Protein AF-A0AAV5RGG0-F1 (afdb_monomer_lite)

Radius of gyration: 24.34 Å; chains: 1; bounding box: 75×56×66 Å

Sequence (469 aa):
MIAGLQSLALDRQLLIPVDLDGATVGVSAEVLANLDSAEITARFQTSAPHITRSAKNSEPSVEHGTSSSTKATKYIIVFDGPVRTSESSLSNGLVLRRVMKAVIEANAPFIVAPGLAAAQIAYMYSEGFITHAAGSDDVFLFGDVPLVVNLFGNSRPDLKPQLLQRRTLFASLNINETMFLEAAIGAGCAAHDQFIPLKESNVTTLEAAVISGQYSGDGSFFKAASRLAPNLQLELIKTLTFIIRQPILLKDGNVVLGNRYNQKVPQDIVEVVGRQLPAELYWYINKGLLGPEYPHAAIYDVFSDYFSSKKATKSLETETLDRLMVVEEALQSIRQQTYSLLCQNLHRYFQNKPVRNDSIGGADFTRFTPRIPELSSSEASDPQLIVKYAVEFVKNMTKLADLDKTNDHDVPELFARRSIPEGSLNDLVVDKVQLAFRELAEVVICYLMSKEVIPRTVDTHAIVLALPW

pLDDT: mean 79.11, std 16.61, range [29.59, 97.88]

Foldseek 3Di:
DQFQPVVVCVVVVQWAFDDQFQFEEEEELVVCLPPALVRLLVVQLVQDPPPPPDDDDDDDDDDPDPDPPRRDYAYEYEYAFLQFQDCDPCVALLSVLRSVLSCLNSVHHYFYWNHGSLQQRQVCVVVPVGQAYEDDPCVLLRHQHWYWDCPPCPPHVPDHIITHTPVSVCVVLVHDSQLQNQLSQCSQDRRHGNPDPPVDDDGTSSSVLQVLLVVLVNSGSLSSVCVVPVVCNVVSVLSSLLSQFPWYQDPVLDTGTHHPPVDDDDPCSCVRRFDDFPSLVSVCVGLVLADNQLVSQLGPLERENPVFAPVNCPPPDPVLLVVQLVLQVLLLQLVLQLSLLLQPLGPVSSNPRWHQYRGRNHHTRDHDDDDQDADDLVLLQDLLSLQVSLLVVLVVVSVCVVVVVPPPDCVVVVVVVDDDDDDDSVVVSVSVVLSSSLNSSSSVSSSCVSVVSRDPPHDSSSNSNSRDD

Secondary structure (DSSP, 8-state):
--TTHHHHHHHTT--EE---TT-EEEEEGGGGTTS-HHHHHHHHHTTS----------PPP--------PPPPEEEEEE--S--SS--GGGSHHHHHHHHHHHHHTT--EEE-SS-HHHHHHHHHHTTS-SEEES-GGGGGT--PPEEESTT-SS-TTSPPEEE-HHHHHHHHT--HHHHHHHHHHH-BTTB-------SSSS-HHHHHHHHHHHTSSS-HHHHHHHH-TTHHHHHHHHHHHHHT-EEE-TTS-EEE--TT-PPPPGGGHHHH-PPPPHHHHHHHHTTSS-SHHHHHHHHSEE--TTTBTTTTTTS-HHHHHHHHHHHHHHHHHHHHHHHHHHHTS-HHHHH---EE-BTTPPP-----PPPPPPPTTGGG-HHHHHHHHHHHHHHHTTTHHHHSS-SSHHHHHHHTT----SSHHHHHHHHHHHHHHHHHHHHHHHHHHTTSS-TTS-HHHHHHHS--

Organism: Starmerella bacillaris (NCBI:txid1247836)

InterPro domains:
  IPR006086 XPG-I domain [PF00867] (109-189)
  IPR022040 Post-transcriptional regulator MKT1, N-terminal [PF12247] (266-356)
  IPR029060 PIN-like domain superfamily [SSF88723] (74-189)

Structure (mmCIF, N/CA/C/O backbone):
data_AF-A0AAV5RGG0-F1
#
_entry.id   AF-A0AAV5RGG0-F1
#
loop_
_atom_site.group_PDB
_atom_site.id
_atom_site.type_symbol
_atom_site.label_atom_id
_atom_site.label_alt_id
_atom_site.label_comp_id
_atom_site.label_asym_id
_atom_site.label_entity_id
_atom_site.label_seq_id
_atom_site.pdbx_PDB_ins_code
_atom_site.Cartn_x
_atom_site.Cartn_y
_atom_site.Cartn_z
_atom_site.occupancy
_atom_site.B_iso_or_equiv
_atom_site.auth_seq_id
_atom_site.auth_comp_id
_atom_site.auth_asym_id
_atom_site.auth_atom_id
_atom_site.pdbx_PDB_model_num
ATOM 1 N N . MET A 1 1 ? 7.769 3.741 -6.911 1.00 76.44 1 MET A N 1
ATOM 2 C CA . MET A 1 1 ? 8.087 3.973 -8.332 1.00 76.44 1 MET A CA 1
ATOM 3 C C . MET A 1 1 ? 9.513 3.546 -8.606 1.00 76.44 1 MET A C 1
ATOM 5 O O . MET A 1 1 ? 10.382 3.799 -7.774 1.00 76.44 1 MET A O 1
ATOM 9 N N . ILE A 1 2 ? 9.742 2.939 -9.766 1.00 75.75 2 ILE A N 1
ATOM 10 C CA . ILE A 1 2 ? 11.060 2.605 -10.298 1.00 75.75 2 ILE A CA 1
ATOM 11 C C . ILE A 1 2 ? 11.723 3.904 -10.748 1.00 75.75 2 ILE A C 1
ATOM 13 O O . ILE A 1 2 ? 11.258 4.573 -11.676 1.00 75.75 2 ILE A O 1
ATOM 17 N N . ALA A 1 3 ? 12.824 4.279 -10.102 1.00 77.25 3 ALA A N 1
ATOM 18 C CA . ALA A 1 3 ? 13.473 5.547 -10.401 1.00 77.25 3 ALA A CA 1
ATOM 19 C C . ALA A 1 3 ? 13.877 5.628 -11.887 1.00 77.25 3 ALA A C 1
ATOM 21 O O . ALA A 1 3 ? 14.551 4.741 -12.422 1.00 77.25 3 ALA A O 1
ATOM 22 N N . GLY A 1 4 ? 13.491 6.723 -12.550 1.00 80.12 4 GLY A N 1
ATOM 23 C CA . GLY A 1 4 ? 13.902 7.056 -13.918 1.00 80.12 4 GLY A CA 1
ATOM 24 C C . GLY A 1 4 ? 13.116 6.381 -15.050 1.00 80.12 4 GLY A C 1
ATOM 25 O O . GLY A 1 4 ? 13.310 6.760 -16.204 1.00 80.12 4 GLY A O 1
ATOM 26 N N . LEU A 1 5 ? 12.204 5.443 -14.771 1.00 87.25 5 LEU A N 1
ATOM 27 C CA . LEU A 1 5 ? 11.487 4.701 -15.820 1.00 87.25 5 LEU A CA 1
ATOM 28 C C . LEU A 1 5 ? 10.532 5.587 -16.632 1.00 87.25 5 LEU A C 1
ATOM 30 O O . LEU A 1 5 ? 10.509 5.492 -17.859 1.00 87.25 5 LEU A O 1
ATOM 34 N N . GLN A 1 6 ? 9.779 6.482 -15.988 1.00 86.19 6 GLN A N 1
ATOM 35 C CA . GLN A 1 6 ? 8.890 7.405 -16.709 1.00 86.19 6 GLN A CA 1
ATOM 36 C C . GLN A 1 6 ? 9.658 8.365 -17.632 1.00 86.19 6 GLN A C 1
ATOM 38 O O . GLN A 1 6 ? 9.232 8.577 -18.767 1.00 86.19 6 GLN A O 1
ATOM 43 N N . SER A 1 7 ? 10.803 8.900 -17.181 1.00 87.06 7 SER A N 1
ATOM 44 C CA . SER A 1 7 ? 11.681 9.728 -18.028 1.00 87.06 7 SER A CA 1
ATOM 45 C C . SER A 1 7 ? 12.152 8.928 -19.236 1.00 87.06 7 SER A C 1
ATOM 47 O O . SER A 1 7 ? 11.973 9.363 -20.365 1.00 87.06 7 SER A O 1
ATOM 49 N N . LEU A 1 8 ? 12.627 7.700 -19.010 1.00 89.75 8 LEU A N 1
ATOM 50 C CA . LEU A 1 8 ? 13.099 6.818 -20.073 1.00 89.75 8 LEU A CA 1
ATOM 51 C C . LEU A 1 8 ? 12.005 6.536 -21.114 1.00 89.75 8 LEU A C 1
ATOM 53 O O . LEU A 1 8 ? 12.271 6.521 -22.316 1.00 89.75 8 LEU A O 1
ATOM 57 N N . ALA A 1 9 ? 10.772 6.303 -20.659 1.00 90.94 9 ALA A N 1
ATOM 58 C CA . ALA A 1 9 ? 9.637 6.052 -21.537 1.00 90.94 9 ALA A CA 1
ATOM 59 C C . ALA A 1 9 ? 9.292 7.270 -22.406 1.00 90.94 9 ALA A C 1
ATOM 61 O O . ALA A 1 9 ? 8.952 7.097 -23.578 1.00 90.94 9 ALA A O 1
ATOM 62 N N . LEU A 1 10 ? 9.401 8.481 -21.853 1.00 89.69 10 LEU A N 1
ATOM 63 C CA . LEU A 1 10 ? 9.222 9.729 -22.594 1.00 89.69 10 LEU A CA 1
ATOM 64 C C . LEU A 1 10 ? 10.359 9.951 -23.597 1.00 89.69 10 LEU A C 1
ATOM 66 O O . LEU A 1 10 ? 10.088 10.164 -24.778 1.00 89.69 10 LEU A O 1
ATOM 70 N N . ASP A 1 11 ? 11.609 9.829 -23.148 1.00 90.19 11 ASP A N 1
ATOM 71 C CA . ASP A 1 11 ? 12.811 10.072 -23.953 1.00 90.19 11 ASP A CA 1
ATOM 72 C C . ASP A 1 11 ? 12.877 9.141 -25.172 1.00 90.19 11 ASP A C 1
ATOM 74 O O . ASP A 1 11 ? 13.271 9.545 -26.266 1.00 90.19 11 ASP A O 1
ATOM 78 N N . ARG A 1 12 ? 12.426 7.893 -25.006 1.00 93.44 12 ARG A N 1
ATOM 79 C CA . ARG A 1 12 ? 12.395 6.876 -26.066 1.00 93.44 12 ARG A CA 1
ATOM 80 C C . ARG A 1 12 ? 11.055 6.770 -26.798 1.00 93.44 12 ARG A C 1
ATOM 82 O O . ARG A 1 12 ? 10.891 5.858 -27.604 1.00 93.44 12 ARG A O 1
ATOM 89 N N . GLN A 1 13 ? 10.108 7.673 -26.529 1.00 94.12 13 GLN A N 1
ATOM 90 C CA . GLN A 1 13 ? 8.784 7.711 -27.168 1.00 94.12 13 GLN A CA 1
ATOM 91 C C . GLN A 1 13 ? 8.024 6.372 -27.085 1.00 94.12 13 GLN A C 1
ATOM 93 O O . GLN A 1 13 ? 7.382 5.935 -28.037 1.00 94.12 13 GLN A O 1
ATOM 98 N N . LEU A 1 14 ? 8.094 5.700 -25.932 1.00 95.06 14 LEU A N 1
ATOM 99 C CA . LEU A 1 14 ? 7.480 4.380 -25.722 1.00 95.06 14 LEU A CA 1
ATOM 100 C C . LEU A 1 14 ? 5.990 4.456 -25.350 1.00 95.06 14 LEU A C 1
ATOM 102 O O . LEU A 1 14 ? 5.338 3.419 -25.222 1.00 95.06 14 LEU A O 1
ATOM 106 N N . LEU A 1 15 ? 5.471 5.666 -25.128 1.00 94.56 15 LEU A N 1
ATOM 107 C CA . LEU A 1 15 ? 4.097 5.920 -24.710 1.00 94.56 15 LEU A CA 1
ATOM 108 C C . LEU A 1 15 ? 3.159 5.975 -25.917 1.00 94.56 15 LEU A C 1
ATOM 110 O O . LEU A 1 15 ? 3.342 6.781 -26.828 1.00 94.56 15 LEU A O 1
ATOM 114 N N . ILE A 1 16 ? 2.117 5.149 -25.892 1.00 95.06 16 ILE A N 1
ATOM 115 C CA . ILE A 1 16 ? 1.142 5.032 -26.981 1.00 95.06 16 ILE A CA 1
ATOM 116 C C . ILE A 1 16 ? -0.185 5.639 -26.514 1.00 95.06 16 ILE A C 1
ATOM 118 O O . ILE A 1 16 ? -0.652 5.261 -25.447 1.00 95.06 16 ILE A O 1
ATOM 122 N N . PRO A 1 17 ? -0.834 6.554 -27.254 1.00 93.81 17 PRO A N 1
ATOM 123 C CA . PRO A 1 17 ? -2.170 7.027 -26.891 1.00 93.81 17 PRO A CA 1
ATOM 124 C C . PRO A 1 17 ? -3.148 5.859 -26.712 1.00 93.81 17 PRO A C 1
ATOM 126 O O . PRO A 1 17 ? -3.142 4.930 -27.521 1.00 93.81 17 PRO A O 1
ATOM 129 N N . VAL A 1 18 ? -3.987 5.905 -25.676 1.00 95.00 18 VAL A N 1
ATOM 130 C CA . VAL A 1 18 ? -4.955 4.837 -25.398 1.00 95.00 18 VAL A CA 1
ATOM 131 C C . VAL A 1 18 ? -6.351 5.396 -25.176 1.00 95.00 18 VAL A C 1
ATOM 133 O O . VAL A 1 18 ? -6.533 6.409 -24.502 1.00 95.00 18 VAL A O 1
ATOM 136 N N . ASP A 1 19 ? -7.328 4.716 -25.766 1.00 93.31 19 ASP A N 1
ATOM 137 C CA . ASP A 1 19 ? -8.742 4.899 -25.475 1.00 93.31 19 ASP A CA 1
ATOM 138 C C . ASP A 1 19 ? -9.161 3.862 -24.426 1.00 93.31 19 ASP A C 1
ATOM 140 O O . ASP A 1 19 ? -8.881 2.670 -24.570 1.00 93.31 19 ASP A O 1
ATOM 144 N N . LEU A 1 20 ? -9.774 4.333 -23.343 1.00 93.62 20 LEU A N 1
ATOM 145 C CA . LEU A 1 20 ? -10.173 3.511 -22.202 1.00 93.62 20 LEU A CA 1
ATOM 146 C C . LEU A 1 20 ? -11.669 3.184 -22.217 1.00 93.62 20 LEU A C 1
ATOM 148 O O . LEU A 1 20 ? -12.180 2.644 -21.230 1.00 93.62 20 LEU A O 1
ATOM 152 N N . ASP A 1 21 ? -12.379 3.484 -23.304 1.00 93.25 21 ASP A N 1
ATOM 153 C CA . ASP A 1 21 ? -13.789 3.143 -23.457 1.00 93.25 21 ASP A CA 1
ATOM 154 C C . ASP A 1 21 ? -14.025 1.636 -23.249 1.00 93.25 21 ASP A C 1
ATOM 156 O O . ASP A 1 21 ? -13.481 0.759 -23.923 1.00 93.25 21 ASP A O 1
ATOM 160 N N . GLY A 1 22 ? -14.849 1.320 -22.249 1.00 92.94 22 GLY A N 1
ATOM 161 C CA . GLY A 1 22 ? -15.169 -0.038 -21.815 1.00 92.94 22 GLY A CA 1
ATOM 162 C C . GLY A 1 22 ? -14.056 -0.768 -21.060 1.00 92.94 22 GLY A C 1
ATOM 163 O O . GLY A 1 22 ? -14.253 -1.929 -20.690 1.00 92.94 22 GLY A O 1
ATOM 164 N N . ALA A 1 23 ? -12.917 -0.124 -20.803 1.00 95.81 23 ALA A N 1
ATOM 165 C CA . ALA A 1 23 ? -11.841 -0.700 -20.010 1.00 95.81 23 ALA A CA 1
ATOM 166 C C . ALA A 1 23 ? -12.231 -0.804 -18.528 1.00 95.81 23 ALA A C 1
ATOM 168 O O . ALA A 1 23 ? -12.998 -0.002 -17.993 1.00 95.81 23 ALA A O 1
ATOM 169 N N . THR A 1 24 ? -11.662 -1.796 -17.845 1.00 96.69 24 THR A N 1
ATOM 170 C CA . THR A 1 24 ? -11.639 -1.855 -16.375 1.00 96.69 24 THR A CA 1
ATOM 171 C C . THR A 1 24 ? -10.206 -1.619 -15.919 1.00 96.69 24 THR A C 1
ATOM 173 O O . THR A 1 24 ? -9.313 -2.382 -16.296 1.00 96.69 24 THR A O 1
ATOM 176 N N . VAL A 1 25 ? -9.971 -0.550 -15.166 1.00 97.06 25 VAL A N 1
ATOM 177 C CA . VAL A 1 25 ? -8.639 -0.080 -14.779 1.00 97.06 25 VAL A CA 1
ATOM 178 C C . VAL A 1 25 ? -8.446 -0.282 -13.277 1.00 97.06 25 VAL A C 1
ATOM 180 O O . VAL A 1 25 ? -9.225 0.231 -12.473 1.00 97.06 25 VAL A O 1
ATOM 183 N N . GLY A 1 26 ? -7.405 -1.021 -12.893 1.00 97.31 26 GLY A N 1
ATOM 184 C CA . GLY A 1 26 ? -6.941 -1.080 -11.508 1.00 97.31 26 GLY A CA 1
ATOM 185 C C . GLY A 1 26 ? -6.103 0.156 -11.201 1.00 97.31 26 GLY A C 1
ATOM 186 O O . GLY A 1 26 ? -5.063 0.354 -11.826 1.00 97.31 26 GLY A O 1
ATOM 187 N N . VAL A 1 27 ? -6.558 0.996 -10.277 1.00 96.06 27 VAL A N 1
ATOM 188 C CA . VAL A 1 27 ? -5.920 2.273 -9.942 1.00 96.06 27 VAL A CA 1
ATOM 189 C C . VAL A 1 27 ? -5.277 2.159 -8.568 1.00 96.06 27 VAL A C 1
ATOM 191 O O . VAL A 1 27 ? -5.972 1.997 -7.569 1.00 96.06 27 VAL A O 1
ATOM 194 N N . SER A 1 28 ? -3.954 2.260 -8.503 1.00 94.25 28 SER A N 1
ATOM 195 C CA . SER A 1 28 ? -3.248 2.420 -7.233 1.00 94.25 28 SER A CA 1
ATOM 196 C C . SER A 1 28 ? -3.714 3.707 -6.559 1.00 94.25 28 SER A C 1
ATOM 198 O O . SER A 1 28 ? -3.762 4.766 -7.193 1.00 94.25 28 SER A O 1
ATOM 200 N N . ALA A 1 29 ? -4.039 3.638 -5.270 1.00 91.62 29 ALA A N 1
ATOM 201 C CA . ALA A 1 29 ? -4.508 4.794 -4.513 1.00 91.62 29 ALA A CA 1
ATOM 202 C C . ALA A 1 29 ? -3.502 5.960 -4.515 1.00 91.62 29 ALA A C 1
ATOM 204 O O . ALA A 1 29 ? -3.887 7.104 -4.282 1.00 91.62 29 ALA A O 1
ATOM 205 N N . GLU A 1 30 ? -2.220 5.706 -4.803 1.00 86.50 30 GLU A N 1
ATOM 206 C CA . GLU A 1 30 ? -1.179 6.742 -4.824 1.00 86.50 30 GLU A CA 1
ATOM 207 C C . GLU A 1 30 ? -1.439 7.805 -5.897 1.00 86.50 30 GLU A C 1
ATOM 209 O O . GLU A 1 30 ? -1.089 8.969 -5.720 1.00 86.50 30 GLU A O 1
ATOM 214 N N . VAL A 1 31 ? -2.130 7.430 -6.980 1.00 88.00 31 VAL A N 1
ATOM 215 C CA . VAL A 1 31 ? -2.535 8.352 -8.051 1.00 88.00 31 VAL A CA 1
ATOM 216 C C . VAL A 1 31 ? -3.519 9.402 -7.525 1.00 88.00 31 VAL A C 1
ATOM 218 O O . VAL A 1 31 ? -3.590 10.512 -8.052 1.00 88.00 31 VAL A O 1
ATOM 221 N N . LEU A 1 32 ? -4.262 9.059 -6.470 1.00 88.56 32 LEU A N 1
ATOM 222 C CA . LEU A 1 32 ? -5.262 9.914 -5.838 1.00 88.56 32 LEU A CA 1
ATOM 223 C C . LEU A 1 32 ? -4.682 10.772 -4.710 1.00 88.56 32 LEU A C 1
ATOM 225 O O . LEU A 1 32 ? -5.345 11.703 -4.267 1.00 88.56 32 LEU A O 1
ATOM 229 N N . ALA A 1 33 ? -3.460 10.491 -4.244 1.00 82.69 33 ALA A N 1
ATOM 230 C CA . ALA A 1 33 ? -2.892 11.133 -3.057 1.00 82.69 33 ALA A CA 1
ATOM 231 C C . ALA A 1 33 ? -2.787 12.665 -3.182 1.00 82.69 33 ALA A C 1
ATOM 233 O O . ALA A 1 33 ? -2.933 13.369 -2.184 1.00 82.69 33 ALA A O 1
ATOM 234 N N . ASN A 1 34 ? -2.593 13.168 -4.406 1.00 79.88 34 ASN A N 1
ATOM 235 C CA . ASN A 1 34 ? -2.478 14.600 -4.705 1.00 79.88 34 ASN A CA 1
ATOM 236 C C . ASN A 1 34 ? -3.808 15.266 -5.089 1.00 79.88 34 ASN A C 1
ATOM 238 O O . ASN A 1 34 ? -3.828 16.470 -5.318 1.00 79.88 34 ASN A O 1
ATOM 242 N N . LEU A 1 35 ? -4.896 14.501 -5.191 1.00 83.00 35 LEU A N 1
ATOM 243 C CA . LEU A 1 35 ? -6.216 15.039 -5.504 1.00 83.00 35 LEU A CA 1
ATOM 244 C C . LEU A 1 35 ? -6.919 15.476 -4.220 1.00 83.00 35 LEU A C 1
ATOM 246 O O . LEU A 1 35 ? -6.736 14.864 -3.157 1.00 83.00 35 LEU A O 1
ATOM 250 N N . ASP A 1 36 ? -7.745 16.514 -4.304 1.00 85.38 36 ASP A N 1
ATOM 251 C CA . ASP A 1 36 ? -8.655 16.848 -3.213 1.00 85.38 36 ASP A CA 1
ATOM 252 C C . ASP A 1 36 ? -9.840 15.858 -3.154 1.00 85.38 36 ASP A C 1
ATOM 254 O O . ASP A 1 36 ? -10.098 15.082 -4.081 1.00 85.38 36 ASP A O 1
ATOM 258 N N . SER A 1 37 ? -10.549 15.829 -2.023 1.00 84.38 37 SER A N 1
ATOM 259 C CA . SER A 1 37 ? -11.648 14.876 -1.820 1.00 84.38 37 SER A CA 1
ATOM 260 C C . SER A 1 37 ? -12.837 15.128 -2.755 1.00 84.38 37 SER A C 1
ATOM 262 O O . SER A 1 37 ? -13.519 14.176 -3.142 1.00 84.38 37 SER A O 1
ATOM 264 N N . ALA A 1 38 ? -13.086 16.383 -3.141 1.00 87.00 38 ALA A N 1
ATOM 265 C CA . ALA A 1 38 ? -14.184 16.740 -4.035 1.00 87.00 38 ALA A CA 1
ATOM 266 C C . ALA A 1 38 ? -13.897 16.263 -5.464 1.00 87.00 38 ALA A C 1
ATOM 268 O O . ALA A 1 38 ? -14.783 15.744 -6.141 1.00 87.00 38 ALA A O 1
ATOM 269 N N . GLU A 1 39 ? -12.645 16.361 -5.895 1.00 87.38 39 GLU A N 1
ATOM 270 C CA . GLU A 1 39 ? -12.163 15.911 -7.187 1.00 87.38 39 GLU A CA 1
ATOM 271 C C . GLU A 1 39 ? -12.190 14.384 -7.297 1.00 87.38 39 GLU A C 1
ATOM 273 O O . GLU A 1 39 ? -12.688 13.852 -8.292 1.00 87.38 39 GLU A O 1
ATOM 278 N N . ILE A 1 40 ? -11.727 13.666 -6.266 1.00 87.94 40 ILE A N 1
ATOM 279 C CA . ILE A 1 40 ? -11.874 12.202 -6.180 1.00 87.94 40 ILE A CA 1
ATOM 280 C C . ILE A 1 40 ? -13.355 11.834 -6.315 1.00 87.94 40 ILE A C 1
ATOM 282 O O . ILE A 1 40 ? -13.724 11.009 -7.153 1.00 87.94 40 ILE A O 1
ATOM 286 N N . THR A 1 41 ? -14.213 12.499 -5.543 1.00 87.31 41 THR A N 1
ATOM 287 C CA . THR A 1 41 ? -15.653 12.244 -5.547 1.00 87.31 41 THR A CA 1
ATOM 288 C C . THR A 1 41 ? -16.270 12.470 -6.928 1.00 87.31 41 THR A C 1
ATOM 290 O O . THR A 1 41 ? -16.945 11.584 -7.452 1.00 87.31 41 THR A O 1
ATOM 293 N N . ALA A 1 42 ? -15.972 13.596 -7.579 1.00 86.62 42 ALA A N 1
ATOM 294 C CA . ALA A 1 42 ? -16.476 13.912 -8.913 1.00 86.62 42 ALA A CA 1
ATOM 295 C C . ALA A 1 42 ? -16.022 12.897 -9.980 1.00 86.62 42 ALA A C 1
ATOM 297 O O . ALA A 1 42 ? -16.808 12.504 -10.848 1.00 86.62 42 ALA A O 1
ATOM 298 N N . ARG A 1 43 ? -14.766 12.435 -9.908 1.00 86.19 43 ARG A N 1
ATOM 299 C CA . ARG A 1 43 ? -14.197 11.469 -10.865 1.00 86.19 43 ARG A CA 1
ATOM 300 C C . ARG A 1 43 ? -14.828 10.079 -10.746 1.00 86.19 43 ARG A C 1
ATOM 302 O O . ARG A 1 43 ? -14.962 9.394 -11.758 1.00 86.19 43 ARG A O 1
ATOM 309 N N . PHE A 1 44 ? -15.241 9.664 -9.548 1.00 85.38 44 PHE A N 1
ATOM 310 C CA . PHE A 1 44 ? -15.758 8.310 -9.315 1.00 85.38 44 PHE A CA 1
ATOM 311 C C . PHE A 1 44 ? -17.285 8.211 -9.215 1.00 85.38 44 PHE A C 1
ATOM 313 O O . PHE A 1 44 ? -17.843 7.181 -9.588 1.00 85.38 44 PHE A O 1
ATOM 320 N N . GLN A 1 45 ? -17.994 9.279 -8.841 1.00 78.88 45 GLN A N 1
ATOM 321 C CA . GLN A 1 45 ? -19.465 9.279 -8.838 1.00 78.88 45 GLN A CA 1
ATOM 322 C C . GLN A 1 45 ? -20.065 9.033 -10.231 1.00 78.88 45 GLN A C 1
ATOM 324 O O . GLN A 1 45 ? -21.123 8.422 -10.356 1.00 78.88 45 GLN A O 1
ATOM 329 N N . THR A 1 46 ? -19.374 9.456 -11.291 1.00 59.00 46 THR A N 1
ATOM 330 C CA . THR A 1 46 ? -19.817 9.285 -12.685 1.00 59.00 46 THR A CA 1
ATOM 331 C C . THR A 1 46 ? -19.652 7.860 -13.223 1.00 59.00 46 THR A C 1
ATOM 333 O O . THR A 1 46 ? -20.209 7.538 -14.271 1.00 59.00 46 THR A O 1
ATOM 336 N N . SER A 1 47 ? -18.918 6.991 -12.519 1.00 52.56 47 SER A N 1
ATOM 337 C CA . SER A 1 47 ? -18.641 5.607 -12.939 1.00 52.56 47 SER A CA 1
ATOM 338 C C . SER A 1 47 ? -19.436 4.551 -12.160 1.00 52.56 47 SER A C 1
ATOM 340 O O . SER A 1 47 ? -19.395 3.367 -12.514 1.00 52.56 47 SER A O 1
ATOM 342 N N . ALA A 1 48 ? -20.222 4.954 -11.156 1.00 48.62 48 ALA A N 1
ATOM 343 C CA . ALA A 1 48 ? -21.151 4.058 -10.483 1.00 48.62 48 ALA A CA 1
ATOM 344 C C . ALA A 1 48 ? -22.336 3.737 -11.417 1.00 48.62 48 ALA A C 1
ATOM 346 O O . ALA A 1 48 ? -23.036 4.652 -11.860 1.00 48.62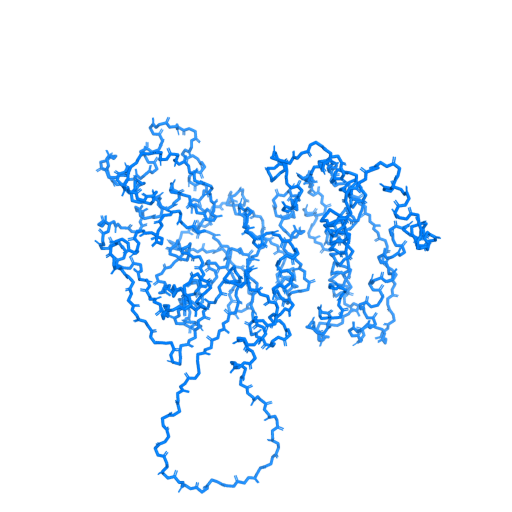 48 ALA A O 1
ATOM 347 N N . PRO A 1 49 ? -22.623 2.458 -11.726 1.00 43.22 49 PRO A N 1
ATOM 348 C CA . PRO A 1 49 ? -23.873 2.128 -12.391 1.00 43.22 49 PRO A CA 1
ATOM 349 C C . PRO A 1 49 ? -25.015 2.580 -11.477 1.00 43.22 49 PRO A C 1
ATOM 351 O O . PRO A 1 49 ? -25.068 2.177 -10.314 1.00 43.22 49 PRO A O 1
ATOM 354 N N . HIS A 1 50 ? -25.931 3.408 -11.987 1.00 37.25 50 HIS A N 1
ATOM 355 C CA . HIS A 1 50 ? -27.206 3.668 -11.326 1.00 37.25 50 HIS A CA 1
ATOM 356 C C . HIS A 1 50 ? -27.937 2.330 -11.149 1.00 37.25 50 HIS A C 1
ATOM 358 O O . HIS A 1 50 ? -28.710 1.909 -12.006 1.00 37.25 50 HIS A O 1
ATOM 364 N N . ILE A 1 51 ? -27.718 1.647 -10.026 1.00 34.94 51 ILE A N 1
ATOM 365 C CA . ILE A 1 51 ? -28.588 0.568 -9.570 1.00 34.94 51 ILE A CA 1
ATOM 366 C C . ILE A 1 51 ? -29.816 1.258 -8.976 1.00 34.94 51 ILE A C 1
ATOM 368 O O . ILE A 1 51 ? -30.011 1.330 -7.765 1.00 34.94 51 ILE A O 1
ATOM 372 N N . THR A 1 52 ? -30.648 1.830 -9.844 1.00 33.34 52 THR A N 1
ATOM 373 C CA . THR A 1 52 ? -32.023 2.134 -9.474 1.00 33.34 52 THR A CA 1
ATOM 374 C C . THR A 1 52 ? -32.733 0.793 -9.339 1.00 33.34 52 THR A C 1
ATOM 376 O O . THR A 1 52 ? -32.966 0.081 -10.314 1.00 33.34 52 THR A O 1
ATOM 379 N N . ARG A 1 53 ? -33.067 0.414 -8.101 1.00 37.28 53 ARG A N 1
ATOM 380 C CA . ARG A 1 53 ? -34.091 -0.600 -7.826 1.00 37.28 53 ARG A CA 1
ATOM 381 C C . ARG A 1 53 ? -35.422 -0.081 -8.384 1.00 37.28 53 ARG A C 1
ATOM 383 O O . ARG A 1 53 ? -36.208 0.507 -7.650 1.00 37.28 53 ARG A O 1
ATOM 390 N N . SER A 1 54 ? -35.666 -0.269 -9.678 1.00 31.33 54 SER A N 1
ATOM 391 C CA . SER A 1 54 ? -36.991 -0.075 -10.260 1.00 31.33 54 SER A CA 1
ATOM 392 C C . SER A 1 54 ? -37.730 -1.405 -10.242 1.00 31.33 54 SER A C 1
ATOM 394 O O . SER A 1 54 ? -37.352 -2.371 -10.904 1.00 31.33 54 SER A O 1
ATOM 396 N N . ALA A 1 55 ? -38.767 -1.459 -9.415 1.00 38.12 55 ALA A N 1
ATOM 397 C CA . ALA A 1 55 ? -39.759 -2.511 -9.443 1.00 38.12 55 ALA A CA 1
ATOM 398 C C . ALA A 1 55 ? -40.756 -2.255 -10.588 1.00 38.12 55 ALA A C 1
ATOM 400 O O . ALA A 1 55 ? -41.231 -1.135 -10.745 1.00 38.12 55 ALA A O 1
ATOM 401 N N . LYS A 1 56 ? -41.156 -3.355 -11.243 1.00 38.91 56 LYS A N 1
ATOM 402 C CA . LYS A 1 56 ? -42.344 -3.564 -12.101 1.00 38.91 56 LYS A CA 1
ATOM 403 C C . LYS A 1 56 ? -42.249 -3.223 -13.598 1.00 38.91 56 LYS A C 1
ATOM 405 O O . LYS A 1 56 ? -42.291 -2.075 -14.008 1.00 38.91 56 LYS A O 1
ATOM 410 N N . ASN A 1 57 ? -42.287 -4.314 -14.370 1.00 43.06 57 ASN A N 1
ATOM 411 C CA . ASN A 1 57 ? -43.172 -4.608 -15.505 1.00 43.06 57 ASN A CA 1
ATOM 412 C C . ASN A 1 57 ? -43.552 -3.466 -16.462 1.00 43.06 57 ASN A C 1
ATOM 414 O O . ASN A 1 57 ? -44.573 -2.810 -16.268 1.00 43.06 57 ASN A O 1
ATOM 418 N N . SER A 1 58 ? -42.865 -3.420 -17.601 1.00 37.44 58 SER A N 1
ATOM 419 C CA . SER A 1 58 ? -43.490 -3.174 -18.905 1.00 37.44 58 SER A CA 1
ATOM 420 C C . SER A 1 58 ? -42.660 -3.833 -20.016 1.00 37.44 58 SER A C 1
ATOM 422 O O . SER A 1 58 ? -41.434 -3.895 -19.942 1.00 37.44 58 SER A O 1
ATOM 424 N N . GLU A 1 59 ? -43.354 -4.419 -20.990 1.00 36.81 59 GLU A N 1
ATOM 425 C CA . GLU A 1 59 ? -42.817 -5.194 -22.119 1.00 36.81 59 GLU A CA 1
ATOM 426 C C . GLU A 1 59 ? -41.957 -4.342 -23.077 1.00 36.81 59 GLU A C 1
ATOM 428 O O . GLU A 1 59 ? -42.175 -3.131 -23.173 1.00 36.81 59 GLU A O 1
ATOM 433 N N . PRO A 1 60 ? -41.003 -4.938 -23.824 1.00 41.16 60 PRO A N 1
ATOM 434 C CA . PRO A 1 60 ? -40.136 -4.182 -24.715 1.00 41.16 60 PRO A CA 1
ATOM 435 C C . PRO A 1 60 ? -40.777 -3.996 -26.097 1.00 41.16 60 PRO A C 1
ATOM 437 O O . PRO A 1 60 ? -40.965 -4.947 -26.855 1.00 41.16 60 PRO A O 1
ATOM 440 N N . SER A 1 61 ? -41.040 -2.744 -26.462 1.00 33.81 61 SER A N 1
ATOM 441 C CA . SER A 1 61 ? -41.201 -2.316 -27.851 1.00 33.81 61 SER A CA 1
ATOM 442 C C . SER A 1 61 ? -39.825 -2.214 -28.522 1.00 33.81 61 SER A C 1
ATOM 444 O O . SER A 1 61 ? -38.926 -1.535 -28.028 1.00 33.81 61 SER A O 1
ATOM 446 N N . VAL A 1 62 ? -39.659 -2.916 -29.643 1.00 42.75 62 VAL A N 1
ATOM 447 C CA . VAL A 1 62 ? -38.428 -2.957 -30.443 1.00 42.75 62 VAL A CA 1
ATOM 448 C C . VAL A 1 62 ? -38.305 -1.668 -31.258 1.00 42.75 62 VAL A C 1
ATOM 450 O O . VAL A 1 62 ? -38.946 -1.529 -32.295 1.00 42.75 62 VAL A O 1
ATOM 453 N N . GLU A 1 63 ? -37.447 -0.750 -30.819 1.00 37.12 63 GLU A N 1
ATOM 454 C CA . GLU A 1 63 ? -36.940 0.343 -31.653 1.00 37.12 63 GLU A CA 1
ATOM 455 C C . GLU A 1 63 ? -35.479 0.067 -32.031 1.00 37.12 63 GLU A C 1
ATOM 457 O O . GLU A 1 63 ? -34.598 -0.069 -31.182 1.00 37.12 63 GLU A O 1
ATOM 462 N N . HIS A 1 64 ? -35.214 -0.044 -33.334 1.00 43.75 64 HIS A N 1
ATOM 463 C CA . HIS A 1 64 ? -33.865 -0.076 -33.898 1.00 43.75 64 HIS A CA 1
ATOM 464 C C . HIS A 1 64 ? -33.293 1.344 -33.941 1.00 43.75 64 HIS A C 1
ATOM 466 O O . HIS A 1 64 ? -33.304 2.006 -34.976 1.00 43.75 64 HIS A O 1
ATOM 472 N N . GLY A 1 65 ? -32.796 1.811 -32.797 1.00 39.97 65 GLY A N 1
ATOM 473 C CA . GLY A 1 65 ? -31.937 2.985 -32.706 1.00 39.97 65 GLY A CA 1
ATOM 474 C C . GLY A 1 65 ? -30.475 2.557 -32.632 1.00 39.97 65 GLY A C 1
ATOM 475 O O . GLY A 1 65 ? -30.053 1.953 -31.650 1.00 39.97 65 GLY A O 1
ATOM 476 N N . THR A 1 66 ? -29.684 2.877 -33.654 1.00 44.03 66 THR A N 1
ATOM 477 C CA . THR A 1 66 ? -28.218 2.798 -33.617 1.00 44.03 66 THR A CA 1
ATOM 478 C C . THR A 1 66 ? -27.673 3.875 -32.675 1.00 44.03 66 THR A C 1
ATOM 480 O O . THR A 1 66 ? -27.206 4.919 -33.124 1.00 44.03 66 THR A O 1
ATOM 483 N N . SER A 1 67 ? -27.761 3.657 -31.362 1.00 46.66 67 SER A N 1
ATOM 484 C CA . SER A 1 67 ? -27.012 4.439 -30.382 1.00 46.66 67 SER A CA 1
ATOM 485 C C . SER A 1 67 ? -25.699 3.713 -30.094 1.00 46.66 67 SER A C 1
ATOM 487 O O . SER A 1 67 ? -25.663 2.614 -29.543 1.00 46.66 67 SER A O 1
ATOM 489 N N . SER A 1 68 ? -24.584 4.312 -30.510 1.00 48.03 68 SER A N 1
ATOM 490 C CA . SER A 1 68 ? -23.263 3.912 -30.037 1.00 48.03 68 SER A CA 1
ATOM 491 C C . SER A 1 68 ? -23.174 4.281 -28.555 1.00 48.03 68 SER A C 1
ATOM 493 O O . SER A 1 68 ? -22.740 5.379 -28.213 1.00 48.03 68 SER A O 1
ATOM 495 N N . SER A 1 69 ? -23.657 3.413 -27.664 1.00 58.44 69 SER A N 1
ATOM 496 C CA . SER A 1 69 ? -23.452 3.606 -26.231 1.00 58.44 69 SER A CA 1
ATOM 497 C C . SER A 1 69 ? -21.952 3.472 -25.966 1.00 58.44 69 SER A C 1
ATOM 499 O O . SER A 1 69 ? -21.419 2.357 -25.971 1.00 58.44 69 SER A O 1
ATOM 501 N N . THR A 1 70 ? -21.256 4.594 -25.795 1.00 67.44 70 THR A N 1
ATOM 502 C CA . THR A 1 70 ? -19.877 4.611 -25.308 1.00 67.44 70 THR A CA 1
ATOM 503 C C . THR A 1 70 ? -19.852 3.847 -23.990 1.00 67.44 70 THR A C 1
ATOM 505 O O . THR A 1 70 ? -20.587 4.151 -23.047 1.00 67.44 70 THR A O 1
ATOM 508 N N . LYS A 1 71 ? -19.095 2.747 -23.958 1.00 83.44 71 LYS A N 1
ATOM 509 C CA . LYS A 1 71 ? -19.005 1.910 -22.763 1.00 83.44 71 LYS A CA 1
ATOM 510 C C . LYS A 1 71 ? -18.191 2.690 -21.736 1.00 83.44 71 LYS A C 1
ATOM 512 O O . LYS A 1 71 ? -17.032 2.989 -21.984 1.00 83.44 71 LYS A O 1
ATOM 517 N N . ALA A 1 72 ? -18.784 3.004 -20.591 1.00 89.25 72 ALA A N 1
ATOM 518 C CA . ALA A 1 72 ? -18.079 3.719 -19.534 1.00 89.25 72 ALA A CA 1
ATOM 519 C C . ALA A 1 72 ? -16.872 2.911 -19.023 1.00 89.25 72 ALA A C 1
ATOM 521 O O . ALA A 1 72 ? -16.978 1.701 -18.786 1.00 89.25 72 ALA A O 1
ATOM 522 N N . THR A 1 73 ? -15.739 3.588 -18.836 1.00 91.56 73 THR A N 1
ATOM 523 C CA . THR A 1 73 ? -14.566 3.045 -18.145 1.00 91.56 73 THR A CA 1
ATOM 524 C C . THR A 1 73 ? -14.902 2.781 -16.679 1.00 91.56 73 THR A C 1
ATOM 526 O O . THR A 1 73 ? -15.535 3.603 -16.015 1.00 91.56 73 THR A O 1
ATOM 529 N N . LYS A 1 74 ? -14.464 1.635 -16.157 1.00 94.56 74 LYS A N 1
ATOM 530 C CA . LYS A 1 74 ? -14.629 1.253 -14.750 1.00 94.56 74 LYS A CA 1
ATOM 531 C C . LYS A 1 74 ? -13.297 1.353 -14.027 1.00 94.56 74 LYS A C 1
ATOM 533 O O . LYS A 1 74 ? -12.283 0.898 -14.551 1.00 94.56 74 LYS A O 1
ATOM 538 N N . TYR A 1 75 ? -13.313 1.867 -12.805 1.00 95.12 75 TYR A N 1
ATOM 539 C CA . TYR A 1 75 ? -12.128 1.977 -11.960 1.00 95.12 75 TYR A CA 1
ATOM 540 C C . TYR A 1 75 ? -12.284 1.104 -10.723 1.00 95.12 75 TYR A C 1
ATOM 542 O O . TYR A 1 75 ? -13.362 1.079 -10.137 1.00 95.12 75 TYR A O 1
ATOM 550 N N . ILE A 1 76 ? -11.220 0.402 -10.333 1.00 96.00 76 ILE A N 1
ATOM 551 C CA . ILE A 1 76 ? -11.134 -0.315 -9.056 1.00 96.00 76 ILE A CA 1
ATOM 552 C C . ILE A 1 76 ? -9.924 0.228 -8.308 1.00 96.00 76 ILE A C 1
ATOM 554 O O . ILE A 1 76 ? -8.804 0.126 -8.809 1.00 96.00 76 ILE A O 1
ATOM 558 N N . ILE A 1 77 ? -10.142 0.810 -7.131 1.00 96.25 77 ILE A N 1
ATOM 559 C CA . ILE A 1 77 ? -9.066 1.422 -6.347 1.00 96.25 77 ILE A CA 1
ATOM 560 C C . ILE A 1 77 ? -8.355 0.354 -5.519 1.00 96.25 77 ILE A C 1
ATOM 562 O O . ILE A 1 77 ? -8.997 -0.456 -4.856 1.00 96.25 77 ILE A O 1
ATOM 566 N N . VAL A 1 78 ? -7.026 0.343 -5.544 1.00 95.56 78 VAL A N 1
ATOM 567 C CA . VAL A 1 78 ? -6.203 -0.612 -4.797 1.00 95.56 78 VAL A CA 1
ATOM 568 C C . VAL A 1 78 ? -5.277 0.157 -3.863 1.00 95.56 78 VAL A C 1
ATOM 570 O O . VAL A 1 78 ? -4.415 0.911 -4.312 1.00 95.56 78 VAL A O 1
ATOM 573 N N . PHE A 1 79 ? -5.465 -0.030 -2.560 1.00 93.44 79 PHE A N 1
ATOM 574 C CA . PHE A 1 79 ? -4.617 0.551 -1.521 1.00 93.44 79 PHE A CA 1
ATOM 575 C C . PHE A 1 79 ? -3.489 -0.405 -1.124 1.00 93.44 79 PHE A C 1
ATOM 577 O O . PHE A 1 79 ? -3.658 -1.625 -1.175 1.00 93.44 79 PHE A O 1
ATOM 584 N N . ASP A 1 80 ? -2.359 0.154 -0.686 1.00 91.06 80 ASP A N 1
ATOM 585 C CA . ASP A 1 80 ? -1.273 -0.620 -0.085 1.00 91.06 80 ASP A CA 1
ATOM 586 C C . ASP A 1 80 ? -1.689 -1.222 1.261 1.00 91.06 80 ASP A C 1
ATOM 588 O O . ASP A 1 80 ? -2.376 -0.608 2.080 1.00 91.06 80 ASP A O 1
ATOM 592 N N . GLY A 1 81 ? -1.196 -2.427 1.496 1.00 90.62 81 GLY A N 1
ATOM 593 C CA . GLY A 1 81 ? -1.362 -3.184 2.718 1.00 90.62 81 GLY A CA 1
ATOM 594 C C . GLY A 1 81 ? -0.284 -2.960 3.764 1.00 90.62 81 GLY A C 1
ATOM 595 O O . GLY A 1 81 ? 0.634 -2.148 3.600 1.00 90.62 81 GLY A O 1
ATOM 596 N N . PRO A 1 82 ? -0.365 -3.731 4.859 1.00 88.94 82 PRO A N 1
ATOM 597 C CA . PRO A 1 82 ? 0.607 -3.660 5.938 1.00 88.94 82 PRO A CA 1
ATOM 598 C C . PRO A 1 82 ? 1.938 -4.368 5.634 1.00 88.94 82 PRO A C 1
ATOM 600 O O . PRO A 1 82 ? 2.938 -4.063 6.283 1.00 88.94 82 PRO A O 1
ATOM 603 N N . VAL A 1 83 ? 2.003 -5.288 4.664 1.00 88.56 83 VAL A N 1
ATOM 604 C CA . VAL A 1 83 ? 3.258 -5.968 4.285 1.00 88.56 83 VAL A CA 1
ATOM 605 C C . VAL A 1 83 ? 4.027 -5.130 3.256 1.00 88.56 83 VAL A C 1
ATOM 607 O O . VAL A 1 83 ? 3.860 -5.289 2.049 1.00 88.56 83 VAL A O 1
ATOM 610 N N . ARG A 1 84 ? 4.864 -4.209 3.737 1.00 81.38 84 ARG A N 1
ATOM 611 C CA . ARG A 1 84 ? 5.669 -3.281 2.926 1.00 81.38 84 ARG A CA 1
ATOM 612 C C . ARG A 1 84 ? 7.035 -3.053 3.571 1.00 81.38 84 ARG A C 1
ATOM 614 O O . ARG A 1 84 ? 7.130 -3.064 4.790 1.00 81.38 84 ARG A O 1
ATOM 621 N N . THR A 1 85 ? 8.081 -2.856 2.771 1.00 69.25 85 THR A N 1
ATOM 622 C CA . THR A 1 85 ? 9.455 -2.626 3.265 1.00 69.25 85 THR A CA 1
ATOM 623 C C . THR A 1 85 ? 9.862 -1.154 3.288 1.00 69.25 85 THR A C 1
ATOM 625 O O . THR A 1 85 ? 10.805 -0.812 3.997 1.00 69.25 85 THR A O 1
ATOM 628 N N . SER A 1 86 ? 9.169 -0.286 2.546 1.00 62.41 86 SER A N 1
ATOM 629 C CA . SER A 1 86 ? 9.439 1.155 2.498 1.00 62.41 86 SER A CA 1
ATOM 630 C C . SER A 1 86 ? 8.238 1.994 2.945 1.00 62.41 86 SER A C 1
ATOM 632 O O . SER A 1 86 ? 7.086 1.546 2.935 1.00 62.41 86 SER A O 1
ATOM 634 N N . GLU A 1 87 ? 8.532 3.231 3.346 1.00 56.78 87 GLU A N 1
ATOM 635 C CA . GLU A 1 87 ? 7.548 4.274 3.635 1.00 56.78 87 GLU A CA 1
ATOM 636 C C . GLU A 1 87 ? 7.119 4.927 2.299 1.00 56.78 87 GLU A C 1
ATOM 638 O O . GLU A 1 87 ? 7.854 5.732 1.732 1.00 56.78 87 GLU A O 1
ATOM 643 N N . SER A 1 88 ? 5.953 4.564 1.743 1.00 52.19 88 SER A N 1
ATOM 644 C CA . SER A 1 88 ? 5.368 5.240 0.564 1.00 52.19 88 SER A CA 1
ATOM 645 C C . SER A 1 88 ? 4.747 6.594 0.946 1.00 52.19 88 SER A C 1
ATOM 647 O O . SER A 1 88 ? 4.495 6.846 2.118 1.00 52.19 88 SER A O 1
ATOM 649 N N . SER A 1 89 ? 4.428 7.494 0.009 1.00 48.75 89 SER A N 1
ATOM 650 C CA . SER A 1 89 ? 3.715 8.748 0.351 1.00 48.75 89 SER A CA 1
ATOM 651 C C . SER A 1 89 ? 2.329 8.495 0.979 1.00 48.75 89 SER A C 1
ATOM 653 O O . SER A 1 89 ? 1.868 9.275 1.810 1.00 48.75 89 SER A O 1
ATOM 655 N N . LEU A 1 90 ? 1.698 7.361 0.643 1.00 52.59 90 LEU A N 1
ATOM 656 C CA . LEU A 1 90 ? 0.490 6.821 1.284 1.00 52.59 90 LEU A CA 1
ATOM 657 C C . LEU A 1 90 ? 0.744 6.075 2.603 1.00 52.59 90 LEU A C 1
ATOM 659 O O . LEU A 1 90 ? -0.212 5.691 3.270 1.00 52.59 90 LEU A O 1
ATOM 663 N N . SER A 1 91 ? 1.999 5.866 3.009 1.00 57.84 91 SER A N 1
ATOM 664 C CA . SER A 1 91 ? 2.311 5.398 4.369 1.00 57.84 91 SER A CA 1
ATOM 665 C C . SER A 1 91 ? 1.944 6.428 5.436 1.00 57.84 91 SER A C 1
ATOM 667 O O . SER A 1 91 ? 1.879 6.092 6.616 1.00 57.84 91 SER A O 1
ATOM 669 N N . ASN A 1 92 ? 1.645 7.658 5.015 1.00 66.19 92 ASN A N 1
ATOM 670 C CA . ASN A 1 92 ? 1.005 8.653 5.843 1.00 66.19 92 ASN A CA 1
ATOM 671 C C . ASN A 1 92 ? -0.454 8.257 6.121 1.00 66.19 92 ASN A C 1
ATOM 673 O O . ASN A 1 92 ? -1.321 8.355 5.244 1.00 66.19 92 ASN A O 1
ATOM 677 N N . GLY A 1 93 ? -0.722 7.859 7.366 1.00 68.81 93 GLY A N 1
ATOM 678 C CA . GLY A 1 93 ? -2.043 7.426 7.808 1.00 68.81 93 GLY A CA 1
ATOM 679 C C . GLY A 1 93 ? -3.147 8.469 7.615 1.00 68.81 93 GLY A C 1
ATOM 680 O O . GLY A 1 93 ? -4.288 8.075 7.367 1.00 68.81 93 GLY A O 1
ATOM 681 N N . LEU A 1 94 ? -2.831 9.774 7.649 1.00 71.06 94 LEU A N 1
ATOM 682 C CA . LEU A 1 94 ? -3.791 10.853 7.368 1.00 71.06 94 LEU A CA 1
ATOM 683 C C . LEU A 1 94 ? -4.176 10.888 5.889 1.00 71.06 94 LEU A C 1
ATOM 685 O O . LEU A 1 94 ? -5.360 10.887 5.552 1.00 71.06 94 LEU A O 1
ATOM 689 N N . VAL A 1 95 ? -3.182 10.885 4.995 1.00 77.88 95 VAL A N 1
ATOM 690 C CA . VAL A 1 95 ? -3.416 10.940 3.541 1.00 77.88 95 VAL A CA 1
ATOM 691 C C . VAL A 1 95 ? -4.172 9.700 3.084 1.00 77.88 95 VAL A 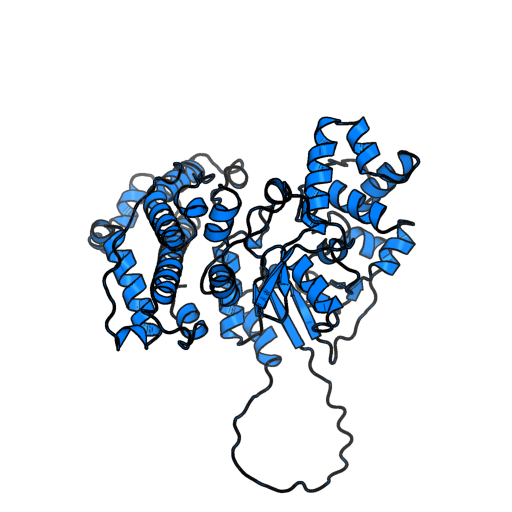C 1
ATOM 693 O O . VAL A 1 95 ? -5.156 9.818 2.353 1.00 77.88 95 VAL A O 1
ATOM 696 N N . LEU A 1 96 ? -3.753 8.522 3.555 1.00 82.56 96 LEU A N 1
ATOM 697 C CA . LEU A 1 96 ? -4.412 7.257 3.254 1.00 82.56 96 LEU A CA 1
ATOM 698 C C . LEU A 1 96 ? -5.890 7.298 3.630 1.00 82.56 96 LEU A C 1
ATOM 700 O O . LEU A 1 96 ? -6.753 7.010 2.799 1.00 82.56 96 LEU A O 1
ATOM 704 N N . ARG A 1 97 ? -6.180 7.680 4.877 1.00 83.75 97 ARG A N 1
ATOM 705 C CA . ARG A 1 97 ? -7.548 7.773 5.372 1.00 83.75 97 ARG A CA 1
ATOM 706 C C . ARG A 1 97 ? -8.324 8.791 4.545 1.00 83.75 97 ARG A C 1
ATOM 708 O O . ARG A 1 97 ? -9.404 8.455 4.074 1.00 83.75 97 ARG A O 1
ATOM 715 N N . ARG A 1 98 ? -7.802 10.003 4.320 1.00 85.56 98 ARG A N 1
ATOM 716 C CA . ARG A 1 98 ? -8.490 11.056 3.545 1.00 85.56 98 ARG A CA 1
ATOM 717 C C . ARG A 1 98 ? -8.928 10.553 2.169 1.00 85.56 98 ARG A C 1
ATOM 719 O O . ARG A 1 98 ? -10.084 10.728 1.787 1.00 85.56 98 ARG A O 1
ATOM 726 N N . VAL A 1 99 ? -8.019 9.896 1.449 1.00 89.06 99 VAL A N 1
ATOM 727 C CA . VAL A 1 99 ? -8.307 9.300 0.137 1.00 89.06 99 VAL A CA 1
ATOM 728 C C . VAL A 1 99 ? -9.350 8.190 0.268 1.00 89.06 99 VAL A C 1
ATOM 730 O O . VAL A 1 99 ? -10.303 8.154 -0.506 1.00 89.06 99 VAL A O 1
ATOM 733 N N . MET A 1 100 ? -9.215 7.311 1.262 1.00 89.25 100 MET A N 1
ATOM 734 C CA . MET A 1 100 ? -10.173 6.233 1.511 1.00 89.25 100 MET A CA 1
ATOM 735 C C . MET A 1 100 ? -11.580 6.762 1.811 1.00 89.25 100 MET A C 1
ATOM 737 O O . MET A 1 100 ? -12.543 6.231 1.265 1.00 89.25 100 MET A O 1
ATOM 741 N N . LYS A 1 101 ? -11.709 7.845 2.590 1.00 87.38 101 LYS A N 1
ATOM 742 C CA . LYS A 1 101 ? -12.992 8.524 2.828 1.00 87.38 101 LYS A CA 1
ATOM 743 C C . LYS A 1 101 ? -13.638 8.944 1.521 1.00 87.38 101 LYS A C 1
ATOM 745 O O . LYS A 1 101 ? -14.765 8.552 1.255 1.00 87.38 101 LYS A O 1
ATOM 750 N N . ALA A 1 102 ? -12.900 9.689 0.700 1.00 90.50 102 ALA A N 1
ATOM 751 C CA . ALA A 1 102 ? -13.409 10.225 -0.555 1.00 90.50 102 ALA A CA 1
ATOM 752 C C . ALA A 1 102 ? -13.824 9.104 -1.523 1.00 90.50 102 ALA A C 1
ATOM 754 O O . ALA A 1 102 ? -14.830 9.209 -2.218 1.00 90.50 102 ALA A O 1
ATOM 755 N N . VAL A 1 103 ? -13.087 7.989 -1.532 1.00 92.25 103 VAL A N 1
ATOM 756 C CA . VAL A 1 103 ? -13.438 6.790 -2.309 1.00 92.25 103 VAL A CA 1
ATOM 757 C C . VAL A 1 103 ? -14.731 6.138 -1.800 1.00 92.25 103 VAL A C 1
ATOM 759 O O . VAL A 1 103 ? -15.576 5.754 -2.611 1.00 92.25 103 VAL A O 1
ATOM 762 N N . ILE A 1 104 ? -14.921 6.043 -0.480 1.00 90.50 104 ILE A N 1
ATOM 763 C CA . ILE A 1 104 ? -16.150 5.504 0.125 1.00 90.50 104 ILE A CA 1
ATOM 764 C C . ILE A 1 104 ? -17.342 6.444 -0.125 1.00 90.50 104 ILE A C 1
ATOM 766 O O . ILE A 1 104 ? -18.410 5.973 -0.507 1.00 90.50 104 ILE A O 1
ATOM 770 N N . GLU A 1 105 ? -17.165 7.760 0.021 1.00 90.06 105 GLU A N 1
ATOM 771 C CA . GLU A 1 105 ? -18.185 8.788 -0.262 1.00 90.06 105 GLU A CA 1
ATOM 772 C C . GLU A 1 105 ? -18.609 8.791 -1.737 1.00 90.06 105 GLU A C 1
ATOM 774 O O . GLU A 1 105 ? -19.784 8.976 -2.059 1.00 90.06 105 GLU A O 1
ATOM 779 N N . ALA A 1 106 ? -17.668 8.517 -2.641 1.00 90.31 106 ALA A N 1
ATOM 780 C CA . ALA A 1 106 ? -17.938 8.309 -4.058 1.00 90.31 106 ALA A CA 1
ATOM 781 C C . ALA A 1 106 ? -18.657 6.989 -4.373 1.00 90.31 106 ALA A C 1
ATOM 783 O O . ALA A 1 106 ? -19.058 6.784 -5.520 1.00 90.31 106 ALA A O 1
ATOM 784 N N . ASN A 1 107 ? -18.783 6.079 -3.399 1.00 90.44 107 ASN A N 1
ATOM 785 C CA . ASN A 1 107 ? -19.215 4.698 -3.605 1.00 90.44 107 ASN A CA 1
ATOM 786 C C . ASN A 1 107 ? -18.372 3.980 -4.685 1.00 90.44 107 ASN A C 1
ATOM 788 O O . ASN A 1 107 ? -18.885 3.171 -5.464 1.00 90.44 107 ASN A O 1
ATOM 792 N N . ALA A 1 108 ? -17.075 4.304 -4.760 1.00 91.56 108 ALA A N 1
ATOM 793 C CA . ALA A 1 108 ? -16.158 3.665 -5.695 1.00 91.56 108 ALA A CA 1
ATOM 794 C C . ALA A 1 108 ? -15.724 2.290 -5.160 1.00 91.56 108 ALA A C 1
ATOM 796 O O . ALA A 1 108 ? -15.434 2.153 -3.967 1.00 91.56 108 ALA A O 1
ATOM 797 N N . PRO A 1 109 ? -15.634 1.255 -6.016 1.00 93.00 109 PRO A N 1
ATOM 798 C CA . PRO A 1 109 ? -15.153 -0.045 -5.583 1.00 93.00 109 PRO A CA 1
ATOM 799 C C . PRO A 1 109 ? -13.659 0.040 -5.265 1.00 93.00 109 PRO A C 1
ATOM 801 O O . PRO A 1 109 ? -12.854 0.493 -6.084 1.00 93.00 109 PRO A O 1
ATOM 804 N N . PHE A 1 110 ? -13.286 -0.438 -4.083 1.00 94.38 110 PHE A N 1
ATOM 805 C CA . PHE A 1 110 ? -11.898 -0.501 -3.658 1.00 94.38 110 PHE A CA 1
ATOM 806 C C . PHE A 1 110 ? -11.571 -1.827 -2.982 1.00 94.38 110 PHE A C 1
ATOM 808 O O . PHE A 1 110 ? -12.459 -2.550 -2.527 1.00 94.38 110 PHE A O 1
ATOM 815 N N . ILE A 1 111 ? -10.279 -2.124 -2.922 1.00 93.88 111 ILE A N 1
ATOM 816 C CA . ILE A 1 111 ? -9.701 -3.178 -2.097 1.00 93.88 111 ILE A CA 1
ATOM 817 C C . ILE A 1 111 ? -8.440 -2.649 -1.419 1.00 93.88 111 ILE A C 1
ATOM 819 O O . ILE A 1 111 ? -7.771 -1.748 -1.933 1.00 93.88 111 ILE A O 1
ATOM 823 N N . VAL A 1 112 ? -8.076 -3.249 -0.293 1.00 92.88 112 VAL A N 1
ATOM 824 C CA . VAL A 1 112 ? -6.768 -3.023 0.328 1.00 92.88 112 VAL A CA 1
ATOM 825 C C . VAL A 1 112 ? -5.939 -4.290 0.168 1.00 92.88 112 VAL A C 1
ATOM 827 O O . VAL A 1 112 ? -6.350 -5.372 0.594 1.00 92.88 112 VAL A O 1
ATOM 830 N N . ALA A 1 113 ? -4.792 -4.172 -0.501 1.00 93.06 113 ALA A N 1
ATOM 831 C CA . ALA A 1 113 ? -3.885 -5.289 -0.718 1.00 93.06 113 ALA A CA 1
ATOM 832 C C . ALA A 1 113 ? -3.317 -5.796 0.625 1.00 93.06 113 ALA A C 1
ATOM 834 O O . ALA A 1 113 ? -3.240 -5.038 1.587 1.00 93.06 113 ALA A O 1
ATOM 835 N N . PRO A 1 114 ? -2.881 -7.062 0.736 1.00 92.69 114 PRO A N 1
ATOM 836 C CA . PRO A 1 114 ? -2.146 -7.530 1.915 1.00 92.69 114 PRO A CA 1
ATOM 837 C C . PRO A 1 114 ? -0.724 -6.956 1.999 1.00 92.69 114 PRO A C 1
ATOM 839 O O . PRO A 1 114 ? -0.200 -6.753 3.096 1.00 92.69 114 PRO A O 1
ATOM 842 N N . GLY A 1 115 ? -0.108 -6.720 0.838 1.00 91.75 115 GLY A N 1
ATOM 843 C CA . GLY A 1 115 ? 1.201 -6.095 0.675 1.00 91.75 115 GLY A CA 1
ATOM 844 C C . GLY A 1 115 ? 1.126 -4.931 -0.302 1.00 91.75 115 GLY A C 1
ATOM 845 O O . GLY A 1 115 ? 0.255 -4.080 -0.165 1.00 91.75 115 GLY A O 1
ATOM 846 N N . LEU A 1 116 ? 1.999 -4.889 -1.305 1.00 91.94 116 LEU A N 1
ATOM 847 C CA . LEU A 1 116 ? 2.001 -3.795 -2.281 1.00 91.94 116 LEU A CA 1
ATOM 848 C C . LEU A 1 116 ? 0.783 -3.837 -3.225 1.00 91.94 116 LEU A C 1
ATOM 850 O O . LEU A 1 116 ? 0.487 -4.870 -3.834 1.00 91.94 116 LEU A O 1
ATOM 854 N N . ALA A 1 117 ? 0.136 -2.687 -3.433 1.00 93.69 117 ALA A N 1
ATOM 855 C CA . ALA A 1 117 ? -0.967 -2.509 -4.377 1.00 93.69 117 ALA A CA 1
ATOM 856 C C . ALA A 1 117 ? -0.556 -2.897 -5.803 1.00 93.69 117 ALA A C 1
ATOM 858 O O . ALA A 1 117 ? -1.312 -3.558 -6.509 1.00 93.69 117 ALA A O 1
ATOM 859 N N . ALA A 1 118 ? 0.677 -2.574 -6.202 1.00 94.50 118 ALA A N 1
ATOM 860 C CA . ALA A 1 118 ? 1.247 -2.962 -7.491 1.00 94.50 118 ALA A CA 1
ATOM 861 C C . ALA A 1 118 ? 1.234 -4.490 -7.713 1.00 94.50 118 ALA A C 1
ATOM 863 O O . ALA A 1 118 ? 0.896 -4.959 -8.802 1.00 94.50 118 ALA A O 1
ATOM 864 N N . ALA A 1 119 ? 1.538 -5.279 -6.678 1.00 94.94 119 ALA A N 1
ATOM 865 C CA . ALA A 1 119 ? 1.493 -6.738 -6.762 1.00 94.94 119 ALA A CA 1
ATOM 866 C C . ALA A 1 119 ? 0.052 -7.252 -6.884 1.00 94.94 119 ALA A C 1
ATOM 868 O O . ALA A 1 119 ? -0.233 -8.129 -7.702 1.00 94.94 119 ALA A O 1
ATOM 869 N N . GLN A 1 120 ? -0.871 -6.662 -6.120 1.00 96.00 120 GLN A N 1
ATOM 870 C CA . GLN A 1 120 ? -2.291 -7.000 -6.181 1.00 96.00 120 GLN A CA 1
ATOM 871 C C . GLN A 1 120 ? -2.909 -6.653 -7.545 1.00 96.00 120 GLN A C 1
ATOM 873 O O . GLN A 1 120 ? -3.655 -7.458 -8.096 1.00 96.00 120 GLN A O 1
ATOM 878 N N . ILE A 1 121 ? -2.567 -5.500 -8.124 1.00 97.06 121 ILE A N 1
ATOM 879 C CA . ILE A 1 121 ? -3.011 -5.076 -9.461 1.00 97.06 121 ILE A CA 1
ATOM 880 C C . ILE A 1 121 ? -2.507 -6.053 -10.529 1.00 97.06 121 ILE A C 1
ATOM 882 O O . ILE A 1 121 ? -3.282 -6.475 -11.388 1.00 97.06 121 ILE A O 1
ATOM 886 N N . ALA A 1 122 ? -1.238 -6.465 -10.467 1.00 95.94 122 ALA A N 1
ATOM 887 C CA . ALA A 1 122 ? -0.698 -7.453 -11.401 1.00 95.94 122 ALA A CA 1
ATOM 888 C C . ALA A 1 122 ? -1.440 -8.800 -11.316 1.00 95.94 122 ALA A C 1
ATOM 890 O O . ALA A 1 122 ? -1.769 -9.382 -12.350 1.00 95.94 122 ALA A O 1
ATOM 891 N N . TYR A 1 123 ? -1.773 -9.261 -10.104 1.00 96.19 123 TYR A N 1
ATOM 892 C CA . TYR A 1 123 ? -2.616 -10.446 -9.915 1.00 96.19 123 TYR A CA 1
ATOM 893 C C . TYR A 1 123 ? -4.019 -10.257 -10.502 1.00 96.19 123 TYR A C 1
ATOM 895 O O . TYR A 1 123 ? -4.519 -11.125 -11.223 1.00 96.19 123 TYR A O 1
ATOM 903 N N . MET A 1 124 ? -4.645 -9.106 -10.245 1.00 97.06 124 MET A N 1
ATOM 904 C CA . MET A 1 124 ? -5.973 -8.804 -10.774 1.00 97.06 124 MET A CA 1
ATOM 905 C C . MET A 1 124 ? -6.004 -8.824 -12.301 1.00 97.06 124 MET A C 1
ATOM 907 O O . MET A 1 124 ? -6.986 -9.280 -12.885 1.00 97.06 124 MET A O 1
ATOM 911 N N . TYR A 1 125 ? -4.931 -8.365 -12.945 1.00 97.19 125 TYR A N 1
ATOM 912 C CA . TYR A 1 125 ? -4.778 -8.451 -14.393 1.00 97.19 125 TYR A CA 1
ATOM 913 C C . TYR A 1 125 ? -4.636 -9.904 -14.862 1.00 97.19 125 TYR A C 1
ATOM 915 O O . TYR A 1 125 ? -5.341 -10.309 -15.784 1.00 97.19 125 TYR A O 1
ATOM 923 N N . SER A 1 126 ? -3.808 -10.722 -14.198 1.00 95.06 126 SER A N 1
ATOM 924 C CA . SER A 1 126 ? -3.633 -12.132 -14.586 1.00 95.06 126 SER A CA 1
ATOM 925 C C . SER A 1 126 ? -4.899 -12.983 -14.434 1.00 95.06 126 SER A C 1
ATOM 927 O O . SER A 1 126 ? -5.086 -13.931 -15.190 1.00 95.06 126 SER A O 1
ATOM 929 N N . GLU A 1 127 ? -5.787 -12.632 -13.499 1.00 95.75 127 GLU A N 1
ATOM 930 C CA . GLU A 1 127 ? -7.090 -13.296 -13.332 1.00 95.75 127 GLU A CA 1
ATOM 931 C C . GLU A 1 127 ? -8.199 -12.673 -14.202 1.00 95.75 127 GLU A C 1
ATOM 933 O O . GLU A 1 127 ? -9.338 -13.138 -14.177 1.00 95.75 127 GLU A O 1
ATOM 938 N N . GLY A 1 128 ? -7.899 -11.619 -14.970 1.00 96.31 128 GLY A N 1
ATOM 939 C CA . GLY A 1 128 ? -8.859 -10.964 -15.861 1.00 96.31 128 GLY A CA 1
ATOM 940 C C . GLY A 1 128 ? -9.882 -10.061 -15.162 1.00 96.31 128 GLY A C 1
ATOM 941 O O . GLY A 1 128 ? -10.893 -9.707 -15.767 1.00 96.31 128 GLY A O 1
ATOM 942 N N . PHE A 1 129 ? -9.645 -9.664 -13.906 1.00 96.69 129 PHE A N 1
ATOM 943 C CA . PHE A 1 129 ? -10.501 -8.701 -13.198 1.00 96.69 129 PHE A CA 1
ATOM 944 C C . PHE A 1 129 ? -10.336 -7.272 -13.721 1.00 96.69 129 PHE A C 1
ATOM 946 O O . PHE A 1 129 ? -11.258 -6.464 -13.622 1.00 96.69 129 PHE A O 1
ATOM 953 N N . ILE A 1 130 ? -9.161 -6.956 -14.267 1.00 97.88 130 ILE A N 1
ATOM 954 C CA . ILE A 1 130 ? -8.848 -5.662 -14.874 1.00 97.88 130 ILE A CA 1
ATOM 955 C C . ILE A 1 130 ? -8.184 -5.868 -16.233 1.00 97.88 130 ILE A C 1
ATOM 957 O O . ILE A 1 130 ? -7.624 -6.917 -16.529 1.00 97.88 130 ILE A O 1
ATOM 961 N N . THR A 1 131 ? -8.226 -4.821 -17.045 1.00 97.56 131 THR A N 1
ATOM 962 C CA . THR A 1 131 ? -7.619 -4.761 -18.385 1.00 97.56 131 THR A CA 1
ATOM 963 C C . THR A 1 131 ? -6.351 -3.912 -18.417 1.00 97.56 131 THR A C 1
ATOM 965 O O . THR A 1 131 ? -5.492 -4.121 -19.265 1.00 97.56 131 THR A O 1
ATOM 968 N N . HIS A 1 132 ? -6.239 -2.956 -17.493 1.00 97.50 132 HIS A N 1
ATOM 969 C CA . HIS A 1 132 ? -5.178 -1.957 -17.445 1.00 97.50 132 HIS A CA 1
ATOM 970 C C . HIS A 1 132 ? -4.855 -1.612 -15.990 1.00 97.50 132 HIS A C 1
ATOM 972 O O . HIS A 1 132 ? -5.724 -1.724 -15.122 1.00 97.50 132 HIS A O 1
ATOM 978 N N . ALA A 1 133 ? -3.635 -1.150 -15.733 1.00 97.31 133 ALA A N 1
ATOM 979 C CA . ALA A 1 133 ? -3.216 -0.593 -14.451 1.00 97.31 133 ALA A CA 1
ATOM 980 C C . ALA A 1 133 ? -3.001 0.918 -14.570 1.00 97.31 133 ALA A C 1
ATOM 982 O O . ALA A 1 133 ? -2.556 1.384 -15.609 1.00 97.31 133 ALA A O 1
ATOM 983 N N . ALA A 1 134 ? -3.237 1.680 -13.509 1.00 95.12 134 ALA A N 1
ATOM 984 C CA . ALA A 1 134 ? -2.786 3.063 -13.373 1.00 95.12 134 ALA A CA 1
ATOM 985 C C . ALA A 1 134 ? -2.183 3.243 -11.978 1.00 95.12 134 ALA A C 1
ATOM 987 O O . ALA A 1 134 ? -2.799 2.851 -10.990 1.00 95.12 134 ALA A O 1
ATOM 988 N N . GLY A 1 135 ? -0.976 3.796 -11.874 1.00 90.00 135 GLY A N 1
ATOM 989 C CA . GLY A 1 135 ? -0.244 3.827 -10.607 1.00 90.00 135 GLY A CA 1
ATOM 990 C C . GLY A 1 135 ? 1.259 3.833 -10.787 1.00 90.00 135 GLY A C 1
ATOM 991 O O . GLY A 1 135 ? 1.768 4.253 -11.827 1.00 90.00 135 GLY A O 1
ATOM 992 N N . SER A 1 136 ? 1.950 3.339 -9.766 1.00 87.12 136 SER A N 1
ATOM 993 C CA . SER A 1 136 ? 3.381 3.104 -9.791 1.00 87.12 136 SER A CA 1
ATOM 994 C C . SER A 1 136 ? 3.745 2.121 -10.900 1.00 87.12 136 SER A C 1
ATOM 996 O O . SER A 1 136 ? 3.131 1.068 -11.093 1.00 87.12 136 SER A O 1
ATOM 998 N N . ASP A 1 137 ? 4.825 2.452 -11.590 1.00 91.81 137 ASP A N 1
ATOM 999 C CA . ASP A 1 137 ? 5.528 1.584 -12.527 1.00 91.81 137 ASP A CA 1
ATOM 1000 C C . ASP A 1 137 ? 6.176 0.358 -11.858 1.00 91.81 137 ASP A C 1
ATOM 1002 O O . ASP A 1 137 ? 6.560 -0.583 -12.558 1.00 91.81 137 ASP A O 1
ATOM 1006 N N . ASP A 1 138 ? 6.179 0.288 -10.519 1.00 92.06 138 ASP A N 1
ATOM 1007 C CA . ASP A 1 138 ? 6.490 -0.930 -9.758 1.00 92.06 138 ASP A CA 1
ATOM 1008 C C . ASP A 1 138 ? 5.593 -2.111 -10.164 1.00 92.06 138 ASP A C 1
ATOM 1010 O O . ASP A 1 138 ? 5.957 -3.263 -9.948 1.00 92.06 138 ASP A O 1
ATOM 1014 N N . VAL A 1 139 ? 4.441 -1.870 -10.801 1.00 94.19 139 VAL A N 1
ATOM 1015 C CA . VAL A 1 139 ? 3.574 -2.934 -11.330 1.00 94.19 139 VAL A CA 1
ATOM 1016 C C . VAL A 1 139 ? 4.308 -3.866 -12.310 1.00 94.19 139 VAL A C 1
ATOM 1018 O O . VAL A 1 139 ? 4.046 -5.073 -12.347 1.00 94.19 139 VAL A O 1
ATOM 1021 N N . PHE A 1 140 ? 5.307 -3.351 -13.039 1.00 95.19 140 PHE A N 1
ATOM 1022 C CA . PHE A 1 140 ? 6.147 -4.159 -13.926 1.00 95.19 140 PHE A CA 1
ATOM 1023 C C . PHE A 1 140 ? 7.081 -5.115 -13.176 1.00 95.19 140 PHE A C 1
ATOM 1025 O O . PHE A 1 140 ? 7.554 -6.086 -13.770 1.00 95.19 140 PHE A O 1
ATOM 1032 N N . LEU A 1 141 ? 7.315 -4.899 -11.877 1.00 93.62 141 LEU A N 1
ATOM 1033 C CA . LEU A 1 141 ? 8.031 -5.853 -11.028 1.00 93.62 141 LEU A CA 1
ATOM 1034 C C . LEU A 1 141 ? 7.214 -7.117 -10.771 1.00 93.62 141 LEU A C 1
ATOM 1036 O O . LEU A 1 141 ? 7.800 -8.130 -10.406 1.00 93.62 141 LEU A O 1
ATOM 1040 N N . PHE A 1 142 ? 5.895 -7.099 -10.978 1.00 93.44 142 PHE A N 1
ATOM 1041 C CA . PHE A 1 142 ? 5.005 -8.204 -10.611 1.00 93.44 142 PHE A CA 1
ATOM 1042 C C . PHE A 1 142 ? 4.365 -8.891 -11.820 1.00 93.44 142 PHE A C 1
ATOM 1044 O O . PHE A 1 142 ? 4.132 -10.097 -11.781 1.00 93.44 142 PHE A O 1
ATOM 1051 N N . GLY A 1 143 ? 4.162 -8.179 -12.931 1.00 91.94 143 GLY A N 1
ATOM 1052 C CA . GLY A 1 143 ? 3.510 -8.736 -14.117 1.00 91.94 143 GLY A CA 1
ATOM 1053 C C . GLY A 1 143 ? 3.754 -7.936 -15.392 1.00 91.94 143 GLY A C 1
ATOM 1054 O O . GLY A 1 143 ? 4.609 -7.052 -15.446 1.00 91.94 143 GLY A O 1
ATOM 1055 N N . ASP A 1 144 ? 3.026 -8.287 -16.442 1.00 93.88 144 ASP A N 1
ATOM 1056 C CA . ASP A 1 144 ? 3.059 -7.665 -17.769 1.00 93.88 144 ASP A CA 1
ATOM 1057 C C . ASP A 1 144 ? 1.855 -6.744 -18.025 1.00 93.88 144 ASP A C 1
ATOM 1059 O O . ASP A 1 144 ? 1.603 -6.361 -19.168 1.00 93.88 144 ASP A O 1
ATOM 1063 N N . VAL A 1 145 ? 1.138 -6.364 -16.963 1.00 95.25 145 VAL A N 1
ATOM 1064 C CA . VAL A 1 145 ? -0.036 -5.493 -17.050 1.00 95.25 145 VAL A CA 1
ATOM 1065 C C . VAL A 1 145 ? 0.303 -4.173 -17.758 1.00 95.25 145 VAL A C 1
ATOM 1067 O O . VAL A 1 145 ? 1.289 -3.521 -17.402 1.00 95.25 145 VAL A O 1
ATOM 1070 N N . PRO A 1 146 ? -0.492 -3.752 -18.757 1.00 96.50 146 PRO A N 1
ATOM 1071 C CA . PRO A 1 146 ? -0.303 -2.468 -19.416 1.00 96.50 146 PRO A CA 1
ATOM 1072 C C . PRO A 1 146 ? -0.532 -1.301 -18.446 1.00 96.50 146 PRO A C 1
ATOM 1074 O O . PRO A 1 146 ? -1.585 -1.216 -17.808 1.00 96.50 146 PRO A O 1
ATOM 1077 N N . LEU A 1 147 ? 0.443 -0.395 -18.349 1.00 96.88 147 LEU A N 1
ATOM 1078 C CA . LEU A 1 147 ? 0.395 0.750 -17.441 1.00 96.88 147 LEU A CA 1
ATOM 1079 C C . LEU A 1 147 ? -0.133 1.988 -18.168 1.00 96.88 147 LEU A C 1
ATOM 1081 O O . LEU A 1 147 ? 0.467 2.455 -19.134 1.00 96.88 147 LEU A O 1
ATOM 1085 N N . VAL A 1 148 ? -1.229 2.543 -17.673 1.00 95.31 148 VAL A N 1
ATOM 1086 C CA . VAL A 1 148 ? -1.797 3.816 -18.099 1.00 95.31 148 VAL A CA 1
ATOM 1087 C C . VAL A 1 148 ? -1.105 4.942 -17.344 1.00 95.31 148 VAL A C 1
ATOM 1089 O O . VAL A 1 148 ? -1.222 5.080 -16.125 1.00 95.31 148 VAL A O 1
ATOM 1092 N N . VAL A 1 149 ? -0.400 5.769 -18.098 1.00 91.69 149 VAL A N 1
ATOM 1093 C CA . VAL A 1 149 ? 0.246 6.995 -17.650 1.00 91.69 149 VAL A CA 1
ATOM 1094 C C . VAL A 1 149 ? -0.701 8.168 -17.897 1.00 91.69 149 VAL A C 1
ATOM 1096 O O . VAL A 1 149 ? -1.432 8.203 -18.888 1.00 91.69 149 VAL A O 1
ATOM 1099 N N . ASN A 1 150 ? -0.678 9.136 -16.979 1.00 87.31 150 ASN A N 1
ATOM 1100 C CA . ASN A 1 150 ? -1.478 10.359 -17.043 1.00 87.31 150 ASN A CA 1
ATOM 1101 C C . ASN A 1 150 ? -3.001 10.127 -17.113 1.00 87.31 150 ASN A C 1
ATOM 1103 O O . ASN A 1 150 ? -3.715 10.904 -17.739 1.00 87.31 150 ASN A O 1
ATOM 1107 N N . LEU A 1 151 ? -3.511 9.081 -16.445 1.00 87.69 151 LEU A N 1
ATOM 1108 C CA . LEU A 1 151 ? -4.942 8.737 -16.428 1.00 87.69 151 LEU A CA 1
ATOM 1109 C C . LEU A 1 151 ? -5.844 9.939 -16.090 1.00 87.69 151 LEU A C 1
ATOM 1111 O O . LEU A 1 151 ? -6.916 10.098 -16.665 1.00 87.69 151 LEU A O 1
ATOM 1115 N N . PHE A 1 152 ? -5.402 10.775 -15.151 1.00 82.50 152 PHE A N 1
ATOM 1116 C CA . PHE A 1 152 ? -6.190 11.870 -14.594 1.00 82.50 152 PHE A CA 1
ATOM 1117 C C . PHE A 1 152 ? -5.692 13.269 -14.962 1.00 82.50 152 PHE A C 1
ATOM 1119 O O . PHE A 1 152 ? -6.303 14.247 -14.536 1.00 82.50 152 PHE A O 1
ATOM 1126 N N . GLY A 1 153 ? -4.629 13.382 -15.762 1.00 72.94 153 GLY A N 1
ATOM 1127 C CA . GLY A 1 153 ? -4.098 14.684 -16.172 1.00 72.94 153 GLY A CA 1
ATOM 1128 C C . GLY A 1 153 ? -3.392 15.468 -15.059 1.00 72.94 153 GLY A C 1
ATOM 1129 O O . GLY A 1 153 ? -3.047 16.623 -15.272 1.00 72.94 153 GLY A O 1
ATOM 1130 N N . ASN A 1 154 ? -3.155 14.870 -13.884 1.00 66.19 154 ASN A N 1
ATOM 1131 C CA . ASN A 1 154 ? -2.658 15.577 -12.693 1.00 66.19 154 ASN A CA 1
ATOM 1132 C C . ASN A 1 154 ? -1.325 16.300 -12.935 1.00 66.19 154 ASN A C 1
ATOM 1134 O O . ASN A 1 154 ? -1.091 17.372 -12.392 1.00 66.19 154 ASN A O 1
ATOM 1138 N N . SER A 1 155 ? -0.443 15.709 -13.744 1.00 65.44 155 SER A N 1
ATOM 1139 C CA . SER A 1 155 ? 0.855 16.308 -14.073 1.00 65.44 155 SER A CA 1
ATOM 1140 C C . SER A 1 155 ? 0.819 17.120 -15.367 1.00 65.44 155 SER A C 1
ATOM 1142 O O . SER A 1 155 ? 1.610 18.047 -15.523 1.00 65.44 155 SER A O 1
ATOM 1144 N N . ARG A 1 156 ? -0.056 16.744 -16.310 1.00 72.00 156 ARG A N 1
ATOM 1145 C CA . ARG A 1 156 ? -0.196 17.349 -17.642 1.00 72.00 156 ARG A CA 1
ATOM 1146 C C . ARG A 1 156 ? -1.658 17.242 -18.099 1.00 72.00 156 ARG A C 1
ATOM 1148 O O . ARG A 1 156 ? -2.025 16.231 -18.706 1.00 72.00 156 ARG A O 1
ATOM 1155 N N . PRO A 1 157 ? -2.513 18.226 -17.769 1.00 72.12 157 PRO A N 1
ATOM 1156 C CA . PRO A 1 157 ? -3.957 18.149 -18.014 1.00 72.12 157 PRO A CA 1
ATOM 1157 C C . PRO A 1 157 ? -4.327 18.191 -19.504 1.00 72.12 157 PRO A C 1
ATOM 1159 O O . PRO A 1 157 ? -5.431 17.818 -19.886 1.00 72.12 157 PRO A O 1
ATOM 1162 N N . ASP A 1 158 ? -3.394 18.620 -20.350 1.00 76.50 158 ASP A N 1
ATOM 1163 C CA . ASP A 1 158 ? -3.478 18.665 -21.807 1.00 76.50 158 ASP A CA 1
ATOM 1164 C C . ASP A 1 158 ? -3.206 17.311 -22.485 1.00 76.50 158 ASP A C 1
ATOM 1166 O O . ASP A 1 158 ? -3.612 17.091 -23.630 1.00 76.50 158 ASP A O 1
ATOM 1170 N N . LEU A 1 159 ? -2.539 16.382 -21.794 1.00 80.44 159 LEU A N 1
ATOM 1171 C CA . LEU A 1 159 ? -2.207 15.075 -22.347 1.00 80.44 159 LEU A CA 1
ATOM 1172 C C . LEU A 1 159 ? -3.320 14.055 -22.092 1.00 80.44 159 LEU A C 1
ATOM 1174 O O . LEU A 1 159 ? -3.766 13.840 -20.967 1.00 80.44 159 LEU A O 1
ATOM 1178 N N . LYS A 1 160 ? -3.720 13.351 -23.153 1.00 87.31 160 LYS A N 1
ATOM 1179 C CA . LYS A 1 160 ? -4.613 12.188 -23.052 1.00 87.31 160 LYS A CA 1
ATOM 1180 C C . LYS A 1 160 ? -3.923 11.027 -22.319 1.00 87.31 160 LYS A C 1
ATOM 1182 O O . LYS A 1 160 ? -2.691 10.988 -22.304 1.00 87.31 160 LYS A O 1
ATOM 1187 N N . PRO A 1 161 ? -4.682 10.060 -21.769 1.00 91.88 161 PRO A N 1
ATOM 1188 C CA . PRO A 1 161 ? -4.113 8.825 -21.247 1.00 91.88 161 PRO A CA 1
ATOM 1189 C C . PRO A 1 161 ? -3.208 8.146 -22.280 1.00 91.88 161 PRO A C 1
ATOM 1191 O O . PRO A 1 161 ? -3.541 8.047 -23.467 1.00 91.88 161 PRO A O 1
ATOM 1194 N N . GLN A 1 162 ? -2.051 7.677 -21.823 1.00 94.06 162 GLN A N 1
ATOM 1195 C CA . GLN A 1 162 ? -1.090 6.953 -22.650 1.00 94.06 162 GLN A CA 1
ATOM 1196 C C . GLN A 1 162 ? -0.756 5.611 -22.014 1.00 94.06 162 GLN A C 1
ATOM 1198 O O . GLN A 1 162 ? -0.812 5.455 -20.802 1.00 94.06 162 GLN A O 1
ATOM 1203 N N . LEU A 1 163 ? -0.382 4.642 -22.833 1.00 95.69 163 LEU A N 1
ATOM 1204 C CA . LEU A 1 163 ? -0.070 3.284 -22.448 1.00 95.69 163 LEU A CA 1
ATOM 1205 C C . LEU A 1 163 ? 1.429 3.041 -22.548 1.00 95.69 163 LEU A C 1
ATOM 1207 O O . LEU A 1 163 ? 2.038 3.273 -23.593 1.00 95.69 163 LEU A O 1
ATOM 1211 N N . LEU A 1 164 ? 1.996 2.497 -21.480 1.00 96.44 164 LEU A N 1
ATOM 1212 C CA . LEU A 1 164 ? 3.325 1.918 -21.457 1.00 96.44 164 LEU A CA 1
ATOM 1213 C C . LEU A 1 164 ? 3.205 0.400 -21.329 1.00 96.44 164 LEU A C 1
ATOM 1215 O O . LEU A 1 164 ? 2.555 -0.121 -20.422 1.00 96.44 164 LEU A O 1
ATOM 1219 N N . GLN A 1 165 ? 3.858 -0.319 -22.238 1.00 96.00 165 GLN A N 1
ATOM 1220 C CA . GLN A 1 165 ? 3.894 -1.777 -22.226 1.00 96.00 165 GLN A CA 1
ATOM 1221 C C . GLN A 1 165 ? 5.281 -2.281 -21.846 1.00 96.00 165 GLN A C 1
ATOM 1223 O O . GLN A 1 165 ? 6.294 -1.866 -22.417 1.00 96.00 165 GLN A O 1
ATOM 1228 N N . ARG A 1 166 ? 5.316 -3.262 -20.941 1.00 94.25 166 ARG A N 1
ATOM 1229 C CA . ARG A 1 166 ? 6.555 -3.899 -20.481 1.00 94.25 166 ARG A CA 1
ATOM 1230 C C . ARG A 1 166 ? 7.376 -4.492 -21.627 1.00 94.25 166 ARG A C 1
ATOM 1232 O O . ARG A 1 166 ? 8.594 -4.351 -21.653 1.00 94.25 166 ARG A O 1
ATOM 1239 N N . ARG A 1 167 ? 6.712 -5.110 -22.609 1.00 94.50 167 ARG A N 1
ATOM 1240 C CA . ARG A 1 167 ? 7.366 -5.687 -23.793 1.00 94.50 167 ARG A CA 1
ATOM 1241 C C . ARG A 1 167 ? 8.128 -4.634 -24.600 1.00 94.50 167 ARG A C 1
ATOM 1243 O O . ARG A 1 167 ? 9.267 -4.878 -24.989 1.00 94.50 167 ARG A O 1
ATOM 1250 N N . THR A 1 168 ? 7.517 -3.475 -24.829 1.00 95.19 168 THR A N 1
ATOM 1251 C CA . THR A 1 168 ? 8.129 -2.363 -25.567 1.00 95.19 168 THR A CA 1
ATOM 1252 C C . THR A 1 168 ? 9.315 -1.785 -24.797 1.00 95.19 168 THR A C 1
ATOM 1254 O O . THR A 1 168 ? 10.373 -1.550 -25.380 1.00 95.19 168 THR A O 1
ATOM 1257 N N . LEU A 1 169 ? 9.182 -1.651 -23.473 1.00 94.94 169 LEU A N 1
ATOM 1258 C CA . LEU A 1 169 ? 10.276 -1.239 -22.593 1.00 94.94 169 LEU A CA 1
ATOM 1259 C C . LEU A 1 169 ? 11.474 -2.198 -22.690 1.00 94.94 169 LEU A C 1
ATOM 1261 O O . LEU A 1 169 ? 12.597 -1.753 -22.932 1.00 94.94 169 LEU A O 1
ATOM 1265 N N . PHE A 1 170 ? 11.231 -3.505 -22.574 1.00 94.94 170 PHE A N 1
ATOM 1266 C CA . PHE A 1 170 ? 12.269 -4.542 -22.625 1.00 94.94 170 PHE A CA 1
ATOM 1267 C C . PHE A 1 170 ? 12.979 -4.575 -23.974 1.00 94.94 170 PHE A C 1
ATOM 1269 O O . PHE A 1 170 ? 14.207 -4.633 -24.019 1.00 94.94 170 PHE A O 1
ATOM 1276 N N . ALA A 1 171 ? 12.211 -4.485 -25.063 1.00 95.62 171 ALA A N 1
ATOM 1277 C CA . ALA A 1 171 ? 12.756 -4.424 -26.412 1.00 95.62 171 ALA A CA 1
ATOM 1278 C C . ALA A 1 171 ? 13.661 -3.197 -26.594 1.00 95.62 171 ALA A C 1
ATOM 1280 O O . ALA A 1 171 ? 14.741 -3.320 -27.162 1.00 95.62 171 ALA A O 1
ATOM 1281 N N . SER A 1 172 ? 13.263 -2.037 -26.059 1.00 94.94 172 SER A N 1
ATOM 1282 C CA . SER A 1 172 ? 14.075 -0.821 -26.151 1.00 94.94 172 SER A CA 1
ATOM 1283 C C . SER A 1 172 ? 15.409 -0.956 -25.404 1.00 94.94 172 SER A C 1
ATOM 1285 O O . SER A 1 172 ? 16.442 -0.500 -25.889 1.00 94.94 172 SER A O 1
ATOM 1287 N N . LEU A 1 173 ? 15.405 -1.584 -24.226 1.00 93.12 173 LEU A N 1
ATOM 1288 C CA . LEU A 1 173 ? 16.585 -1.727 -23.370 1.00 93.12 173 LEU A CA 1
ATOM 1289 C C . LEU A 1 173 ? 17.444 -2.950 -23.728 1.00 93.12 173 LEU A C 1
ATOM 1291 O O . LEU A 1 173 ? 18.548 -3.083 -23.206 1.00 93.12 173 LEU A O 1
ATOM 1295 N N . ASN A 1 174 ? 16.956 -3.827 -24.612 1.00 93.25 174 ASN A N 1
ATOM 1296 C CA . ASN A 1 174 ? 17.561 -5.119 -24.932 1.00 93.25 174 ASN A CA 1
ATOM 1297 C C . ASN A 1 174 ? 17.845 -5.962 -23.671 1.00 93.25 174 ASN A C 1
ATOM 1299 O O . ASN A 1 174 ? 18.956 -6.448 -23.454 1.00 93.25 174 ASN A O 1
ATOM 1303 N N . ILE A 1 175 ? 16.832 -6.096 -22.810 1.00 94.81 175 ILE A N 1
ATOM 1304 C CA . ILE A 1 175 ? 16.921 -6.837 -21.545 1.00 94.81 175 ILE A CA 1
ATOM 1305 C C . ILE A 1 175 ? 15.839 -7.907 -21.437 1.00 94.81 175 ILE A C 1
ATOM 1307 O O . ILE A 1 175 ? 14.758 -7.794 -22.015 1.00 94.81 175 ILE A O 1
ATOM 1311 N N . ASN A 1 176 ? 16.130 -8.939 -20.648 1.00 93.38 176 ASN A N 1
ATOM 1312 C CA . ASN A 1 176 ? 15.145 -9.929 -20.230 1.00 93.38 176 ASN A CA 1
ATOM 1313 C C . ASN A 1 176 ? 14.524 -9.564 -18.868 1.00 93.38 176 ASN A C 1
ATOM 1315 O O . ASN A 1 176 ? 14.883 -8.572 -18.232 1.00 93.38 176 ASN A O 1
ATOM 1319 N N . GLU A 1 177 ? 13.585 -10.391 -18.413 1.00 92.44 177 GLU A N 1
ATOM 1320 C CA . GLU A 1 177 ? 12.886 -10.203 -17.141 1.00 92.44 177 GLU A CA 1
ATOM 1321 C C . GLU A 1 177 ? 13.812 -10.177 -15.923 1.00 92.44 177 GLU A C 1
ATOM 1323 O O . GLU A 1 177 ? 13.668 -9.292 -15.081 1.00 92.44 177 GLU A O 1
ATOM 1328 N N . THR A 1 178 ? 14.767 -11.102 -15.836 1.00 92.38 178 THR A N 1
ATOM 1329 C CA . THR A 1 178 ? 15.708 -11.170 -14.713 1.00 92.38 178 THR A CA 1
ATOM 1330 C C . THR A 1 178 ? 16.572 -9.914 -14.650 1.00 92.38 178 THR A C 1
ATOM 1332 O O . THR A 1 178 ? 16.671 -9.287 -13.599 1.00 92.38 178 THR A O 1
ATOM 1335 N N . MET A 1 179 ? 17.130 -9.498 -15.790 1.00 94.06 179 MET A N 1
ATOM 1336 C CA . MET A 1 179 ? 17.930 -8.277 -15.903 1.00 94.06 179 MET A CA 1
ATOM 1337 C C . MET A 1 179 ? 17.119 -7.037 -15.521 1.00 94.06 179 MET A C 1
ATOM 1339 O O . MET A 1 179 ? 17.629 -6.166 -14.824 1.00 94.06 179 MET A O 1
ATOM 1343 N N . PHE A 1 180 ? 15.851 -6.964 -15.943 1.00 94.44 180 PHE A N 1
ATOM 1344 C CA . PHE A 1 180 ? 14.967 -5.865 -15.566 1.00 94.44 180 PHE A CA 1
ATOM 1345 C C . PHE A 1 180 ? 14.706 -5.819 -14.062 1.00 94.44 180 PHE A C 1
ATOM 1347 O O . PHE A 1 180 ? 14.815 -4.748 -13.478 1.00 94.44 180 PHE A O 1
ATOM 1354 N N . LEU A 1 181 ? 14.379 -6.952 -13.430 1.00 93.56 181 LEU A N 1
ATOM 1355 C CA . LEU A 1 181 ? 14.126 -6.994 -11.987 1.00 93.56 181 LEU A CA 1
ATOM 1356 C C . LEU A 1 181 ? 15.351 -6.528 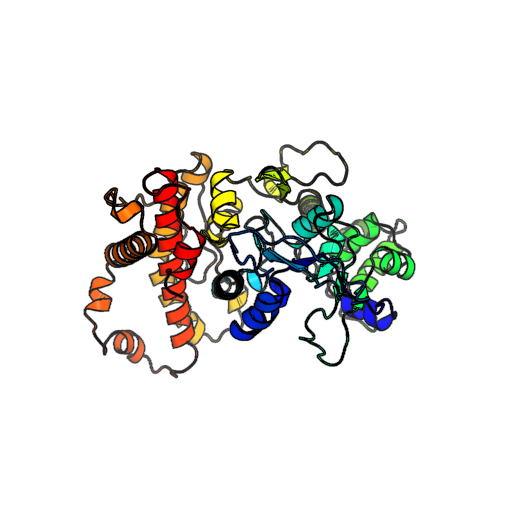-11.197 1.00 93.56 181 LEU A C 1
ATOM 1358 O O . LEU A 1 181 ? 15.220 -5.683 -10.315 1.00 93.56 181 LEU A O 1
ATOM 1362 N N . GLU A 1 182 ? 16.540 -7.030 -11.534 1.00 93.12 182 GLU A N 1
ATOM 1363 C CA . GLU A 1 182 ? 17.767 -6.616 -10.853 1.00 93.12 182 GLU A CA 1
ATOM 1364 C C . GLU A 1 182 ? 18.081 -5.132 -11.084 1.00 93.12 182 GLU A C 1
ATOM 1366 O O . GLU A 1 182 ? 18.413 -4.422 -10.134 1.00 93.12 182 GLU A O 1
ATOM 1371 N N . ALA A 1 183 ? 17.943 -4.647 -12.323 1.00 92.19 183 ALA A N 1
ATOM 1372 C CA . ALA A 1 183 ? 18.188 -3.248 -12.658 1.00 92.19 183 ALA A CA 1
ATOM 1373 C C . ALA A 1 183 ? 17.179 -2.303 -11.990 1.00 92.19 183 ALA A C 1
ATOM 1375 O O . ALA A 1 183 ? 17.570 -1.248 -11.502 1.00 92.19 183 ALA A O 1
ATOM 1376 N N . ALA A 1 184 ? 15.901 -2.681 -11.919 1.00 92.50 184 ALA A N 1
ATOM 1377 C CA . ALA A 1 184 ? 14.866 -1.890 -11.260 1.00 92.50 184 ALA A CA 1
ATOM 1378 C C . ALA A 1 184 ? 15.080 -1.815 -9.741 1.00 92.50 184 ALA A C 1
ATOM 1380 O O . ALA A 1 184 ? 14.939 -0.742 -9.160 1.00 92.50 184 ALA A O 1
ATOM 1381 N N . ILE A 1 185 ? 15.497 -2.917 -9.106 1.00 91.50 185 ILE A N 1
ATOM 1382 C CA . ILE A 1 185 ? 15.904 -2.907 -7.692 1.00 91.50 185 ILE A CA 1
ATOM 1383 C C . ILE A 1 185 ? 17.120 -1.991 -7.497 1.00 91.50 185 ILE A C 1
ATOM 1385 O O . ILE A 1 185 ? 17.131 -1.170 -6.585 1.00 91.50 185 ILE A O 1
ATOM 1389 N N . GLY A 1 186 ? 18.127 -2.091 -8.370 1.00 88.75 186 GLY A N 1
ATOM 1390 C CA . GLY A 1 186 ? 19.326 -1.251 -8.317 1.00 88.75 186 GLY A CA 1
ATOM 1391 C C . GLY A 1 186 ? 19.055 0.241 -8.500 1.00 88.75 186 GLY A C 1
ATOM 1392 O O . GLY A 1 186 ? 19.653 1.072 -7.813 1.00 88.75 186 GLY A O 1
ATOM 1393 N N . ALA A 1 187 ? 18.134 0.573 -9.406 1.00 88.44 187 ALA A N 1
ATOM 1394 C CA . ALA A 1 187 ? 17.683 1.936 -9.654 1.00 88.44 187 ALA A CA 1
ATOM 1395 C C . ALA A 1 187 ? 16.898 2.521 -8.470 1.00 88.44 187 ALA A C 1
ATOM 1397 O O . ALA A 1 187 ? 16.895 3.735 -8.294 1.00 88.44 187 ALA A O 1
ATOM 1398 N N . GLY A 1 188 ? 16.286 1.673 -7.642 1.00 87.00 188 GLY A N 1
ATOM 1399 C CA . GLY A 1 188 ? 15.382 2.057 -6.564 1.00 87.00 188 GLY A CA 1
ATOM 1400 C C . GLY A 1 188 ? 13.929 1.834 -6.968 1.00 87.00 188 GLY A C 1
ATOM 1401 O O . GLY A 1 188 ? 13.510 2.222 -8.059 1.00 87.00 188 GLY A O 1
ATOM 1402 N N . CYS A 1 189 ? 13.169 1.197 -6.082 1.00 87.94 189 CYS A N 1
ATOM 1403 C CA . CYS A 1 189 ? 11.764 0.838 -6.270 1.00 87.94 189 CYS A CA 1
ATOM 1404 C C . CYS A 1 189 ? 11.022 0.863 -4.925 1.00 87.94 189 CYS A C 1
ATOM 1406 O O . CYS A 1 189 ? 11.640 1.043 -3.878 1.00 87.94 189 CYS A O 1
ATOM 1408 N N . ALA A 1 190 ? 9.707 0.615 -4.902 1.00 81.25 190 ALA A N 1
ATOM 1409 C CA . ALA A 1 190 ? 8.965 0.585 -3.631 1.00 81.25 190 ALA A CA 1
ATOM 1410 C C . ALA A 1 190 ? 9.471 -0.467 -2.622 1.00 81.25 190 ALA A C 1
ATOM 1412 O O . ALA A 1 190 ? 9.176 -0.367 -1.436 1.00 81.25 190 ALA A O 1
ATOM 1413 N N . ALA A 1 191 ? 10.219 -1.485 -3.051 1.00 81.31 191 ALA A N 1
ATOM 1414 C CA . ALA A 1 191 ? 10.761 -2.483 -2.134 1.00 81.31 191 ALA A CA 1
ATOM 1415 C C . ALA A 1 191 ? 12.114 -2.086 -1.517 1.00 81.31 191 ALA A C 1
ATOM 1417 O O . ALA A 1 191 ? 12.506 -2.679 -0.509 1.00 81.31 191 ALA A O 1
ATOM 1418 N N . HIS A 1 192 ? 12.835 -1.139 -2.124 1.00 80.56 192 HIS A N 1
ATOM 1419 C CA . HIS A 1 192 ? 14.214 -0.813 -1.772 1.00 80.56 192 HIS A CA 1
ATOM 1420 C C . HIS A 1 192 ? 14.598 0.569 -2.300 1.00 80.56 192 HIS A C 1
ATOM 1422 O O . HIS A 1 192 ? 14.449 0.846 -3.493 1.00 80.56 192 HIS A O 1
ATOM 1428 N N . ASP A 1 193 ? 15.143 1.407 -1.420 1.00 72.62 193 ASP A N 1
ATOM 1429 C CA . ASP A 1 193 ? 15.615 2.746 -1.776 1.00 72.62 193 ASP A CA 1
ATOM 1430 C C . ASP A 1 193 ? 16.726 2.683 -2.837 1.00 72.62 193 ASP A C 1
ATOM 1432 O O . ASP A 1 193 ? 17.417 1.675 -2.995 1.00 72.62 193 ASP A O 1
ATOM 1436 N N . GLN A 1 194 ? 16.911 3.763 -3.594 1.00 68.00 194 GLN A N 1
ATOM 1437 C CA . GLN A 1 194 ? 17.919 3.817 -4.652 1.00 68.00 194 GLN A CA 1
ATOM 1438 C C . GLN A 1 194 ? 19.313 3.469 -4.112 1.00 68.00 194 GLN A C 1
ATOM 1440 O O . GLN A 1 194 ? 19.861 4.171 -3.262 1.00 68.00 194 GLN A O 1
ATOM 1445 N N . PHE A 1 195 ? 19.902 2.395 -4.644 1.00 63.78 195 PHE A N 1
ATOM 1446 C CA . PHE A 1 195 ? 21.216 1.938 -4.206 1.00 63.78 195 PHE A CA 1
ATOM 1447 C C . PHE A 1 195 ? 22.350 2.758 -4.832 1.00 63.78 195 PHE A C 1
ATOM 1449 O O . PHE A 1 195 ? 23.341 3.063 -4.169 1.00 63.78 195 PHE A O 1
ATOM 1456 N N . ILE A 1 196 ? 22.225 3.124 -6.111 1.00 60.69 196 ILE A N 1
ATOM 1457 C CA . ILE A 1 196 ? 23.315 3.791 -6.823 1.00 60.69 196 ILE A CA 1
ATOM 1458 C C . ILE A 1 196 ? 23.063 5.301 -6.877 1.00 60.69 196 ILE A C 1
ATOM 1460 O O . ILE A 1 196 ? 22.151 5.728 -7.592 1.00 60.69 196 ILE A O 1
ATOM 1464 N N . PRO A 1 197 ? 23.885 6.143 -6.224 1.00 53.66 197 PRO A N 1
ATOM 1465 C CA . PRO A 1 197 ? 23.926 7.567 -6.520 1.00 53.66 197 PRO A CA 1
ATOM 1466 C C . PRO A 1 197 ? 24.630 7.752 -7.870 1.00 53.66 197 PRO A C 1
ATOM 1468 O O . PRO A 1 197 ? 25.800 8.120 -7.941 1.00 53.66 197 PRO A O 1
ATOM 1471 N N . LEU A 1 198 ? 23.931 7.450 -8.962 1.00 56.47 198 LEU A N 1
ATOM 1472 C CA . LEU A 1 198 ? 24.395 7.741 -10.316 1.00 56.47 198 LEU A CA 1
ATOM 1473 C C . LEU A 1 198 ? 24.289 9.251 -10.513 1.00 56.47 198 LEU A C 1
ATOM 1475 O O . LEU A 1 198 ? 23.267 9.770 -10.946 1.00 56.47 198 LEU A O 1
ATOM 1479 N N . LYS A 1 199 ? 25.333 9.966 -10.096 1.00 49.81 199 LYS A N 1
ATOM 1480 C CA . LYS A 1 199 ? 25.419 11.427 -10.195 1.00 49.81 199 LYS A CA 1
ATOM 1481 C C . LYS A 1 199 ? 25.861 11.922 -11.579 1.00 49.81 199 LYS A C 1
ATOM 1483 O O . LYS A 1 199 ? 25.939 13.132 -11.762 1.00 49.81 199 LYS A O 1
ATOM 1488 N N . GLU A 1 200 ? 26.120 11.044 -12.553 1.00 51.38 200 GLU A N 1
ATOM 1489 C CA . GLU A 1 200 ? 26.712 11.437 -13.841 1.00 51.38 200 GLU A CA 1
ATOM 1490 C C . GLU A 1 200 ? 25.823 11.154 -15.076 1.00 51.38 200 GLU A C 1
ATOM 1492 O O . GLU A 1 200 ? 25.596 10.013 -15.460 1.00 51.38 200 GLU A O 1
ATOM 1497 N N . SER A 1 201 ? 25.385 12.272 -15.682 1.00 61.00 201 SER A N 1
ATOM 1498 C CA . SER A 1 201 ? 25.076 12.607 -17.094 1.00 61.00 201 SER A CA 1
ATOM 1499 C C . SER A 1 201 ? 24.145 11.742 -17.974 1.00 61.00 201 SER A C 1
ATOM 1501 O O . SER A 1 201 ? 24.417 10.586 -18.267 1.00 61.00 201 SER A O 1
ATOM 1503 N N . ASN A 1 202 ? 23.124 12.414 -18.533 1.00 70.38 202 ASN A N 1
ATOM 1504 C CA . ASN A 1 202 ? 22.252 12.093 -19.686 1.00 70.38 202 ASN A CA 1
ATOM 1505 C C . ASN A 1 202 ? 21.461 10.774 -19.714 1.00 70.38 202 ASN A C 1
ATOM 1507 O O . ASN A 1 202 ? 20.615 10.633 -20.593 1.00 70.38 202 ASN A O 1
ATOM 1511 N N . VAL A 1 203 ? 21.690 9.833 -18.801 1.00 81.25 203 VAL A N 1
ATOM 1512 C CA . VAL A 1 203 ? 20.939 8.569 -18.737 1.00 81.25 203 VAL A CA 1
ATOM 1513 C C . VAL A 1 203 ? 20.071 8.497 -17.491 1.00 81.25 203 VAL A C 1
ATOM 1515 O O . VAL A 1 203 ? 20.381 9.071 -16.446 1.00 81.25 203 VAL A O 1
ATOM 1518 N N . THR A 1 204 ? 18.968 7.764 -17.595 1.00 85.69 204 THR A N 1
ATOM 1519 C CA . THR A 1 204 ? 18.085 7.522 -16.448 1.00 85.69 204 THR A CA 1
ATOM 1520 C C . THR A 1 204 ? 18.704 6.512 -15.477 1.00 85.69 204 THR A C 1
ATOM 1522 O O . THR A 1 204 ? 19.532 5.684 -15.858 1.00 85.69 204 THR A O 1
ATOM 1525 N N . THR A 1 205 ? 18.287 6.529 -14.210 1.00 86.00 205 THR A N 1
ATOM 1526 C CA . THR A 1 205 ? 18.782 5.603 -13.171 1.00 86.00 205 THR A CA 1
ATOM 1527 C C . THR A 1 205 ? 18.553 4.133 -13.524 1.00 86.00 205 THR A C 1
ATOM 1529 O O . THR A 1 205 ? 19.443 3.309 -13.315 1.00 86.00 205 THR A O 1
ATOM 1532 N N . LEU A 1 206 ? 17.400 3.803 -14.119 1.00 89.56 206 LEU A N 1
ATOM 1533 C CA . LEU A 1 206 ? 17.113 2.460 -14.628 1.00 89.56 206 LEU A CA 1
ATOM 1534 C C . LEU A 1 206 ? 18.066 2.063 -15.760 1.00 89.56 206 LEU A C 1
ATOM 1536 O O . LEU A 1 206 ? 18.620 0.966 -15.750 1.00 89.56 206 LEU A O 1
ATOM 1540 N N . GLU A 1 207 ? 18.278 2.952 -16.728 1.00 89.56 207 GLU A N 1
ATOM 1541 C CA . GLU A 1 207 ? 19.169 2.696 -17.860 1.00 89.56 207 GLU A CA 1
ATOM 1542 C C . GLU A 1 207 ? 20.616 2.485 -17.408 1.00 89.56 207 GLU A C 1
ATOM 1544 O O . GLU A 1 207 ? 21.275 1.541 -17.835 1.00 89.56 207 GLU A O 1
ATOM 1549 N N . ALA A 1 208 ? 21.096 3.294 -16.471 1.00 87.81 208 ALA A N 1
ATOM 1550 C CA . ALA A 1 208 ? 22.424 3.132 -15.903 1.00 87.81 208 ALA A CA 1
ATOM 1551 C C . ALA A 1 208 ? 22.581 1.830 -15.091 1.00 87.81 208 ALA A C 1
ATOM 1553 O O . ALA A 1 208 ? 23.640 1.196 -15.152 1.00 87.81 208 ALA A O 1
ATOM 1554 N N . ALA A 1 209 ? 21.542 1.374 -14.383 1.00 88.25 209 ALA A N 1
ATOM 1555 C CA . ALA A 1 209 ? 21.551 0.063 -13.730 1.00 88.25 209 ALA A CA 1
ATOM 1556 C C . ALA A 1 209 ? 21.615 -1.086 -14.758 1.00 88.25 209 ALA A C 1
ATOM 1558 O O . ALA A 1 209 ? 22.388 -2.031 -14.580 1.00 88.25 209 ALA A O 1
ATOM 1559 N N . VAL A 1 210 ? 20.884 -0.972 -15.875 1.00 90.56 210 VAL A N 1
ATOM 1560 C CA . VAL A 1 210 ? 20.959 -1.920 -17.002 1.00 90.56 210 VAL A CA 1
ATOM 1561 C C . VAL A 1 210 ? 22.365 -1.961 -17.601 1.00 90.56 210 VAL A C 1
ATOM 1563 O O . VAL A 1 210 ? 22.935 -3.043 -17.747 1.00 90.56 210 VAL A O 1
ATOM 1566 N N . ILE A 1 211 ? 22.947 -0.798 -17.902 1.00 89.81 211 ILE A N 1
ATOM 1567 C CA . ILE A 1 211 ? 24.307 -0.678 -18.446 1.00 89.81 211 ILE A CA 1
ATOM 1568 C C . ILE A 1 211 ? 25.318 -1.328 -17.488 1.00 89.81 211 ILE A C 1
ATOM 1570 O O . ILE A 1 211 ? 26.162 -2.119 -17.908 1.00 89.81 211 ILE A O 1
ATOM 1574 N N . SER A 1 212 ? 25.193 -1.061 -16.186 1.00 87.81 212 SER A N 1
ATOM 1575 C CA . SER A 1 212 ? 26.053 -1.653 -15.153 1.00 87.81 212 SER A CA 1
ATOM 1576 C C . SER A 1 212 ? 25.957 -3.182 -15.129 1.00 87.81 212 SER A C 1
ATOM 1578 O O . SER A 1 212 ? 26.977 -3.867 -15.040 1.00 87.81 212 SER A O 1
ATOM 1580 N N . GLY A 1 213 ? 24.744 -3.728 -15.261 1.00 87.88 213 GLY A N 1
ATOM 1581 C CA . GLY A 1 213 ? 24.527 -5.166 -15.398 1.00 87.88 213 GLY A CA 1
ATOM 1582 C C . GLY A 1 213 ? 25.185 -5.735 -16.654 1.00 87.88 213 GLY A C 1
ATOM 1583 O O . GLY A 1 213 ? 25.856 -6.760 -16.580 1.00 87.88 213 GLY A O 1
ATOM 1584 N N . GLN A 1 214 ? 25.084 -5.061 -17.800 1.00 89.06 214 GLN A N 1
ATOM 1585 C CA . GLN A 1 214 ? 25.710 -5.508 -19.052 1.00 89.06 214 GLN A CA 1
ATOM 1586 C C . GLN A 1 214 ? 27.247 -5.554 -18.960 1.00 89.06 214 GLN A C 1
ATOM 1588 O O . GLN A 1 214 ? 27.857 -6.517 -19.426 1.00 89.06 214 GLN A O 1
ATOM 1593 N N . TYR A 1 215 ? 27.876 -4.596 -18.270 1.00 86.50 215 TYR A N 1
ATOM 1594 C CA . TYR A 1 215 ? 29.328 -4.600 -18.027 1.00 86.50 215 TYR A CA 1
ATOM 1595 C C . TYR A 1 215 ? 29.817 -5.754 -17.137 1.00 86.50 215 TYR A C 1
ATOM 1597 O O . TYR A 1 215 ? 31.010 -6.067 -17.130 1.00 86.50 215 TYR A O 1
ATOM 1605 N N . SER A 1 216 ? 28.932 -6.421 -16.391 1.00 85.38 216 SER A N 1
ATOM 1606 C CA . SER A 1 216 ? 29.316 -7.579 -15.570 1.00 85.38 216 SER A CA 1
ATOM 1607 C C . SER A 1 216 ? 29.658 -8.833 -16.391 1.00 85.38 216 SER A C 1
ATOM 1609 O O . SER A 1 216 ? 30.327 -9.729 -15.862 1.00 85.38 216 SER A O 1
ATOM 1611 N N . GLY A 1 217 ? 29.263 -8.863 -17.671 1.00 82.12 217 GLY A N 1
ATOM 1612 C CA . GLY A 1 217 ? 29.497 -9.944 -18.635 1.00 82.12 217 GLY A CA 1
ATOM 1613 C C . GLY A 1 217 ? 28.311 -10.897 -18.818 1.00 82.12 217 GLY A C 1
ATOM 1614 O O . GLY A 1 217 ? 28.180 -11.492 -19.883 1.00 82.12 217 GLY A O 1
ATOM 1615 N N . ASP A 1 218 ? 27.426 -11.017 -17.828 1.00 83.69 218 ASP A N 1
ATOM 1616 C CA . ASP A 1 218 ? 26.236 -11.881 -17.880 1.00 83.69 218 ASP A CA 1
ATOM 1617 C C . ASP A 1 218 ? 24.910 -11.119 -17.739 1.00 83.69 218 ASP A C 1
ATOM 1619 O O . ASP A 1 218 ? 23.840 -11.727 -17.687 1.00 83.69 218 ASP A O 1
ATOM 1623 N N . GLY A 1 219 ? 24.975 -9.787 -17.697 1.00 86.19 219 GLY A N 1
ATOM 1624 C CA . GLY A 1 219 ? 23.802 -8.933 -17.563 1.00 86.19 219 GLY A CA 1
ATOM 1625 C C . GLY A 1 219 ? 23.304 -8.755 -16.127 1.00 86.19 219 GLY A C 1
ATOM 1626 O O . GLY A 1 219 ? 22.321 -8.041 -15.939 1.00 86.19 219 GLY A O 1
ATOM 1627 N N . SER A 1 220 ? 23.952 -9.358 -15.121 1.00 90.12 220 SER A N 1
ATOM 1628 C CA . SER A 1 220 ? 23.505 -9.266 -13.728 1.00 90.12 220 SER A CA 1
ATOM 1629 C C . SER A 1 220 ? 23.962 -7.966 -13.070 1.00 90.12 220 SER A C 1
ATOM 1631 O O . SER A 1 220 ? 25.148 -7.751 -12.786 1.00 90.12 220 SER A O 1
ATOM 1633 N N . PHE A 1 221 ? 22.995 -7.108 -12.747 1.00 90.31 221 PHE A N 1
ATOM 1634 C CA . PHE A 1 221 ? 23.252 -5.927 -11.934 1.00 90.31 221 PHE A CA 1
ATOM 1635 C C . PHE A 1 221 ? 23.710 -6.324 -10.523 1.00 90.31 221 PHE A C 1
ATOM 1637 O O . PHE A 1 221 ? 24.622 -5.706 -9.975 1.00 90.31 221 PHE A O 1
ATOM 1644 N N . PHE A 1 222 ? 23.160 -7.398 -9.949 1.00 91.31 222 PHE A N 1
ATOM 1645 C CA . PHE A 1 222 ? 23.530 -7.828 -8.596 1.00 91.31 222 PHE A CA 1
ATOM 1646 C C . PHE A 1 222 ? 25.007 -8.212 -8.509 1.00 91.31 222 PHE A C 1
ATOM 1648 O O . PHE A 1 222 ? 25.680 -7.851 -7.541 1.00 91.31 222 PHE A O 1
ATOM 1655 N N . LYS A 1 223 ? 25.551 -8.886 -9.531 1.00 88.69 223 LYS A N 1
ATOM 1656 C CA . LYS A 1 223 ? 26.988 -9.192 -9.596 1.00 88.69 223 LYS A CA 1
ATOM 1657 C C . LYS A 1 223 ? 27.838 -7.937 -9.743 1.00 88.69 223 LYS A C 1
ATOM 1659 O O . LYS A 1 223 ? 28.865 -7.838 -9.073 1.00 88.69 223 LYS A O 1
ATOM 1664 N N . ALA A 1 224 ? 27.420 -6.988 -10.583 1.00 88.06 224 ALA A N 1
ATOM 1665 C CA . ALA A 1 224 ? 28.106 -5.703 -10.714 1.00 88.06 224 ALA A CA 1
ATOM 1666 C C . ALA A 1 224 ? 28.158 -4.962 -9.367 1.00 88.06 224 ALA A C 1
ATOM 1668 O O . ALA A 1 224 ? 29.233 -4.564 -8.920 1.00 88.06 224 ALA A O 1
ATOM 1669 N N . ALA A 1 225 ? 27.020 -4.866 -8.676 1.00 86.38 225 ALA A N 1
ATOM 1670 C CA . ALA A 1 225 ? 26.909 -4.200 -7.384 1.00 86.38 225 ALA A CA 1
ATOM 1671 C C . ALA A 1 225 ? 27.718 -4.911 -6.285 1.00 86.38 225 ALA A C 1
ATOM 1673 O O . ALA A 1 225 ? 28.418 -4.259 -5.513 1.00 86.38 225 ALA A O 1
ATOM 1674 N N . SER A 1 226 ? 27.710 -6.248 -6.260 1.00 85.00 226 SER A N 1
ATOM 1675 C CA . SER A 1 226 ? 28.449 -7.045 -5.266 1.00 85.00 226 SER A CA 1
ATOM 1676 C C . SER A 1 226 ? 29.969 -6.894 -5.385 1.00 85.00 226 SER A C 1
ATOM 1678 O O . SER A 1 226 ? 30.675 -7.031 -4.389 1.00 85.00 226 SER A O 1
ATOM 1680 N N . ARG A 1 227 ? 30.494 -6.584 -6.583 1.00 85.19 227 ARG A N 1
ATOM 1681 C CA . ARG A 1 227 ? 31.922 -6.260 -6.769 1.00 85.19 227 ARG A CA 1
ATOM 1682 C C . ARG A 1 227 ? 32.305 -4.931 -6.113 1.00 85.19 227 ARG A C 1
ATOM 1684 O O . ARG A 1 227 ? 33.443 -4.788 -5.684 1.00 85.19 227 ARG A O 1
ATOM 1691 N N . LEU A 1 228 ? 31.374 -3.978 -6.052 1.00 83.00 228 LEU A N 1
ATOM 1692 C CA . LEU A 1 228 ? 31.584 -2.671 -5.424 1.00 83.00 228 LEU A CA 1
ATOM 1693 C C . LEU A 1 228 ? 31.355 -2.730 -3.910 1.00 83.00 228 LEU A C 1
ATOM 1695 O O . LEU A 1 228 ? 32.124 -2.153 -3.146 1.00 83.00 228 LEU A O 1
ATOM 1699 N N . ALA A 1 229 ? 30.312 -3.440 -3.478 1.00 83.31 229 ALA A N 1
ATOM 1700 C CA . ALA A 1 229 ? 29.927 -3.570 -2.079 1.00 83.31 229 ALA A CA 1
ATOM 1701 C C . ALA A 1 229 ? 29.447 -5.005 -1.781 1.00 83.31 229 ALA A C 1
ATOM 1703 O O . ALA A 1 229 ? 28.261 -5.298 -1.933 1.00 83.31 229 ALA A O 1
ATOM 1704 N N . PRO A 1 230 ? 30.329 -5.910 -1.311 1.00 80.62 230 PRO A N 1
ATOM 1705 C CA . PRO A 1 230 ? 29.974 -7.314 -1.070 1.00 80.62 230 PRO A CA 1
ATOM 1706 C C . PRO A 1 230 ? 28.807 -7.511 -0.091 1.00 80.62 230 PRO A C 1
ATOM 1708 O O . PRO A 1 230 ? 27.995 -8.416 -0.264 1.00 80.62 230 PRO A O 1
ATOM 1711 N N . ASN A 1 231 ? 28.680 -6.632 0.908 1.00 80.94 231 ASN A N 1
ATOM 1712 C CA . ASN A 1 231 ? 27.622 -6.710 1.924 1.00 80.94 231 ASN A CA 1
ATOM 1713 C C . ASN A 1 231 ? 26.214 -6.474 1.352 1.00 80.94 231 ASN A C 1
ATOM 1715 O O . ASN A 1 231 ? 25.229 -6.919 1.934 1.00 80.94 231 ASN A O 1
ATOM 1719 N N . LEU A 1 232 ? 26.120 -5.810 0.200 1.00 81.69 232 LEU A N 1
ATOM 1720 C CA . LEU A 1 232 ? 24.855 -5.455 -0.427 1.00 81.69 232 LEU A CA 1
ATOM 1721 C C . LEU A 1 232 ? 24.154 -6.654 -1.072 1.00 81.69 232 LEU A C 1
ATOM 1723 O O . LEU A 1 232 ? 22.931 -6.672 -1.202 1.00 81.69 232 LEU A O 1
ATOM 1727 N N . GLN A 1 233 ? 24.914 -7.673 -1.477 1.00 83.06 233 GLN A N 1
ATOM 1728 C CA . GLN A 1 233 ? 24.361 -8.827 -2.180 1.00 83.06 233 GLN A CA 1
ATOM 1729 C C . GLN A 1 233 ? 23.187 -9.448 -1.412 1.00 83.06 233 GLN A C 1
ATOM 1731 O O . GLN A 1 233 ? 22.172 -9.814 -2.003 1.00 83.06 233 GLN A O 1
ATOM 1736 N N . LEU A 1 234 ? 23.308 -9.519 -0.084 1.00 84.94 234 LEU A N 1
ATOM 1737 C CA . LEU A 1 234 ? 22.263 -10.046 0.781 1.00 84.94 234 LEU A CA 1
ATOM 1738 C C . LEU A 1 234 ? 21.002 -9.168 0.769 1.00 84.94 234 LEU A C 1
ATOM 1740 O O . LEU A 1 234 ? 19.900 -9.704 0.700 1.00 84.94 234 LEU A O 1
ATOM 1744 N N . GLU A 1 235 ? 21.140 -7.843 0.811 1.00 84.94 235 GLU A N 1
ATOM 1745 C CA . GLU A 1 235 ? 20.008 -6.902 0.789 1.00 84.94 235 GLU A CA 1
ATOM 1746 C C . GLU A 1 235 ? 19.261 -6.942 -0.549 1.00 84.94 235 GLU A C 1
ATOM 1748 O O . GLU A 1 235 ? 18.030 -7.010 -0.579 1.00 84.94 235 GLU A O 1
ATOM 1753 N N . LEU A 1 236 ? 19.997 -7.014 -1.660 1.00 87.81 236 LEU A N 1
ATOM 1754 C CA . LEU A 1 236 ? 19.425 -7.150 -3.000 1.00 87.81 236 LEU A CA 1
ATOM 1755 C C . LEU A 1 236 ? 18.667 -8.472 -3.167 1.00 87.81 236 LEU A C 1
ATOM 1757 O O . LEU A 1 236 ? 17.549 -8.488 -3.685 1.00 87.81 236 LEU A O 1
ATOM 1761 N N . ILE A 1 237 ? 19.228 -9.583 -2.676 1.00 87.94 237 ILE A N 1
ATOM 1762 C CA . ILE A 1 237 ? 18.561 -10.893 -2.703 1.00 87.94 237 ILE A CA 1
ATOM 1763 C C . ILE A 1 237 ? 17.312 -10.894 -1.816 1.00 87.94 237 ILE A C 1
ATOM 1765 O O . ILE A 1 237 ? 16.275 -11.423 -2.228 1.00 87.94 237 ILE A O 1
ATOM 1769 N N . LYS A 1 238 ? 17.372 -10.288 -0.622 1.00 87.88 238 LYS A N 1
ATOM 1770 C CA . LYS A 1 238 ? 16.201 -10.121 0.253 1.00 87.88 238 LYS A CA 1
ATOM 1771 C C . LYS A 1 238 ? 15.112 -9.310 -0.445 1.00 87.88 238 LYS A C 1
ATOM 1773 O O . LYS A 1 238 ? 13.962 -9.732 -0.455 1.00 87.88 238 LYS A O 1
ATOM 1778 N N . THR A 1 239 ? 15.474 -8.220 -1.112 1.00 89.19 239 THR A N 1
ATOM 1779 C CA . THR A 1 239 ? 14.534 -7.381 -1.871 1.00 89.19 239 THR A CA 1
ATOM 1780 C C . THR A 1 239 ? 13.889 -8.142 -3.023 1.00 89.19 239 THR A C 1
ATOM 1782 O O . THR A 1 239 ? 12.669 -8.133 -3.178 1.00 89.19 239 THR A O 1
ATOM 1785 N N . LEU A 1 240 ? 14.688 -8.856 -3.817 1.00 91.25 240 LEU A N 1
ATOM 1786 C CA . LEU A 1 240 ? 14.174 -9.680 -4.906 1.00 91.25 240 LEU A CA 1
ATOM 1787 C C . LEU A 1 240 ? 13.217 -10.756 -4.375 1.00 91.25 240 LEU A C 1
ATOM 1789 O O . LEU A 1 240 ? 12.139 -10.969 -4.927 1.00 91.25 240 LEU A O 1
ATOM 1793 N N . THR A 1 241 ? 13.585 -11.396 -3.266 1.00 90.44 241 THR A N 1
ATOM 1794 C CA . THR A 1 241 ? 12.750 -12.392 -2.588 1.00 90.44 241 THR A CA 1
ATOM 1795 C C . THR A 1 241 ? 11.439 -11.775 -2.100 1.00 90.44 241 THR A C 1
ATOM 1797 O O . THR A 1 241 ? 10.380 -12.363 -2.319 1.00 90.44 241 THR A O 1
ATOM 1800 N N . PHE A 1 242 ? 11.487 -10.576 -1.515 1.00 90.06 242 PHE A N 1
ATOM 1801 C CA . PHE A 1 242 ? 10.309 -9.812 -1.109 1.00 90.06 242 PHE A CA 1
ATOM 1802 C C . PHE A 1 242 ? 9.379 -9.537 -2.297 1.00 90.06 242 PHE A C 1
ATOM 1804 O O . PHE A 1 242 ? 8.185 -9.812 -2.206 1.00 90.06 242 PHE A O 1
ATOM 1811 N N . ILE A 1 243 ? 9.911 -9.081 -3.436 1.00 91.44 243 ILE A N 1
ATOM 1812 C CA . ILE A 1 243 ? 9.135 -8.824 -4.662 1.00 91.44 243 ILE A CA 1
ATOM 1813 C C . ILE A 1 243 ? 8.470 -10.107 -5.181 1.00 91.44 243 ILE A C 1
ATOM 1815 O O . ILE A 1 243 ? 7.275 -10.125 -5.466 1.00 91.44 243 ILE A O 1
ATOM 1819 N N . ILE A 1 244 ? 9.215 -11.211 -5.271 1.00 91.06 244 ILE A N 1
ATOM 1820 C CA . ILE A 1 244 ? 8.700 -12.488 -5.798 1.00 91.06 244 ILE A CA 1
ATOM 1821 C C . ILE A 1 244 ? 7.605 -13.076 -4.898 1.00 91.06 244 ILE A C 1
ATOM 1823 O O . ILE A 1 244 ? 6.716 -13.782 -5.382 1.00 91.06 244 ILE A O 1
ATOM 1827 N N . ARG A 1 245 ? 7.693 -12.818 -3.589 1.00 92.44 245 ARG A N 1
ATOM 1828 C CA . ARG A 1 245 ? 6.860 -13.429 -2.548 1.00 92.44 245 ARG A CA 1
ATOM 1829 C C . ARG A 1 245 ? 5.884 -12.444 -1.911 1.00 92.44 245 ARG A C 1
ATOM 1831 O O . ARG A 1 245 ? 5.461 -12.672 -0.782 1.00 92.44 245 ARG A O 1
ATOM 1838 N N . GLN A 1 246 ? 5.502 -11.384 -2.625 1.00 92.06 246 GLN A N 1
ATOM 1839 C CA . GLN A 1 246 ? 4.491 -10.447 -2.136 1.00 92.06 246 GLN A CA 1
ATOM 1840 C C . GLN A 1 246 ? 3.193 -11.168 -1.761 1.00 92.06 246 GLN A C 1
ATOM 1842 O O . GLN A 1 246 ? 2.728 -12.007 -2.536 1.00 92.06 246 GLN A O 1
ATOM 1847 N N . PRO A 1 247 ? 2.594 -10.868 -0.600 1.00 92.62 247 PRO A N 1
ATOM 1848 C CA . PRO A 1 247 ? 1.306 -11.429 -0.242 1.00 92.62 247 PRO A CA 1
ATOM 1849 C C . PRO A 1 247 ? 0.195 -10.798 -1.088 1.00 92.62 247 PRO A C 1
ATOM 1851 O O . PRO A 1 247 ? 0.125 -9.580 -1.246 1.00 92.62 247 PRO A O 1
ATOM 1854 N N . ILE A 1 248 ? -0.680 -11.648 -1.615 1.00 93.69 248 ILE A N 1
ATOM 1855 C CA . ILE A 1 248 ? -1.759 -11.296 -2.541 1.00 93.69 248 ILE A CA 1
ATOM 1856 C C . ILE A 1 248 ? -3.076 -11.825 -1.972 1.00 93.69 248 ILE A C 1
ATOM 1858 O O . ILE A 1 248 ? -3.129 -12.935 -1.437 1.00 93.69 248 ILE A O 1
ATOM 1862 N N . LEU A 1 249 ? -4.132 -11.022 -2.089 1.00 93.75 249 LEU A N 1
ATOM 1863 C CA . LEU A 1 249 ? -5.499 -11.404 -1.758 1.00 93.75 249 LEU A CA 1
ATOM 1864 C C . LEU A 1 249 ? -6.131 -12.100 -2.965 1.00 93.75 249 LEU A C 1
ATOM 1866 O O . LEU A 1 249 ? -6.290 -11.496 -4.029 1.00 93.75 249 LEU A O 1
ATOM 1870 N N . LEU A 1 250 ? -6.490 -13.367 -2.788 1.00 92.88 250 LEU A N 1
ATOM 1871 C CA . LEU A 1 250 ? -7.149 -14.183 -3.796 1.00 92.88 250 LEU A CA 1
ATOM 1872 C C . LEU A 1 250 ? -8.654 -13.900 -3.863 1.00 92.88 250 LEU A C 1
ATOM 1874 O O . LEU A 1 250 ? -9.261 -13.354 -2.941 1.00 92.88 250 LEU A O 1
ATOM 1878 N N . LYS A 1 251 ? -9.280 -14.347 -4.956 1.00 89.50 251 LYS A N 1
ATOM 1879 C CA . LYS A 1 251 ? -10.731 -14.231 -5.192 1.00 89.50 251 LYS A CA 1
ATOM 1880 C C . LYS A 1 251 ? -11.621 -14.899 -4.138 1.00 89.50 251 LYS A C 1
ATOM 1882 O O . LYS A 1 251 ? -12.781 -14.530 -4.006 1.00 89.50 251 LYS A O 1
ATOM 1887 N N . ASP A 1 252 ? -11.097 -15.884 -3.416 1.00 88.06 252 ASP A N 1
ATOM 1888 C CA . ASP A 1 252 ? -11.788 -16.577 -2.323 1.00 88.06 252 ASP A CA 1
ATOM 1889 C C . ASP A 1 252 ? -11.616 -15.870 -0.963 1.00 88.06 252 ASP A C 1
ATOM 1891 O O . ASP A 1 252 ? -12.145 -16.334 0.045 1.00 88.06 252 ASP A O 1
ATOM 1895 N N . GLY A 1 253 ? -10.894 -14.743 -0.930 1.00 86.06 253 GLY A N 1
ATOM 1896 C CA . GLY A 1 253 ? -10.599 -13.975 0.276 1.00 86.06 253 GLY A CA 1
ATOM 1897 C C . GLY A 1 253 ? -9.370 -14.461 1.047 1.00 86.06 253 GLY A C 1
ATOM 1898 O O . GLY A 1 253 ? -9.021 -13.857 2.062 1.00 86.06 253 GLY A O 1
ATOM 1899 N N . ASN A 1 254 ? -8.690 -15.515 0.586 1.00 89.69 254 ASN A N 1
ATOM 1900 C CA . ASN A 1 254 ? -7.472 -15.996 1.225 1.00 89.69 254 ASN A CA 1
ATOM 1901 C C . ASN A 1 254 ? -6.265 -15.148 0.826 1.00 89.69 254 ASN A C 1
ATOM 1903 O O . ASN A 1 254 ? -6.130 -14.707 -0.314 1.00 89.69 254 ASN A O 1
ATOM 1907 N N . VAL A 1 255 ? -5.343 -14.965 1.770 1.00 91.62 255 VAL A N 1
ATOM 1908 C CA . VAL A 1 255 ? -4.051 -14.331 1.500 1.00 91.62 255 VAL A CA 1
ATOM 1909 C C . VAL A 1 255 ? -3.002 -15.411 1.298 1.00 91.62 255 VAL A C 1
ATOM 1911 O O . VAL A 1 255 ? -2.828 -16.283 2.151 1.00 91.62 255 VAL A O 1
ATOM 1914 N N . VAL A 1 256 ? -2.284 -15.340 0.181 1.00 91.62 256 VAL A N 1
ATOM 1915 C CA . VAL A 1 256 ? -1.186 -16.257 -0.142 1.00 91.62 256 VAL A CA 1
ATOM 1916 C C . VAL A 1 256 ? 0.057 -15.478 -0.533 1.00 91.62 256 VAL A C 1
ATOM 1918 O O . VAL A 1 256 ? -0.033 -14.364 -1.041 1.00 91.62 256 VAL A O 1
ATOM 1921 N N . LEU A 1 257 ? 1.230 -16.070 -0.321 1.00 91.50 257 LEU A N 1
ATOM 1922 C CA . LEU A 1 257 ? 2.463 -15.518 -0.870 1.00 91.50 257 LEU A CA 1
ATOM 1923 C C . LEU A 1 257 ? 2.503 -15.763 -2.377 1.00 91.50 257 LEU A C 1
ATOM 1925 O O . LEU A 1 257 ? 2.269 -16.885 -2.835 1.00 91.50 257 LEU A O 1
ATOM 1929 N N . GLY A 1 258 ? 2.865 -14.728 -3.129 1.00 84.56 258 GLY A N 1
ATOM 1930 C CA . GLY A 1 258 ? 3.149 -14.825 -4.549 1.00 84.56 258 GLY A CA 1
ATOM 1931 C C . GLY A 1 258 ? 4.139 -15.953 -4.840 1.00 84.56 258 GLY A C 1
ATOM 1932 O O . GLY A 1 258 ? 5.052 -16.258 -4.061 1.00 84.56 258 GLY A O 1
ATOM 1933 N N . ASN A 1 259 ? 3.938 -16.623 -5.970 1.00 81.44 259 ASN A N 1
ATOM 1934 C CA . ASN A 1 259 ? 4.819 -17.699 -6.399 1.00 81.44 259 ASN A CA 1
ATOM 1935 C C . ASN A 1 259 ? 5.121 -17.610 -7.889 1.00 81.44 259 ASN A C 1
ATOM 1937 O O . ASN A 1 259 ? 4.818 -18.519 -8.656 1.00 81.44 259 ASN A O 1
ATOM 1941 N N . ARG A 1 260 ? 5.752 -16.503 -8.286 1.00 74.38 260 ARG A N 1
ATOM 1942 C CA . ARG A 1 260 ? 6.057 -16.215 -9.692 1.00 74.38 260 ARG A CA 1
ATOM 1943 C C . ARG A 1 260 ? 6.789 -17.351 -10.415 1.00 74.38 260 ARG A C 1
ATOM 1945 O O . ARG A 1 260 ? 6.558 -17.572 -11.596 1.00 74.38 260 ARG A O 1
ATOM 1952 N N . TYR A 1 261 ? 7.657 -18.070 -9.705 1.00 75.94 261 TYR A N 1
ATOM 1953 C CA . TYR A 1 261 ? 8.503 -19.119 -10.278 1.00 75.94 261 TYR A CA 1
ATOM 1954 C C . TYR A 1 261 ? 8.074 -20.543 -9.902 1.00 75.94 261 TYR A C 1
ATOM 1956 O O . TYR A 1 261 ? 8.840 -21.477 -10.123 1.00 75.94 261 TYR A O 1
ATOM 1964 N N . ASN A 1 262 ? 6.883 -20.738 -9.320 1.00 79.31 262 ASN A N 1
ATOM 1965 C CA . ASN A 1 262 ? 6.398 -22.049 -8.860 1.00 79.31 262 ASN A CA 1
ATOM 1966 C C . ASN A 1 262 ? 7.401 -22.809 -7.968 1.00 79.31 262 ASN A C 1
ATOM 1968 O O . ASN A 1 262 ? 7.481 -24.036 -7.974 1.00 79.31 262 ASN A O 1
ATOM 1972 N N . GLN A 1 263 ? 8.174 -22.075 -7.171 1.00 81.62 263 GLN A N 1
ATOM 1973 C CA . GLN A 1 263 ? 9.189 -22.632 -6.284 1.00 81.62 263 GLN A CA 1
ATOM 1974 C C . GLN A 1 263 ? 8.617 -22.871 -4.889 1.00 81.62 263 GLN A C 1
ATOM 1976 O O . GLN A 1 263 ? 7.770 -22.105 -4.410 1.00 81.62 263 GLN A O 1
ATOM 1981 N N . LYS A 1 264 ? 9.132 -23.892 -4.196 1.00 81.75 264 LYS A N 1
ATOM 1982 C CA . LYS A 1 264 ? 8.806 -24.139 -2.787 1.00 81.75 264 LYS A CA 1
ATOM 1983 C C . LYS A 1 264 ? 9.176 -22.913 -1.949 1.00 81.75 264 LYS A C 1
ATOM 1985 O O . LYS A 1 264 ? 10.250 -22.344 -2.125 1.00 81.75 264 LYS A O 1
ATOM 1990 N N . VAL A 1 265 ? 8.270 -22.503 -1.066 1.00 81.94 265 VAL A N 1
ATOM 1991 C CA . VAL A 1 265 ? 8.490 -21.380 -0.151 1.00 81.94 265 VAL A CA 1
ATOM 1992 C C . VAL A 1 265 ? 9.518 -21.804 0.911 1.00 81.94 265 VAL A C 1
ATOM 1994 O O . VAL A 1 265 ? 9.283 -22.811 1.589 1.00 81.94 265 VAL A O 1
ATOM 1997 N N . PRO A 1 266 ? 10.653 -21.096 1.047 1.00 84.56 266 PRO A N 1
ATOM 1998 C CA . PRO A 1 266 ? 11.622 -21.350 2.113 1.00 84.56 266 PRO A CA 1
ATOM 1999 C C . PRO A 1 266 ? 11.016 -21.113 3.504 1.00 84.56 266 PRO A C 1
ATOM 2001 O O . PRO A 1 266 ? 10.104 -20.304 3.654 1.00 84.56 266 PRO A O 1
ATOM 2004 N N . GLN A 1 267 ? 11.505 -21.811 4.532 1.00 82.19 267 GLN A N 1
ATOM 2005 C CA . GLN A 1 267 ? 10.971 -21.663 5.898 1.00 82.19 267 GLN A CA 1
ATOM 2006 C C . GLN A 1 267 ? 11.305 -20.299 6.521 1.00 82.19 267 GLN A C 1
ATOM 2008 O O . GLN A 1 267 ? 10.517 -19.754 7.290 1.00 82.19 267 GLN A O 1
ATOM 2013 N N . ASP A 1 268 ? 12.451 -19.739 6.152 1.00 85.81 268 ASP A N 1
ATOM 2014 C CA . ASP A 1 268 ? 12.996 -18.446 6.562 1.00 85.81 268 ASP A CA 1
ATOM 2015 C C . ASP A 1 268 ? 12.405 -17.258 5.784 1.00 85.81 268 ASP A C 1
ATOM 2017 O O . ASP A 1 268 ? 12.745 -16.111 6.059 1.00 85.81 268 ASP A O 1
ATOM 2021 N N . ILE A 1 269 ? 11.449 -17.488 4.869 1.00 87.69 269 ILE A N 1
ATOM 2022 C CA . ILE A 1 269 ? 10.801 -16.410 4.097 1.00 87.69 269 ILE A CA 1
ATOM 2023 C C . ILE A 1 269 ? 10.182 -15.326 4.987 1.00 87.69 269 ILE A C 1
ATOM 2025 O O . ILE A 1 269 ? 10.054 -14.167 4.597 1.00 87.69 269 ILE A O 1
ATOM 2029 N N . VAL A 1 270 ? 9.802 -15.724 6.198 1.00 86.06 270 VAL A N 1
ATOM 2030 C CA . VAL A 1 270 ? 9.199 -14.879 7.220 1.00 86.06 270 VAL A CA 1
ATOM 2031 C C . VAL A 1 270 ? 10.138 -13.753 7.654 1.00 86.06 270 VAL A C 1
ATOM 2033 O O . VAL A 1 270 ? 9.663 -12.688 8.031 1.00 86.06 270 VAL A O 1
ATOM 2036 N N . GLU A 1 271 ? 11.454 -13.951 7.577 1.00 84.12 271 GLU A N 1
ATOM 2037 C CA . GLU A 1 271 ? 12.445 -12.911 7.884 1.00 84.12 271 GLU A CA 1
ATOM 2038 C C . GLU A 1 271 ? 12.516 -11.827 6.800 1.00 84.12 271 GLU A C 1
ATOM 2040 O O . GLU A 1 271 ? 13.036 -10.741 7.044 1.00 84.12 271 GLU A O 1
ATOM 2045 N N . VAL A 1 272 ? 11.999 -12.119 5.604 1.00 85.94 272 VAL A N 1
ATOM 2046 C CA . VAL A 1 272 ? 12.038 -11.222 4.444 1.00 85.94 272 VAL A CA 1
ATOM 2047 C C . VAL A 1 272 ? 10.682 -10.562 4.208 1.00 85.94 272 VAL A C 1
ATOM 2049 O O . VAL A 1 272 ? 10.589 -9.344 4.099 1.00 85.94 272 VAL A O 1
ATOM 2052 N N . VAL A 1 273 ? 9.618 -11.361 4.124 1.00 85.94 273 VAL A N 1
ATOM 2053 C CA . VAL A 1 273 ? 8.256 -10.878 3.839 1.00 85.94 273 VAL A CA 1
ATOM 2054 C C . VAL A 1 273 ? 7.513 -10.494 5.117 1.00 85.94 273 VAL A C 1
ATOM 2056 O O . VAL A 1 273 ? 6.537 -9.755 5.068 1.00 85.94 273 VAL A O 1
ATOM 2059 N N . GLY A 1 274 ? 7.979 -10.956 6.273 1.00 85.44 274 GLY A N 1
ATOM 2060 C CA . GLY A 1 274 ? 7.247 -10.837 7.523 1.00 85.44 274 GLY A CA 1
ATOM 2061 C C . GLY A 1 274 ? 6.256 -11.983 7.724 1.00 85.44 274 GLY A C 1
ATOM 2062 O O . GLY A 1 274 ? 6.120 -12.905 6.913 1.00 85.44 274 GLY A O 1
ATOM 2063 N N . ARG A 1 275 ? 5.573 -11.958 8.869 1.00 86.25 275 ARG A N 1
ATOM 2064 C CA . ARG A 1 275 ? 4.580 -12.976 9.233 1.00 86.25 275 ARG A CA 1
ATOM 2065 C C . ARG A 1 275 ? 3.218 -12.642 8.659 1.00 86.25 275 ARG A C 1
ATOM 2067 O O . ARG A 1 275 ? 2.788 -11.497 8.692 1.00 86.25 275 ARG A O 1
ATOM 2074 N N . GLN A 1 276 ? 2.507 -13.674 8.224 1.00 85.75 276 GLN A N 1
ATOM 2075 C CA . GLN A 1 276 ? 1.120 -13.538 7.813 1.00 85.75 276 GLN A CA 1
ATOM 2076 C C . GLN A 1 276 ? 0.235 -13.181 9.014 1.00 85.75 276 GLN A C 1
ATOM 2078 O O . GLN A 1 276 ? 0.342 -13.786 10.086 1.00 85.75 276 GLN A O 1
ATOM 2083 N N . LEU A 1 277 ? -0.644 -12.201 8.822 1.00 89.94 277 LEU A N 1
ATOM 2084 C CA . LEU A 1 277 ? -1.660 -11.840 9.806 1.00 89.94 277 LEU A CA 1
ATOM 2085 C C . LEU A 1 277 ? -2.840 -12.824 9.753 1.00 89.94 277 LEU A C 1
ATOM 2087 O O . LEU A 1 277 ? -3.072 -13.457 8.720 1.00 89.94 277 LEU A O 1
ATOM 2091 N N . PRO A 1 278 ? -3.628 -12.956 10.832 1.00 89.94 278 PRO A N 1
ATOM 2092 C CA . PRO A 1 278 ? -4.887 -13.692 10.773 1.00 89.94 278 PRO A CA 1
ATOM 2093 C C . PRO A 1 278 ? -5.820 -13.137 9.688 1.00 89.94 278 PRO A C 1
ATOM 2095 O O . PRO A 1 278 ? -5.893 -11.924 9.493 1.00 89.94 278 PRO A O 1
ATOM 2098 N N . ALA A 1 279 ? -6.570 -14.021 9.021 1.00 88.19 279 ALA A N 1
ATOM 2099 C CA . ALA A 1 279 ? -7.491 -13.661 7.934 1.00 88.19 279 ALA A CA 1
ATOM 2100 C C . ALA A 1 279 ? -8.494 -12.564 8.332 1.00 88.19 279 ALA A C 1
ATOM 2102 O O . ALA A 1 279 ? -8.836 -11.701 7.529 1.00 88.19 279 ALA A O 1
ATOM 2103 N N . GLU A 1 280 ? -8.914 -12.559 9.595 1.00 88.38 280 GLU A N 1
ATOM 2104 C CA . GLU A 1 280 ? -9.817 -11.554 10.148 1.00 88.38 280 GLU A CA 1
ATOM 2105 C C . GLU A 1 280 ? -9.234 -10.130 10.117 1.00 88.38 280 GLU A C 1
ATOM 2107 O O . GLU A 1 280 ? -9.956 -9.190 9.799 1.00 88.38 280 GLU A O 1
ATOM 2112 N N . LEU A 1 281 ? -7.925 -9.954 10.337 1.00 90.81 281 LEU A N 1
ATOM 2113 C CA . LEU A 1 281 ? -7.303 -8.633 10.202 1.00 90.81 281 LEU A CA 1
ATOM 2114 C C . LEU A 1 281 ? -7.285 -8.165 8.748 1.00 90.81 281 LEU A C 1
ATOM 2116 O O . LEU A 1 281 ? -7.579 -7.003 8.484 1.00 90.81 281 LEU A O 1
ATOM 2120 N N . TYR A 1 282 ? -6.995 -9.061 7.801 1.00 90.19 282 TYR A N 1
ATOM 2121 C CA . TYR A 1 282 ? -7.087 -8.721 6.379 1.00 90.19 282 TYR A CA 1
ATOM 2122 C C . TYR A 1 282 ? -8.516 -8.353 5.977 1.00 90.19 282 TYR A C 1
ATOM 2124 O O . TYR A 1 282 ? -8.698 -7.458 5.156 1.00 90.19 282 TYR A O 1
ATOM 2132 N N . TRP A 1 283 ? -9.526 -8.981 6.584 1.00 89.12 283 TRP A N 1
ATOM 2133 C CA . TRP A 1 283 ? -10.920 -8.601 6.377 1.00 89.12 283 TRP A CA 1
ATOM 2134 C C . TRP A 1 283 ? -11.204 -7.174 6.869 1.00 89.12 283 TRP A C 1
ATOM 2136 O O . TRP A 1 283 ? -11.744 -6.384 6.099 1.00 89.12 283 TRP A O 1
ATOM 2146 N N . TYR A 1 284 ? -10.785 -6.808 8.090 1.00 90.81 284 TYR A N 1
ATOM 2147 C CA . TYR A 1 284 ? -10.959 -5.441 8.611 1.00 90.81 284 TYR A CA 1
ATOM 2148 C C . TYR A 1 284 ? -10.239 -4.393 7.752 1.00 90.81 284 TYR A C 1
ATOM 2150 O O . TYR A 1 284 ? -10.825 -3.366 7.407 1.00 90.81 284 TYR A O 1
ATOM 2158 N N . ILE A 1 285 ? -8.999 -4.682 7.350 1.00 89.81 285 ILE A N 1
ATOM 2159 C CA . ILE A 1 285 ? -8.193 -3.810 6.487 1.00 89.81 285 ILE A CA 1
ATOM 2160 C C . ILE A 1 285 ? -8.875 -3.626 5.125 1.00 89.81 285 ILE A C 1
ATOM 2162 O O . ILE A 1 285 ? -9.063 -2.501 4.675 1.00 89.81 285 ILE A O 1
ATOM 2166 N N . ASN A 1 286 ? -9.335 -4.711 4.495 1.00 87.31 286 ASN A N 1
ATOM 2167 C CA . ASN A 1 286 ? -10.009 -4.655 3.195 1.00 87.31 286 ASN A CA 1
ATOM 2168 C C . ASN A 1 286 ? -11.361 -3.917 3.240 1.00 87.31 286 ASN A C 1
ATOM 2170 O O . ASN A 1 286 ? -11.843 -3.446 2.216 1.00 87.31 286 ASN A O 1
ATOM 2174 N N . LYS A 1 287 ? -11.981 -3.793 4.420 1.00 86.31 287 LYS A N 1
ATOM 2175 C CA . LYS A 1 287 ? -13.186 -2.974 4.635 1.00 86.31 287 LYS A CA 1
ATOM 2176 C C . LYS A 1 287 ? -12.894 -1.509 4.955 1.00 86.31 287 LYS A C 1
ATOM 2178 O O . LYS A 1 287 ? -13.839 -0.742 5.114 1.00 86.31 287 LYS A O 1
ATOM 2183 N N . GLY A 1 288 ? -11.623 -1.124 5.067 1.00 83.94 288 GLY A N 1
ATOM 2184 C CA . GLY A 1 288 ? -11.224 0.214 5.501 1.00 83.94 288 GLY A CA 1
ATOM 2185 C C . GLY A 1 288 ? -11.517 0.499 6.978 1.00 83.94 288 GLY A C 1
ATOM 2186 O O . GLY A 1 288 ? -11.467 1.652 7.392 1.00 83.94 288 GLY A O 1
ATOM 2187 N N . LEU A 1 289 ? -11.831 -0.534 7.774 1.00 87.50 289 LEU A N 1
ATOM 2188 C CA . LEU A 1 289 ? -12.109 -0.405 9.210 1.00 87.50 289 LEU A CA 1
ATOM 2189 C C . LEU A 1 289 ? -10.839 -0.271 10.048 1.00 87.50 289 LEU A C 1
ATOM 2191 O O . LEU A 1 289 ? -10.900 0.228 11.166 1.00 87.50 289 LEU A O 1
ATOM 2195 N N . LEU A 1 290 ? -9.715 -0.768 9.532 1.00 89.12 290 LEU A N 1
ATOM 2196 C CA . LEU A 1 290 ? -8.432 -0.784 10.219 1.00 89.12 290 LEU A CA 1
ATOM 2197 C C . LEU A 1 290 ? -7.345 -0.269 9.279 1.00 89.12 290 LEU A C 1
ATOM 2199 O O . LEU A 1 290 ? -7.119 -0.855 8.217 1.00 89.12 290 LEU A O 1
ATOM 2203 N N . GLY A 1 291 ? -6.656 0.797 9.684 1.00 84.75 291 GLY A N 1
ATOM 2204 C CA . GLY A 1 291 ? -5.475 1.272 8.967 1.00 84.75 291 GLY A CA 1
ATOM 2205 C C . GLY A 1 291 ? -4.302 0.279 9.002 1.00 84.75 291 GLY A C 1
ATOM 2206 O O . GLY A 1 291 ? -4.234 -0.600 9.869 1.00 84.75 291 GLY A O 1
ATOM 2207 N N . PRO A 1 292 ? -3.358 0.376 8.053 1.00 85.50 292 PRO A N 1
ATOM 2208 C CA . PRO A 1 292 ? -2.264 -0.577 7.918 1.00 85.50 292 PRO A CA 1
ATOM 2209 C C . PRO A 1 292 ? -1.145 -0.400 8.957 1.00 85.50 292 PRO A C 1
ATOM 2211 O O . PRO A 1 292 ? -0.290 -1.274 9.040 1.00 85.50 292 PRO A O 1
ATOM 2214 N N . GLU A 1 293 ? -1.121 0.675 9.751 1.00 85.25 293 GLU A N 1
ATOM 2215 C CA . GLU A 1 293 ? 0.003 1.052 10.623 1.00 85.25 293 GLU A CA 1
ATOM 2216 C C . GLU A 1 293 ? 0.239 0.048 11.763 1.00 85.25 293 GLU A C 1
ATOM 2218 O O . GLU A 1 293 ? 1.340 -0.482 11.927 1.00 85.25 293 GLU A O 1
ATOM 2223 N N . TYR A 1 294 ? -0.801 -0.287 12.532 1.00 88.19 294 TYR A N 1
ATOM 2224 C CA . TYR A 1 294 ? -0.681 -1.266 13.621 1.00 88.19 294 TYR A CA 1
ATOM 2225 C C . TYR A 1 294 ? -0.494 -2.705 13.126 1.00 88.19 294 TYR A C 1
ATOM 2227 O O . TYR A 1 294 ? 0.340 -3.421 13.690 1.00 88.19 294 TYR A O 1
ATOM 2235 N N . PRO A 1 295 ? -1.204 -3.162 12.074 1.00 90.00 295 PRO A N 1
ATOM 2236 C CA . PRO A 1 295 ? -0.899 -4.441 11.447 1.00 90.00 295 PRO A CA 1
ATOM 2237 C C . PRO A 1 295 ? 0.542 -4.511 10.919 1.00 90.00 295 PRO A C 1
ATOM 2239 O O . PRO A 1 295 ? 1.206 -5.528 11.116 1.00 90.00 295 PRO A O 1
ATOM 2242 N N . HIS A 1 296 ? 1.061 -3.432 10.322 1.00 88.12 296 HIS A N 1
ATOM 2243 C CA . HIS A 1 296 ? 2.458 -3.335 9.893 1.00 88.12 296 HIS A CA 1
ATOM 2244 C C . HIS A 1 296 ? 3.416 -3.481 11.083 1.00 88.12 296 HIS A C 1
ATOM 2246 O O . HIS A 1 296 ? 4.326 -4.310 11.040 1.00 88.12 296 HIS A O 1
ATOM 2252 N N . ALA A 1 297 ? 3.152 -2.780 12.190 1.00 87.81 297 ALA A N 1
ATOM 2253 C CA . ALA A 1 297 ? 3.936 -2.911 13.416 1.00 87.81 297 ALA A CA 1
ATOM 2254 C C . ALA A 1 297 ? 3.918 -4.344 13.979 1.00 87.81 297 ALA A C 1
ATOM 2256 O O . ALA A 1 297 ? 4.943 -4.860 14.425 1.00 87.81 297 ALA A O 1
ATOM 2257 N N . ALA A 1 298 ? 2.779 -5.040 13.899 1.00 88.69 298 ALA A N 1
ATOM 2258 C CA . ALA A 1 298 ? 2.685 -6.447 14.287 1.00 88.69 298 ALA A CA 1
ATOM 2259 C C . ALA A 1 298 ? 3.532 -7.373 13.390 1.00 88.69 298 ALA A C 1
ATOM 2261 O O . ALA A 1 298 ? 4.085 -8.368 13.874 1.00 88.69 298 ALA A O 1
ATOM 2262 N N . ILE A 1 299 ? 3.676 -7.047 12.103 1.00 88.44 299 ILE A N 1
ATOM 2263 C CA . ILE A 1 299 ? 4.480 -7.815 11.144 1.00 88.44 299 ILE A CA 1
ATOM 2264 C C . ILE A 1 299 ? 5.978 -7.568 11.351 1.00 88.44 299 ILE A C 1
ATOM 2266 O O . ILE A 1 299 ? 6.725 -8.544 11.467 1.00 88.44 299 ILE A O 1
ATOM 2270 N N . TYR A 1 300 ? 6.404 -6.307 11.466 1.00 85.69 300 TYR A N 1
ATOM 2271 C CA . TYR A 1 300 ? 7.816 -5.903 11.384 1.00 85.69 300 TYR A CA 1
ATOM 2272 C C . TYR A 1 300 ? 8.478 -5.486 12.701 1.00 85.69 300 TYR A C 1
ATOM 2274 O O . TYR A 1 300 ? 9.656 -5.153 12.688 1.00 85.69 300 TYR A O 1
ATOM 2282 N N . ASP A 1 301 ? 7.768 -5.518 13.832 1.00 85.88 301 ASP A N 1
ATOM 2283 C CA . ASP A 1 301 ? 8.304 -5.112 15.150 1.00 85.88 301 ASP A CA 1
ATOM 2284 C C . ASP A 1 301 ? 8.638 -3.633 15.293 1.00 85.88 301 ASP A C 1
ATOM 2286 O O . ASP A 1 301 ? 9.255 -3.222 16.276 1.00 85.88 301 ASP A O 1
ATOM 2290 N N . VAL A 1 302 ? 8.206 -2.821 14.335 1.00 84.25 302 VAL A N 1
ATOM 2291 C CA . VAL A 1 302 ? 8.464 -1.390 14.319 1.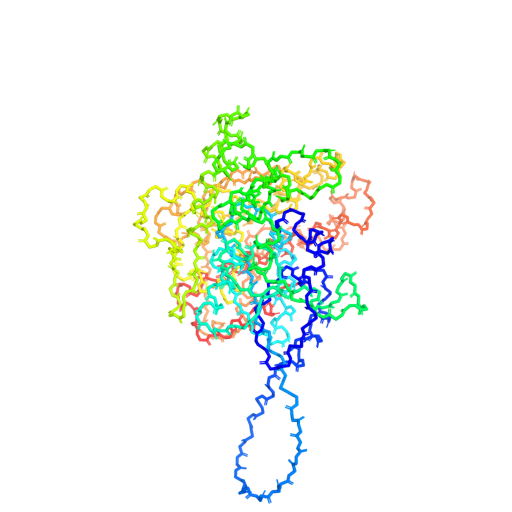00 84.25 302 VAL A CA 1
ATOM 2292 C C . VAL A 1 302 ? 7.171 -0.665 13.997 1.00 84.25 302 VAL A C 1
ATOM 2294 O O . VAL A 1 302 ? 6.562 -0.886 12.953 1.00 84.25 302 VAL A O 1
ATOM 2297 N N . PHE A 1 303 ?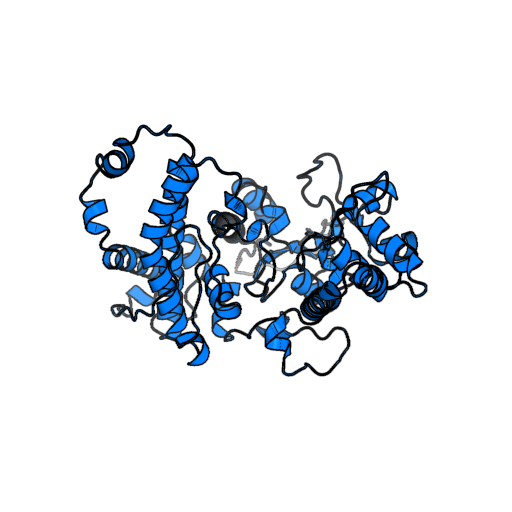 6.756 0.203 14.909 1.00 84.31 303 PHE A N 1
ATOM 2298 C CA . PHE A 1 303 ? 5.747 1.209 14.640 1.00 84.31 303 PHE A CA 1
ATOM 2299 C C . PHE A 1 303 ? 6.452 2.470 14.132 1.00 84.31 303 PHE A C 1
ATOM 2301 O O . PHE A 1 303 ? 7.325 3.006 14.816 1.00 84.31 303 PHE A O 1
ATOM 2308 N N . SER A 1 304 ? 6.080 2.928 12.939 1.00 71.81 304 SER A N 1
ATOM 2309 C CA . SER A 1 304 ? 6.534 4.194 12.360 1.00 71.81 304 SER A CA 1
ATOM 2310 C C . SER A 1 304 ? 5.308 4.962 11.884 1.00 71.81 304 SER A C 1
ATOM 2312 O O . SER A 1 304 ? 4.503 4.427 11.120 1.00 71.81 304 SER A O 1
ATOM 2314 N N . ASP A 1 305 ? 5.164 6.197 12.356 1.00 69.69 305 ASP A N 1
ATOM 2315 C CA . ASP A 1 305 ? 4.270 7.190 11.767 1.00 69.69 305 ASP A CA 1
ATOM 2316 C C . ASP A 1 305 ? 5.121 8.090 10.859 1.00 69.69 305 ASP A C 1
ATOM 2318 O O . ASP A 1 305 ? 6.153 8.613 11.287 1.00 69.69 305 ASP A O 1
ATOM 2322 N N . TYR A 1 306 ? 4.702 8.259 9.604 1.00 58.03 306 TYR A N 1
ATOM 2323 C CA . TYR A 1 306 ? 5.435 8.980 8.560 1.00 58.03 306 TYR A CA 1
ATOM 2324 C C . TYR A 1 306 ? 5.874 10.392 8.990 1.00 58.03 306 TYR A C 1
ATOM 2326 O O . TYR A 1 306 ? 6.989 10.811 8.687 1.00 58.03 306 TYR A O 1
ATOM 2334 N N . PHE A 1 307 ? 5.044 11.121 9.748 1.00 57.44 307 PHE A N 1
ATOM 2335 C CA . PHE A 1 307 ? 5.386 12.474 10.217 1.00 57.44 307 PHE A CA 1
ATOM 2336 C C . PHE A 1 307 ? 6.442 12.506 11.322 1.00 57.44 307 PHE A C 1
ATOM 2338 O O . PHE A 1 307 ? 7.032 13.553 11.590 1.00 57.44 307 PHE A O 1
ATOM 2345 N N . SER A 1 308 ? 6.648 11.380 11.994 1.00 55.75 308 SER A N 1
ATOM 2346 C CA . SER A 1 308 ? 7.490 11.276 13.185 1.00 55.75 308 SER A CA 1
ATOM 2347 C C . SER A 1 308 ? 8.672 10.361 12.981 1.00 55.75 308 SER A C 1
ATOM 2349 O O . SER A 1 308 ? 9.457 10.191 13.916 1.00 55.75 308 SER A O 1
ATOM 2351 N N . SER A 1 309 ? 8.822 9.774 11.792 1.00 62.81 309 SER A N 1
ATOM 2352 C CA . SER A 1 309 ? 9.958 8.916 11.513 1.00 62.81 309 SER A CA 1
ATOM 2353 C C . SER A 1 309 ? 11.231 9.738 11.697 1.00 62.81 309 SER A C 1
ATOM 2355 O O . SER A 1 309 ? 11.377 10.859 11.197 1.00 62.81 309 SER A O 1
ATOM 2357 N N . LYS A 1 310 ? 12.195 9.183 12.437 1.00 58.72 310 LYS A N 1
ATOM 2358 C CA . LYS A 1 310 ? 13.501 9.830 12.653 1.00 58.72 310 LYS A CA 1
ATOM 2359 C C . LYS A 1 310 ? 14.219 10.152 11.344 1.00 58.72 310 LYS A C 1
ATOM 2361 O O . LYS A 1 310 ? 15.186 10.906 11.352 1.00 58.72 310 LYS A O 1
ATOM 2366 N N . LYS A 1 311 ? 13.810 9.539 10.227 1.00 60.00 311 LYS A N 1
ATOM 2367 C CA . LYS A 1 311 ? 14.316 9.832 8.885 1.00 60.00 311 LYS A CA 1
ATOM 2368 C C . LYS A 1 311 ? 13.707 11.119 8.327 1.00 60.00 311 LYS A C 1
ATOM 2370 O O . LYS A 1 311 ? 14.472 11.959 7.859 1.00 60.00 311 LYS A O 1
ATOM 2375 N N . ALA A 1 312 ? 12.385 11.281 8.412 1.00 57.72 312 ALA A N 1
ATOM 2376 C CA . ALA A 1 312 ? 11.663 12.436 7.878 1.00 57.72 312 ALA A CA 1
ATOM 2377 C C . ALA A 1 312 ? 12.015 13.751 8.592 1.00 57.72 312 ALA A C 1
ATOM 2379 O O . ALA A 1 312 ? 11.928 14.826 8.006 1.00 57.72 312 ALA A O 1
ATOM 2380 N N . THR A 1 313 ? 12.464 13.677 9.845 1.00 58.31 313 THR A N 1
ATOM 2381 C CA . THR A 1 313 ? 12.651 14.861 10.693 1.00 58.31 313 THR A CA 1
ATOM 2382 C C . THR A 1 313 ? 14.091 15.347 10.821 1.00 58.31 313 THR A C 1
ATOM 2384 O O . THR A 1 313 ? 14.337 16.375 11.446 1.00 58.31 313 THR A O 1
ATOM 2387 N N . LYS A 1 314 ? 15.054 14.692 10.153 1.00 60.31 314 LYS A N 1
ATOM 2388 C CA . LYS A 1 314 ? 16.471 15.119 10.132 1.00 60.31 314 LYS A CA 1
ATOM 2389 C C . LYS A 1 314 ? 16.693 16.532 9.591 1.00 60.31 314 LYS A C 1
ATOM 2391 O O . LYS A 1 314 ? 17.724 17.125 9.887 1.00 60.31 314 LYS A O 1
ATOM 2396 N N . SER A 1 315 ? 15.776 17.035 8.768 1.00 61.06 315 SER A N 1
ATOM 2397 C CA . SER A 1 315 ? 15.848 18.360 8.146 1.00 61.06 315 SER A CA 1
ATOM 2398 C C . SER A 1 315 ? 14.976 19.412 8.833 1.00 61.06 315 SER A C 1
ATOM 2400 O O . SER A 1 315 ? 14.903 20.532 8.335 1.00 61.06 315 SER A O 1
ATOM 2402 N N . LEU A 1 316 ? 14.280 19.064 9.920 1.00 65.75 316 LEU A N 1
ATOM 2403 C CA . LEU A 1 316 ? 13.421 20.003 10.637 1.00 65.75 316 LEU A CA 1
ATOM 2404 C C . LEU A 1 316 ? 14.233 20.879 11.595 1.00 65.75 316 LEU A C 1
ATOM 2406 O O . LEU A 1 316 ? 15.255 20.466 12.141 1.00 65.75 316 LEU A O 1
ATOM 2410 N N . GLU A 1 317 ? 13.744 22.096 11.813 1.00 73.50 317 GLU A N 1
ATOM 2411 C CA . GLU A 1 317 ? 14.301 23.023 12.795 1.00 73.50 317 GLU A CA 1
ATOM 2412 C C . GLU A 1 317 ? 14.132 22.482 14.224 1.00 73.50 317 GLU A C 1
ATOM 2414 O O . GLU A 1 317 ? 13.120 21.852 14.546 1.00 73.50 317 GLU A O 1
ATOM 2419 N N . THR A 1 318 ? 15.101 22.768 15.102 1.00 74.31 318 THR A N 1
ATOM 2420 C CA . THR A 1 318 ? 15.155 22.262 16.488 1.00 74.31 318 THR A CA 1
ATOM 2421 C C . THR A 1 318 ? 13.877 22.543 17.280 1.00 74.31 318 THR A C 1
ATOM 2423 O O . THR A 1 318 ? 13.393 21.678 17.999 1.00 74.31 318 THR A O 1
ATOM 2426 N N . GLU A 1 319 ? 13.277 23.721 17.109 1.00 68.81 319 GLU A N 1
ATOM 2427 C CA . GLU A 1 319 ? 12.043 24.084 17.811 1.00 68.81 319 GLU A CA 1
ATOM 2428 C C . GLU 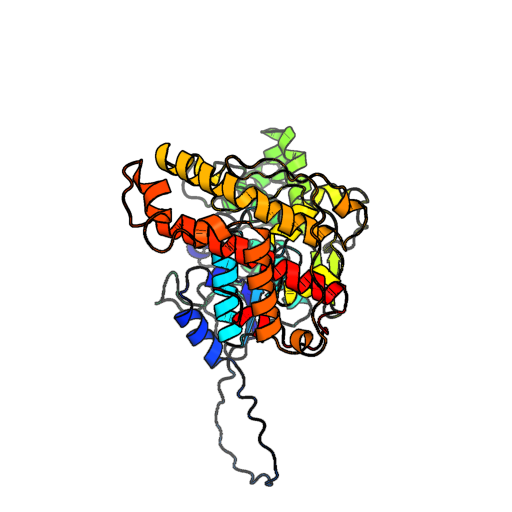A 1 319 ? 10.834 23.255 17.342 1.00 68.81 319 GLU A C 1
ATOM 2430 O O . GLU A 1 319 ? 10.004 22.837 18.149 1.00 68.81 319 GLU A O 1
ATOM 2435 N N . THR A 1 320 ? 10.745 22.965 16.042 1.00 69.50 320 THR A N 1
ATOM 2436 C CA . THR A 1 320 ? 9.687 22.107 15.489 1.00 69.50 320 THR A CA 1
ATOM 2437 C C . THR A 1 320 ? 9.863 20.662 15.956 1.00 69.50 320 THR A C 1
ATOM 2439 O O . THR A 1 320 ? 8.883 19.998 16.297 1.00 69.50 320 THR A O 1
ATOM 2442 N N . LEU A 1 321 ? 11.111 20.191 16.032 1.00 71.12 321 LEU A N 1
ATOM 2443 C CA . LEU A 1 321 ? 11.460 18.880 16.580 1.00 71.12 321 LEU A CA 1
ATOM 2444 C C . LEU A 1 321 ? 11.033 18.734 18.044 1.00 71.12 321 LEU A C 1
ATOM 2446 O O . LEU A 1 321 ? 10.347 17.768 18.373 1.00 71.12 321 LEU A O 1
ATOM 2450 N N . ASP A 1 322 ? 11.371 19.703 18.898 1.00 71.69 322 ASP A N 1
ATOM 2451 C CA . ASP A 1 322 ? 11.007 19.681 20.320 1.00 71.69 322 ASP A CA 1
ATOM 2452 C C . ASP A 1 322 ? 9.485 19.640 20.513 1.00 71.69 322 ASP A C 1
ATOM 2454 O O . ASP A 1 322 ? 8.968 18.904 21.356 1.00 71.69 322 ASP A O 1
ATOM 2458 N N . ARG A 1 323 ? 8.737 20.396 19.701 1.00 69.81 323 ARG A N 1
ATOM 2459 C CA . ARG A 1 323 ? 7.268 20.411 19.759 1.00 69.81 323 ARG A CA 1
ATOM 2460 C C . ARG A 1 323 ? 6.659 19.084 19.308 1.00 69.81 323 ARG A C 1
ATOM 2462 O O . ARG A 1 323 ? 5.745 18.587 19.962 1.00 69.81 323 ARG A O 1
ATOM 2469 N N . LEU A 1 324 ? 7.179 18.487 18.234 1.00 71.62 324 LEU A N 1
ATOM 2470 C CA . LEU A 1 324 ? 6.750 17.159 17.796 1.00 71.62 324 LEU A CA 1
ATOM 2471 C C . LEU A 1 324 ? 7.035 16.108 18.872 1.00 71.62 324 LEU A C 1
ATOM 2473 O O . LEU A 1 324 ? 6.169 15.285 19.134 1.00 71.62 324 LEU A O 1
ATOM 2477 N N . MET A 1 325 ? 8.184 16.171 19.549 1.00 75.00 325 MET A N 1
ATOM 2478 C CA . MET A 1 325 ? 8.517 15.241 20.634 1.00 75.00 325 MET A CA 1
ATOM 2479 C C . MET A 1 325 ? 7.492 15.246 21.768 1.00 75.00 325 MET A C 1
ATOM 2481 O O . MET A 1 325 ? 7.075 14.176 22.202 1.00 75.00 325 MET A O 1
ATOM 2485 N N . VAL A 1 326 ? 7.050 16.425 22.217 1.00 73.69 326 VAL A N 1
ATOM 2486 C CA . VAL A 1 326 ? 6.041 16.540 23.288 1.00 73.69 326 VAL A CA 1
ATOM 2487 C C . VAL A 1 326 ? 4.718 15.889 22.875 1.00 73.69 326 VAL A C 1
ATOM 2489 O O . VAL A 1 326 ? 4.093 15.179 23.662 1.00 73.69 326 VAL A O 1
ATOM 2492 N N . VAL A 1 327 ? 4.296 16.102 21.628 1.00 75.75 327 VAL A N 1
ATOM 2493 C CA . VAL A 1 327 ? 3.062 15.508 21.097 1.00 75.75 327 VAL A CA 1
ATOM 2494 C C . VAL A 1 327 ? 3.200 13.995 20.975 1.00 75.75 327 VAL A C 1
ATOM 2496 O O . VAL A 1 327 ? 2.309 13.259 21.386 1.00 75.75 327 VAL A O 1
ATOM 2499 N N . GLU A 1 328 ? 4.328 13.511 20.464 1.00 77.62 328 GLU A N 1
ATOM 2500 C CA . GLU A 1 328 ? 4.609 12.080 20.344 1.00 77.62 328 GLU A CA 1
ATOM 2501 C C . GLU A 1 328 ? 4.635 11.378 21.707 1.00 77.62 328 GLU A C 1
ATOM 2503 O O . GLU A 1 328 ? 4.067 10.293 21.852 1.00 77.62 328 GLU A O 1
ATOM 2508 N N . GLU A 1 329 ? 5.213 12.017 22.725 1.00 76.25 329 GLU A N 1
ATOM 2509 C CA . GLU A 1 329 ? 5.204 11.522 24.101 1.00 76.25 329 GLU A CA 1
ATOM 2510 C C . GLU A 1 329 ? 3.777 11.452 24.671 1.00 76.25 329 GLU A C 1
ATOM 2512 O O . GLU A 1 329 ? 3.406 10.453 25.292 1.00 76.25 329 GLU A O 1
ATOM 2517 N N . ALA A 1 330 ? 2.934 12.452 24.394 1.00 74.88 330 ALA A N 1
ATOM 2518 C CA . ALA A 1 330 ? 1.529 12.440 24.803 1.00 74.88 330 ALA A CA 1
ATOM 2519 C C . ALA A 1 330 ? 0.724 11.321 24.106 1.00 74.88 330 ALA A C 1
ATOM 2521 O O . ALA A 1 330 ? -0.061 10.611 24.748 1.00 74.88 330 ALA A O 1
ATOM 2522 N N . LEU A 1 331 ? 0.948 11.117 22.803 1.00 80.25 331 LEU A N 1
ATOM 2523 C CA . LEU A 1 331 ? 0.254 10.108 21.991 1.00 80.25 331 LEU A CA 1
ATOM 2524 C C . LEU A 1 331 ? 0.736 8.678 22.247 1.00 80.25 331 LEU A C 1
ATOM 2526 O O . LEU A 1 331 ? 0.009 7.722 21.960 1.00 80.25 331 LEU A O 1
ATOM 2530 N N . GLN A 1 332 ? 1.927 8.510 22.821 1.00 81.88 332 GLN A N 1
ATOM 2531 C CA . GLN A 1 332 ? 2.523 7.211 23.122 1.00 81.88 332 GLN A CA 1
ATOM 2532 C C . GLN A 1 332 ? 1.569 6.298 23.899 1.00 81.88 332 GLN A C 1
ATOM 2534 O O . GLN A 1 332 ? 1.414 5.121 23.569 1.00 81.88 332 GLN A O 1
ATOM 2539 N N . SER A 1 333 ? 0.907 6.844 24.922 1.00 79.75 333 SER A N 1
ATOM 2540 C CA . SER A 1 333 ? -0.017 6.081 25.764 1.00 79.75 333 SER A CA 1
ATOM 2541 C C . SER A 1 333 ? -1.222 5.556 24.975 1.00 79.75 333 SER A C 1
ATOM 2543 O O . SER A 1 333 ? -1.634 4.414 25.181 1.00 79.75 333 SER A O 1
ATOM 2545 N N . ILE A 1 334 ? -1.741 6.354 24.038 1.00 82.06 334 ILE A N 1
ATOM 2546 C CA . ILE A 1 334 ? -2.871 6.008 23.170 1.00 82.06 334 ILE A CA 1
ATOM 2547 C C . ILE A 1 334 ? -2.451 4.900 22.216 1.00 82.06 334 ILE A C 1
ATOM 2549 O O . ILE A 1 334 ? -3.049 3.829 22.219 1.00 82.06 334 ILE A O 1
ATOM 2553 N N . ARG A 1 335 ? -1.362 5.103 21.469 1.00 85.19 335 ARG A N 1
ATOM 2554 C CA . ARG A 1 335 ? -0.868 4.120 20.494 1.00 85.19 335 ARG A CA 1
ATOM 2555 C C . ARG A 1 335 ? -0.521 2.785 21.145 1.00 85.19 335 ARG A C 1
ATOM 2557 O O . ARG A 1 335 ? -0.821 1.726 20.596 1.00 85.19 335 ARG A O 1
ATOM 2564 N N . GLN A 1 336 ? 0.046 2.813 22.349 1.00 84.62 336 GLN A N 1
ATOM 2565 C CA . GLN A 1 336 ? 0.324 1.603 23.116 1.00 84.62 336 GLN A CA 1
ATOM 2566 C C . GLN A 1 336 ? -0.964 0.850 23.496 1.00 84.62 336 GLN A C 1
ATOM 2568 O O . GLN A 1 336 ? -1.004 -0.384 23.420 1.00 84.62 336 GLN A O 1
ATOM 2573 N N . GLN A 1 337 ? -2.017 1.568 23.901 1.00 83.88 337 GLN A N 1
ATOM 2574 C CA . GLN A 1 337 ? -3.330 0.980 24.186 1.00 83.88 337 GLN A CA 1
ATOM 2575 C C . GLN A 1 337 ? -3.962 0.402 22.919 1.00 83.88 337 GLN A C 1
ATOM 2577 O O . GLN A 1 337 ? -4.396 -0.751 22.942 1.00 83.88 337 GLN A O 1
ATOM 2582 N N . THR A 1 338 ? -3.930 1.152 21.815 1.00 87.44 338 THR A N 1
ATOM 2583 C CA . THR A 1 338 ? -4.404 0.730 20.493 1.00 87.44 338 THR A CA 1
ATOM 2584 C C . THR A 1 338 ? -3.717 -0.561 20.058 1.00 87.44 338 THR A C 1
ATOM 2586 O O . THR A 1 338 ? -4.371 -1.573 19.809 1.00 87.44 338 THR A O 1
ATOM 2589 N N . TYR A 1 339 ? -2.383 -0.590 20.062 1.00 88.19 339 TYR A N 1
ATOM 2590 C CA . TYR A 1 339 ? -1.623 -1.779 19.686 1.00 88.19 339 TYR A CA 1
ATOM 2591 C C . TYR A 1 339 ? -1.916 -2.971 20.605 1.00 88.19 339 TYR A C 1
ATOM 2593 O O . TYR A 1 339 ? -2.072 -4.108 20.144 1.00 88.19 339 TYR A O 1
ATOM 2601 N N . SER A 1 340 ? -2.008 -2.727 21.914 1.00 87.50 340 SER A N 1
ATOM 2602 C CA . SER A 1 340 ? -2.282 -3.795 22.869 1.00 87.50 340 SER A CA 1
ATOM 2603 C C . SER A 1 340 ? -3.675 -4.392 22.676 1.00 87.50 340 SER A C 1
ATOM 2605 O O . SER A 1 340 ? -3.795 -5.615 22.680 1.00 87.50 340 SER A O 1
ATOM 2607 N N . LEU A 1 341 ? -4.703 -3.565 22.452 1.00 88.00 341 LEU A N 1
ATOM 2608 C CA . LEU A 1 341 ? -6.062 -4.013 22.133 1.00 88.00 341 LEU A CA 1
ATOM 2609 C C . LEU A 1 341 ? -6.104 -4.868 20.876 1.00 88.00 341 LEU A C 1
ATOM 2611 O O . LEU A 1 341 ? -6.668 -5.961 20.905 1.00 88.00 341 LEU A O 1
ATOM 2615 N N . LEU A 1 342 ? -5.455 -4.402 19.805 1.00 89.62 342 LEU A N 1
ATOM 2616 C CA . LEU A 1 342 ? -5.376 -5.143 18.551 1.00 89.62 342 LEU A CA 1
ATOM 2617 C C . LEU A 1 342 ? -4.780 -6.536 18.782 1.00 89.62 342 LEU A C 1
ATOM 2619 O O . LEU A 1 342 ? -5.301 -7.531 18.285 1.00 89.62 342 LEU A O 1
ATOM 2623 N N . CYS A 1 343 ? -3.704 -6.619 19.568 1.00 88.75 343 CYS A N 1
ATOM 2624 C CA . CYS A 1 343 ? -2.977 -7.865 19.783 1.00 88.75 343 CYS A CA 1
ATOM 2625 C C . CYS A 1 343 ? -3.675 -8.858 20.717 1.00 88.75 343 CYS A C 1
ATOM 2627 O O . CYS A 1 343 ? -3.379 -10.049 20.621 1.00 88.75 343 CYS A O 1
ATOM 2629 N N . GLN A 1 344 ? -4.578 -8.419 21.602 1.00 86.56 344 GLN A N 1
ATOM 2630 C CA . GLN A 1 344 ? -5.221 -9.286 22.604 1.00 86.56 344 GLN A CA 1
ATOM 2631 C C . GLN A 1 344 ? -5.927 -10.501 21.996 1.00 86.56 344 GLN A C 1
ATOM 2633 O O . GLN A 1 344 ? -5.912 -11.577 22.591 1.00 86.56 344 GLN A O 1
ATOM 2638 N N . ASN A 1 345 ? -6.512 -10.346 20.808 1.00 82.81 345 ASN A N 1
ATOM 2639 C CA . ASN A 1 345 ? -7.252 -11.417 20.136 1.00 82.81 345 ASN A CA 1
ATOM 2640 C C . ASN A 1 345 ? -6.417 -12.150 19.074 1.00 82.81 345 ASN A C 1
ATOM 2642 O O . ASN A 1 345 ? -6.916 -13.053 18.409 1.00 82.81 345 ASN A O 1
ATOM 2646 N N . LEU A 1 346 ? -5.137 -11.799 18.921 1.00 87.12 346 LEU A N 1
ATOM 2647 C CA . LEU A 1 346 ? -4.229 -12.463 17.986 1.00 87.12 346 LEU A CA 1
ATOM 2648 C C . LEU A 1 346 ? -3.516 -13.644 18.648 1.00 87.12 346 LEU A C 1
ATOM 2650 O O . LEU A 1 346 ? -3.538 -13.814 19.863 1.00 87.12 346 LEU A O 1
ATOM 2654 N N . HIS A 1 347 ? -2.836 -14.460 17.842 1.00 88.38 347 HIS A N 1
ATOM 2655 C CA . HIS A 1 347 ? -2.019 -15.570 18.335 1.00 88.38 347 HIS A CA 1
ATOM 2656 C C . HIS A 1 347 ? -0.990 -15.107 19.387 1.00 88.38 347 HIS A C 1
ATOM 2658 O O . HIS A 1 347 ? -0.429 -14.014 19.276 1.00 88.38 347 HIS A O 1
ATOM 2664 N N . ARG A 1 348 ? -0.659 -15.981 20.356 1.00 86.75 348 ARG A N 1
ATOM 2665 C CA . ARG A 1 348 ? 0.281 -15.719 21.472 1.00 86.75 348 ARG A CA 1
ATOM 2666 C C . ARG A 1 348 ? 1.611 -15.104 21.027 1.00 86.75 348 ARG A C 1
ATOM 2668 O O . ARG A 1 348 ? 2.230 -14.356 21.777 1.00 86.75 348 ARG A O 1
ATOM 2675 N N . TYR A 1 349 ? 2.038 -15.409 19.806 1.00 87.12 349 TYR A N 1
ATOM 2676 C CA . TYR A 1 349 ? 3.181 -14.763 19.173 1.00 87.12 349 TYR A CA 1
ATOM 2677 C C . TYR A 1 349 ? 3.038 -13.229 19.130 1.00 87.12 349 TYR A C 1
ATOM 2679 O O . TYR A 1 349 ? 3.844 -12.532 19.737 1.00 87.12 349 TYR A O 1
ATOM 2687 N N . PHE A 1 350 ? 1.983 -12.701 18.497 1.00 87.19 350 PHE A N 1
ATOM 2688 C CA . PHE A 1 350 ? 1.738 -11.257 18.380 1.00 87.19 350 PHE A CA 1
ATOM 2689 C C . PHE A 1 350 ? 1.433 -10.601 19.731 1.00 87.19 350 PHE A C 1
ATOM 2691 O O . PHE A 1 350 ? 1.748 -9.433 19.936 1.00 87.19 350 PHE A O 1
ATOM 2698 N N . GLN A 1 351 ? 0.885 -11.360 20.684 1.00 87.12 351 GLN A N 1
ATOM 2699 C CA . GLN A 1 351 ? 0.643 -10.897 22.055 1.00 87.12 351 GLN A CA 1
ATOM 2700 C C . GLN A 1 351 ? 1.918 -10.670 22.878 1.00 87.12 351 GLN A C 1
ATOM 2702 O O . GLN A 1 351 ? 1.870 -9.924 23.849 1.00 87.12 351 GLN A O 1
ATOM 2707 N N . ASN A 1 352 ? 3.039 -11.313 22.536 1.00 86.25 352 ASN A N 1
ATOM 2708 C CA . ASN A 1 352 ? 4.289 -11.215 23.306 1.00 86.25 352 ASN A CA 1
ATOM 2709 C C . ASN A 1 352 ? 5.444 -10.578 22.520 1.00 86.25 352 ASN A C 1
ATOM 2711 O O . ASN A 1 352 ? 6.497 -10.308 23.091 1.00 86.25 352 ASN A O 1
ATOM 2715 N N . LYS A 1 353 ? 5.256 -10.327 21.221 1.00 85.44 353 LYS A N 1
ATOM 2716 C CA . LYS A 1 353 ? 6.249 -9.711 20.335 1.00 85.44 353 LYS A CA 1
ATOM 2717 C C . LYS A 1 353 ? 6.589 -8.278 20.794 1.00 85.44 353 LYS A C 1
ATOM 2719 O O . LYS A 1 353 ? 5.664 -7.475 20.921 1.00 85.44 353 LYS A O 1
ATOM 2724 N N . PRO A 1 354 ? 7.843 -7.925 21.105 1.00 86.44 354 PRO A N 1
ATOM 2725 C CA . PRO A 1 354 ? 8.177 -6.540 21.424 1.00 86.44 354 PRO A CA 1
ATOM 2726 C C . PRO A 1 354 ? 8.049 -5.675 20.165 1.00 86.44 354 PRO A C 1
ATOM 2728 O O . PRO A 1 354 ? 8.500 -6.084 19.101 1.00 86.44 354 PRO A O 1
ATOM 2731 N N . VAL A 1 355 ? 7.453 -4.488 20.293 1.00 87.44 355 VAL A N 1
ATOM 2732 C CA . VAL A 1 355 ? 7.369 -3.512 19.199 1.00 87.44 355 VAL A CA 1
ATOM 2733 C C . VAL A 1 355 ? 8.099 -2.249 19.605 1.00 87.44 355 VAL A C 1
ATOM 2735 O O . VAL A 1 355 ? 7.785 -1.637 20.630 1.00 87.44 355 VAL A O 1
ATOM 2738 N N . ARG A 1 356 ? 9.068 -1.868 18.779 1.00 86.94 356 ARG A N 1
ATOM 2739 C CA . ARG A 1 356 ? 9.774 -0.601 18.902 1.00 86.94 356 ARG A CA 1
ATOM 2740 C C . ARG A 1 356 ? 8.949 0.524 18.306 1.00 86.94 356 ARG A C 1
ATOM 2742 O O . ARG A 1 356 ? 8.385 0.360 17.225 1.00 86.94 356 ARG A O 1
ATOM 2749 N N . ASN A 1 357 ? 8.943 1.677 18.961 1.00 82.50 357 ASN A N 1
ATOM 2750 C CA . ASN A 1 357 ? 8.429 2.897 18.351 1.00 82.50 357 ASN A CA 1
ATOM 2751 C C . ASN A 1 357 ? 9.593 3.661 17.706 1.00 82.50 357 ASN A C 1
ATOM 2753 O O . ASN A 1 357 ? 10.522 4.080 18.397 1.00 82.50 357 ASN A O 1
ATOM 2757 N N . ASP A 1 358 ? 9.571 3.823 16.383 1.00 78.06 358 ASP A N 1
ATOM 2758 C CA . ASP A 1 358 ? 10.597 4.596 15.674 1.00 78.06 358 ASP A CA 1
ATOM 2759 C C . ASP A 1 358 ? 10.247 6.080 15.501 1.00 78.06 358 ASP A C 1
ATOM 2761 O O . ASP A 1 358 ? 11.027 6.843 14.927 1.00 78.06 358 ASP A O 1
ATOM 2765 N N . SER A 1 359 ? 9.119 6.505 16.074 1.00 74.06 359 SER A N 1
ATOM 2766 C CA . SER A 1 359 ? 8.753 7.915 16.195 1.00 74.06 359 SER A CA 1
ATOM 2767 C C . SER A 1 359 ? 9.760 8.678 17.071 1.00 74.06 359 SER A C 1
ATOM 2769 O O . SER A 1 359 ? 10.367 8.116 17.991 1.00 74.06 359 SER A O 1
ATOM 2771 N N . ILE A 1 360 ? 9.964 9.970 16.810 1.00 69.69 360 ILE A N 1
ATOM 2772 C CA . ILE A 1 360 ? 10.866 10.809 17.621 1.00 69.69 360 ILE A CA 1
ATOM 2773 C C . ILE A 1 360 ? 10.345 10.887 19.059 1.00 69.69 360 ILE A C 1
ATOM 2775 O O . ILE A 1 360 ? 9.173 11.163 19.282 1.00 69.69 360 ILE A O 1
ATOM 2779 N N . GLY A 1 361 ? 11.219 10.628 20.037 1.00 66.19 361 GLY A N 1
ATOM 2780 C CA . GLY A 1 361 ? 10.845 10.612 21.457 1.00 66.19 361 GLY A CA 1
ATOM 2781 C C . GLY A 1 361 ? 9.977 9.417 21.874 1.00 66.19 361 GLY A C 1
ATOM 2782 O O . GLY A 1 361 ? 9.665 9.279 23.052 1.00 66.19 361 GLY A O 1
ATOM 2783 N N . GLY A 1 362 ? 9.621 8.527 20.940 1.00 67.25 362 GLY A N 1
ATOM 2784 C CA . GLY A 1 362 ? 8.798 7.357 21.212 1.00 67.25 362 GLY A CA 1
ATOM 2785 C C . GLY A 1 362 ? 9.523 6.328 22.076 1.00 67.25 362 GLY A C 1
ATOM 2786 O O . GLY A 1 362 ? 10.614 5.869 21.736 1.00 67.25 362 GLY A O 1
ATOM 2787 N N . ALA A 1 363 ? 8.894 5.933 23.182 1.00 75.25 363 ALA A N 1
ATOM 2788 C CA . ALA A 1 363 ? 9.314 4.767 23.950 1.00 75.25 363 ALA A CA 1
ATOM 2789 C C . ALA A 1 363 ? 8.848 3.469 23.266 1.00 75.25 363 ALA A C 1
ATOM 2791 O O . ALA A 1 363 ? 7.867 3.457 22.520 1.00 75.25 363 ALA A O 1
ATOM 2792 N N . ASP A 1 364 ? 9.510 2.349 23.551 1.00 81.38 364 ASP A N 1
ATOM 2793 C CA . ASP A 1 364 ? 9.022 1.041 23.105 1.00 81.38 364 ASP A CA 1
ATOM 2794 C C . ASP A 1 364 ? 7.652 0.735 23.725 1.00 81.38 364 ASP A C 1
ATOM 2796 O O . ASP A 1 364 ? 7.341 1.144 24.850 1.00 81.38 364 ASP A O 1
ATOM 2800 N N . PHE A 1 365 ? 6.807 0.013 22.989 1.00 81.50 365 PHE A N 1
ATOM 2801 C CA . PHE A 1 365 ? 5.464 -0.300 23.463 1.00 81.50 365 PHE A CA 1
ATOM 2802 C C . PHE A 1 365 ? 5.534 -1.272 24.640 1.00 81.50 365 PHE A C 1
ATOM 2804 O O . PHE A 1 365 ? 5.926 -2.432 24.499 1.00 81.50 365 PHE A O 1
ATOM 2811 N N . THR A 1 366 ? 5.097 -0.810 25.813 1.00 74.75 366 THR A N 1
ATOM 2812 C CA . THR A 1 366 ? 4.881 -1.691 26.964 1.00 74.75 366 THR A CA 1
ATOM 2813 C C . THR A 1 366 ? 3.497 -2.344 26.868 1.00 74.75 366 THR A C 1
ATOM 2815 O O . THR A 1 366 ? 2.578 -1.831 26.233 1.00 74.75 366 THR A O 1
ATOM 2818 N N . ARG A 1 367 ? 3.320 -3.545 27.421 1.00 69.31 367 ARG A N 1
ATOM 2819 C CA . ARG A 1 367 ? 2.045 -4.271 27.287 1.00 69.31 367 ARG A CA 1
ATOM 2820 C C . ARG A 1 367 ? 1.037 -3.751 28.309 1.00 69.31 367 ARG A C 1
ATOM 2822 O O . ARG A 1 367 ? 1.320 -3.746 29.503 1.00 69.31 367 ARG A O 1
ATOM 2829 N N . PHE A 1 368 ? -0.154 -3.373 27.849 1.00 68.06 368 PHE A N 1
ATOM 2830 C CA . PHE A 1 368 ? -1.272 -2.982 28.709 1.00 68.06 368 PHE A CA 1
ATOM 2831 C C . PHE A 1 368 ? -2.546 -3.719 28.288 1.00 68.06 368 PHE A C 1
ATOM 2833 O O . PHE A 1 368 ? -2.806 -3.873 27.103 1.00 68.06 368 PHE A O 1
ATOM 2840 N N . THR A 1 369 ? -3.354 -4.199 29.235 1.00 65.94 369 THR A N 1
ATOM 2841 C CA . THR A 1 369 ? -4.616 -4.891 28.910 1.00 65.94 369 THR A CA 1
ATOM 2842 C C . THR A 1 369 ? -5.789 -4.012 29.323 1.00 65.94 369 THR A C 1
ATOM 2844 O O . THR A 1 369 ? -6.266 -4.129 30.454 1.00 65.94 369 THR A O 1
ATOM 2847 N N . PRO A 1 370 ? -6.241 -3.093 28.458 1.00 68.62 370 PRO A N 1
ATOM 2848 C CA . PRO A 1 370 ? -7.425 -2.313 28.768 1.00 68.62 370 PRO A CA 1
ATOM 2849 C C . PRO A 1 370 ? -8.669 -3.195 28.848 1.00 68.62 370 PRO A C 1
ATOM 2851 O O . PRO A 1 370 ? -8.823 -4.143 28.079 1.00 68.62 370 PRO A O 1
ATOM 2854 N N . ARG A 1 371 ? -9.570 -2.851 29.772 1.00 71.56 371 ARG A N 1
ATOM 2855 C CA . ARG A 1 371 ? -10.917 -3.425 29.842 1.00 71.56 371 ARG A CA 1
ATOM 2856 C C . ARG A 1 371 ? -11.858 -2.567 29.003 1.00 71.56 371 ARG A C 1
ATOM 2858 O O . ARG A 1 371 ? -11.970 -1.374 29.270 1.00 71.56 371 ARG A O 1
ATOM 2865 N N . ILE A 1 372 ? -12.520 -3.177 28.024 1.00 73.00 372 ILE A N 1
ATOM 2866 C CA . ILE A 1 372 ? -13.582 -2.537 27.240 1.00 73.00 372 ILE A CA 1
ATOM 2867 C C . ILE A 1 372 ? -14.931 -2.870 27.907 1.00 73.00 372 ILE A C 1
ATOM 2869 O O . ILE A 1 372 ? -15.187 -4.052 28.145 1.00 73.00 372 ILE A O 1
ATOM 2873 N N . PRO A 1 373 ? -15.761 -1.872 28.266 1.00 67.94 373 PRO A N 1
ATOM 2874 C CA . PRO A 1 373 ? -17.119 -2.087 28.761 1.00 67.94 373 PRO A CA 1
ATOM 2875 C C . PRO A 1 373 ? -17.992 -2.840 27.746 1.00 67.94 373 PRO A C 1
ATOM 2877 O O . PRO A 1 373 ? -17.804 -2.718 26.539 1.00 67.94 373 PRO A O 1
ATOM 2880 N N . GLU A 1 374 ? -18.983 -3.593 28.207 1.00 75.00 374 GLU A N 1
ATOM 2881 C CA . GLU A 1 374 ? -19.896 -4.305 27.304 1.00 75.00 374 GLU A CA 1
ATOM 2882 C C . GLU A 1 374 ? -20.914 -3.339 26.668 1.00 75.00 374 GLU A C 1
ATOM 2884 O O . GLU A 1 374 ? -21.446 -2.460 27.345 1.00 75.00 374 GLU A O 1
ATOM 2889 N N . LEU A 1 375 ? -21.176 -3.504 25.367 1.00 75.25 375 LEU A N 1
ATOM 2890 C CA . LEU A 1 375 ? -22.251 -2.816 24.641 1.00 75.25 375 LEU A CA 1
ATOM 2891 C C . LEU A 1 375 ? -23.569 -3.575 24.813 1.00 75.25 375 LEU A C 1
ATOM 2893 O O . LEU A 1 375 ? -23.584 -4.808 24.802 1.00 75.25 375 LEU A O 1
ATOM 2897 N N . SER A 1 376 ? -24.690 -2.858 24.890 1.00 80.69 376 SER A N 1
ATOM 2898 C CA . SER A 1 376 ? -26.003 -3.499 24.793 1.00 80.69 376 SER A CA 1
ATOM 2899 C C . SER A 1 376 ? -26.287 -3.981 23.362 1.00 80.69 376 SER A C 1
ATOM 2901 O O . SER A 1 376 ? -25.771 -3.446 22.380 1.00 80.69 376 SER A O 1
ATOM 2903 N N . SER A 1 377 ? -27.163 -4.982 23.226 1.00 76.00 377 SER A N 1
ATOM 2904 C CA . SER A 1 377 ? -27.545 -5.548 21.920 1.00 76.00 377 SER A CA 1
ATOM 2905 C C . SER A 1 377 ? -28.162 -4.524 20.956 1.00 76.00 377 SER A C 1
ATOM 2907 O O . SER A 1 377 ? -27.948 -4.619 19.750 1.00 76.00 377 SER A O 1
ATOM 2909 N N . SER A 1 378 ? -28.887 -3.524 21.470 1.00 77.31 378 SER A N 1
ATOM 2910 C CA . SER A 1 378 ? -29.430 -2.427 20.663 1.00 77.31 378 SER A CA 1
ATOM 2911 C C . SER A 1 378 ? -28.337 -1.489 20.153 1.00 77.31 378 SER A C 1
ATOM 2913 O O . SER A 1 378 ? -28.352 -1.126 18.979 1.00 77.31 378 SER A O 1
ATOM 2915 N N . GLU A 1 379 ? -27.360 -1.139 20.995 1.00 80.12 379 GLU A N 1
ATOM 2916 C CA . GLU A 1 379 ? -26.250 -0.254 20.612 1.00 80.12 379 GLU A CA 1
ATOM 2917 C C . GLU A 1 379 ? -25.316 -0.921 19.602 1.00 80.12 379 GLU A C 1
ATOM 2919 O O . GLU A 1 379 ? -24.834 -0.270 18.681 1.00 80.12 379 GLU A O 1
ATOM 2924 N N . ALA A 1 380 ? -25.113 -2.233 19.722 1.00 78.50 380 ALA A N 1
ATOM 2925 C CA . ALA A 1 380 ? -24.246 -2.989 18.828 1.00 78.50 380 ALA A CA 1
ATOM 2926 C C . ALA A 1 380 ? -24.800 -3.177 17.401 1.00 78.50 380 ALA A C 1
ATOM 2928 O O . ALA A 1 380 ? -24.100 -3.709 16.540 1.00 78.50 380 ALA A O 1
ATOM 2929 N N . SER A 1 381 ? -26.047 -2.767 17.140 1.00 78.50 381 SER A N 1
ATOM 2930 C CA . SER A 1 381 ? -26.697 -2.899 15.828 1.00 78.50 381 SER A CA 1
ATOM 2931 C C . SER A 1 381 ? -26.695 -1.616 14.988 1.00 78.50 381 SER A C 1
ATOM 2933 O O . SER A 1 381 ? -26.902 -1.688 13.777 1.00 78.50 381 SER A O 1
ATOM 2935 N N . ASP A 1 382 ? -26.431 -0.459 15.602 1.00 80.75 382 ASP A N 1
ATOM 2936 C CA . ASP A 1 382 ? -26.459 0.853 14.949 1.00 80.75 382 ASP A CA 1
ATOM 2937 C C . ASP A 1 382 ? -25.026 1.390 14.746 1.00 80.75 382 ASP A C 1
ATOM 2939 O O . ASP A 1 382 ? -24.332 1.660 15.733 1.00 80.75 382 ASP A O 1
ATOM 2943 N N . PRO A 1 383 ? -24.569 1.594 13.490 1.00 80.94 383 PRO A N 1
ATOM 2944 C CA . PRO A 1 383 ? -23.262 2.177 13.185 1.00 80.94 383 PRO A CA 1
ATOM 2945 C C . PRO A 1 383 ? -22.947 3.470 13.948 1.00 80.94 383 PRO A C 1
ATOM 2947 O O . PRO A 1 383 ? -21.812 3.662 14.385 1.00 80.94 383 PRO A O 1
ATOM 2950 N N . GLN A 1 384 ? -23.932 4.354 14.133 1.00 82.50 384 GLN A N 1
ATOM 2951 C CA . GLN A 1 384 ? -23.719 5.638 14.800 1.00 82.50 384 GLN A CA 1
ATOM 2952 C C . GLN A 1 384 ? -23.518 5.464 16.306 1.00 82.50 384 GLN A C 1
ATOM 2954 O O . GLN A 1 384 ? -22.660 6.129 16.888 1.00 82.50 384 GLN A O 1
ATOM 2959 N N . LEU A 1 385 ? -24.263 4.551 16.938 1.00 80.56 385 LEU A N 1
ATOM 2960 C CA . LEU A 1 385 ? -24.100 4.243 18.363 1.00 80.56 385 LEU A CA 1
ATOM 2961 C C . LEU A 1 385 ? -22.773 3.534 18.635 1.00 80.56 385 LEU A C 1
ATOM 2963 O O . LEU A 1 385 ? -22.107 3.870 19.611 1.00 80.56 385 LEU A O 1
ATOM 2967 N N . ILE A 1 386 ? -22.350 2.629 17.747 1.00 77.69 386 ILE A N 1
ATOM 2968 C CA . ILE A 1 386 ? -21.033 1.979 17.808 1.00 77.69 386 ILE A CA 1
ATOM 2969 C C . ILE A 1 386 ? -19.916 3.025 17.798 1.00 77.69 386 ILE A C 1
ATOM 2971 O O . ILE A 1 386 ? -19.030 2.995 18.654 1.00 77.69 386 ILE A O 1
ATOM 2975 N N . VAL A 1 387 ? -19.957 3.960 16.844 1.00 79.19 387 VAL A N 1
ATOM 2976 C CA . VAL A 1 387 ? -18.934 5.007 16.742 1.00 79.19 387 VAL A CA 1
ATOM 2977 C C . VAL A 1 387 ? -18.986 5.937 17.947 1.00 79.19 387 VAL A C 1
ATOM 2979 O O . VAL A 1 387 ? -17.943 6.221 18.535 1.00 79.19 387 VAL A O 1
ATOM 2982 N N . LYS A 1 388 ? -20.180 6.370 18.365 1.00 82.19 388 LYS A N 1
ATOM 2983 C CA . LYS A 1 388 ? -20.351 7.209 19.555 1.00 82.19 388 LYS A CA 1
ATOM 2984 C C . LYS A 1 388 ? -19.753 6.543 20.795 1.00 82.19 388 LYS A C 1
ATOM 2986 O O . LYS A 1 388 ? -18.978 7.179 21.503 1.00 82.19 388 LYS A O 1
ATOM 2991 N N . TYR A 1 389 ? -20.057 5.266 21.016 1.00 83.56 389 TYR A N 1
ATOM 2992 C CA . TYR A 1 389 ? -19.497 4.480 22.109 1.00 83.56 389 TYR A CA 1
ATOM 2993 C C . TYR A 1 389 ? -17.969 4.403 22.025 1.00 83.56 389 TYR A C 1
ATOM 2995 O O . TYR A 1 389 ? -17.289 4.652 23.018 1.00 83.56 389 TYR A O 1
ATOM 3003 N N . ALA A 1 390 ? -17.413 4.095 20.847 1.00 75.81 390 ALA A N 1
ATOM 3004 C CA . ALA A 1 390 ? -15.968 4.004 20.664 1.00 75.81 390 ALA A CA 1
ATOM 3005 C C . ALA A 1 390 ? -15.288 5.343 20.989 1.00 75.81 390 ALA A C 1
ATOM 3007 O O . ALA A 1 390 ? -14.323 5.372 21.749 1.00 75.81 390 ALA A O 1
ATOM 3008 N N . VAL A 1 391 ? -15.836 6.456 20.493 1.00 76.38 391 VAL A N 1
ATOM 3009 C CA . VAL A 1 391 ? -15.338 7.810 20.768 1.00 76.38 391 VAL A CA 1
ATOM 3010 C C . VAL A 1 391 ? -15.433 8.153 22.258 1.00 76.38 391 VAL A C 1
ATOM 3012 O O . VAL A 1 391 ? -14.461 8.646 22.829 1.00 76.38 391 VAL A O 1
ATOM 3015 N N . GLU A 1 392 ? -16.561 7.879 22.917 1.00 78.69 392 GLU A N 1
ATOM 3016 C CA . GLU A 1 392 ? -16.723 8.102 24.363 1.00 78.69 392 GLU A CA 1
ATOM 3017 C C . GLU A 1 392 ? -15.751 7.249 25.187 1.00 78.69 392 GLU A C 1
ATOM 3019 O O . GLU A 1 392 ? -15.140 7.734 26.141 1.00 78.69 392 GLU A O 1
ATOM 3024 N N . PHE A 1 393 ? -15.544 5.994 24.794 1.00 75.81 393 PHE A N 1
ATOM 3025 C CA . PHE A 1 393 ? -14.579 5.108 25.429 1.00 75.81 393 PHE A CA 1
ATOM 3026 C C . PHE A 1 393 ? -13.149 5.640 25.303 1.00 75.81 393 PHE A C 1
ATOM 3028 O O . PHE A 1 393 ? -12.434 5.694 26.305 1.00 75.81 393 PHE A O 1
ATOM 3035 N N . VAL A 1 394 ? -12.752 6.109 24.114 1.00 73.06 394 VAL A N 1
ATOM 3036 C CA . VAL A 1 394 ? -11.443 6.744 23.906 1.00 73.06 394 VAL A CA 1
ATOM 3037 C C . VAL A 1 394 ? -11.286 7.992 24.785 1.00 73.06 394 VAL A C 1
ATOM 3039 O O . VAL A 1 394 ? -10.261 8.155 25.454 1.00 73.06 394 VAL A O 1
ATOM 3042 N N . LYS A 1 395 ? -12.306 8.857 24.847 1.00 75.25 395 LYS A N 1
ATOM 3043 C CA . LYS A 1 395 ? -12.297 10.046 25.720 1.00 75.25 395 LYS A CA 1
ATOM 3044 C C . LYS A 1 395 ? -12.100 9.675 27.194 1.00 75.25 395 LYS A C 1
ATOM 3046 O O . LYS A 1 395 ? -11.300 10.297 27.888 1.00 75.25 395 LYS A O 1
ATOM 3051 N N . ASN A 1 396 ? -12.766 8.619 27.659 1.00 73.81 396 ASN A N 1
ATOM 3052 C CA . ASN A 1 396 ? -12.641 8.132 29.034 1.00 73.81 396 ASN A CA 1
ATOM 3053 C C . ASN A 1 396 ? -11.270 7.491 29.318 1.00 73.81 396 ASN A C 1
ATOM 3055 O O . ASN A 1 396 ? -10.696 7.691 30.391 1.00 73.81 396 ASN A O 1
ATOM 3059 N N . MET A 1 397 ? -10.729 6.728 28.365 1.00 66.38 397 MET A N 1
ATOM 3060 C CA . MET A 1 397 ? -9.442 6.032 28.490 1.00 66.38 397 MET A CA 1
ATOM 3061 C C . MET A 1 397 ? -8.250 6.964 28.614 1.00 66.38 397 MET A C 1
ATOM 3063 O O . MET A 1 397 ? -7.292 6.673 29.331 1.00 66.38 397 MET A O 1
ATOM 3067 N N . THR A 1 398 ? -8.290 8.070 27.888 1.00 65.06 398 THR A N 1
ATOM 3068 C CA . THR A 1 398 ? -7.134 8.947 27.751 1.00 65.06 398 THR A CA 1
ATOM 3069 C C . THR A 1 398 ? -6.874 9.801 28.989 1.00 65.06 398 THR A C 1
ATOM 3071 O O . THR A 1 398 ? -5.844 10.464 29.044 1.00 65.06 398 THR A O 1
ATOM 3074 N N . LYS A 1 399 ? -7.768 9.805 30.000 1.00 57.53 399 LYS A N 1
ATOM 3075 C CA . LYS A 1 399 ? -7.749 10.774 31.121 1.00 57.53 399 LYS A CA 1
ATOM 3076 C C . LYS A 1 399 ? -7.559 12.226 30.640 1.00 57.53 399 LYS A C 1
ATOM 3078 O O . LYS A 1 399 ? -7.183 13.096 31.417 1.00 57.53 399 LYS A O 1
ATOM 3083 N N . LEU A 1 400 ? -7.889 12.503 29.377 1.00 48.06 400 LEU A N 1
ATOM 3084 C CA . LEU A 1 400 ? -7.897 13.836 28.787 1.00 48.06 400 LEU A CA 1
ATOM 3085 C C . LEU A 1 400 ? -9.114 14.646 29.247 1.00 48.06 400 LEU A C 1
ATOM 3087 O O . LEU A 1 400 ? -9.246 15.799 28.873 1.00 48.06 400 LEU A O 1
ATOM 3091 N N . ALA A 1 401 ? -9.951 14.106 30.137 1.00 38.56 401 ALA A N 1
ATOM 3092 C CA . ALA A 1 401 ? -10.968 14.868 30.859 1.00 38.56 401 ALA A CA 1
ATOM 3093 C C . ALA A 1 401 ? -10.391 16.061 31.656 1.00 38.56 401 ALA A C 1
ATOM 3095 O O . ALA A 1 401 ? -11.139 16.975 31.985 1.00 38.56 401 ALA A O 1
ATOM 3096 N N . ASP A 1 402 ? -9.085 16.096 31.949 1.00 39.50 402 ASP A N 1
ATOM 3097 C CA . ASP A 1 402 ? -8.430 17.293 32.502 1.00 39.50 402 ASP A CA 1
ATOM 3098 C C . ASP A 1 402 ? -7.939 18.282 31.416 1.00 39.50 402 ASP A C 1
ATOM 3100 O O . ASP A 1 402 ? -7.720 19.446 31.726 1.00 39.50 402 ASP A O 1
ATOM 3104 N N . LEU A 1 403 ? -7.862 17.854 30.149 1.00 40.16 403 LEU A N 1
ATOM 3105 C CA . LEU A 1 403 ? -7.664 18.683 28.943 1.00 40.16 403 LEU A CA 1
ATOM 3106 C C . LEU A 1 403 ? -9.000 19.120 28.288 1.00 40.16 403 LEU A C 1
ATOM 3108 O O . LEU A 1 403 ? -9.016 20.004 27.440 1.00 40.16 403 LEU A O 1
ATOM 3112 N N . ASP A 1 404 ? -10.127 18.534 28.704 1.00 35.94 404 ASP A N 1
ATOM 3113 C CA . ASP A 1 404 ? -11.499 18.936 28.331 1.00 35.94 404 ASP A CA 1
ATOM 3114 C C . ASP A 1 404 ? -12.116 19.884 29.391 1.00 35.94 404 ASP A C 1
ATOM 3116 O O . ASP A 1 404 ? -13.015 20.670 29.108 1.00 35.94 404 ASP A O 1
ATOM 3120 N N . LYS A 1 405 ? -11.602 19.875 30.636 1.00 38.19 405 LYS A N 1
ATOM 3121 C CA . LYS A 1 405 ? -11.892 20.921 31.646 1.00 38.19 405 LYS A CA 1
ATOM 3122 C C . LYS A 1 405 ? -11.207 22.248 31.338 1.00 38.19 405 LYS A C 1
ATOM 3124 O O . LYS A 1 405 ? -11.629 23.282 31.855 1.00 38.19 405 LYS A O 1
ATOM 3129 N N . THR A 1 406 ? -10.186 22.229 30.491 1.00 37.59 406 THR A N 1
ATOM 3130 C CA . THR A 1 406 ? -9.637 23.420 29.853 1.00 37.59 406 THR A CA 1
ATOM 3131 C C . THR A 1 406 ? -10.510 23.796 28.659 1.00 37.59 406 THR A C 1
ATOM 3133 O O . THR A 1 406 ? -10.088 23.703 27.511 1.00 37.59 406 THR A O 1
ATOM 3136 N N . ASN A 1 407 ? -11.755 24.196 28.934 1.00 34.16 407 ASN A N 1
ATOM 3137 C CA . ASN A 1 407 ? -12.582 24.882 27.948 1.00 34.16 407 ASN A CA 1
ATOM 3138 C C . ASN A 1 407 ? -11.839 26.145 27.468 1.00 34.16 407 ASN A C 1
ATOM 3140 O O . ASN A 1 407 ? -11.442 26.986 28.274 1.00 34.16 407 ASN A O 1
ATOM 3144 N N . ASP A 1 408 ? -11.660 26.231 26.152 1.00 40.47 408 ASP A N 1
ATOM 3145 C CA . ASP A 1 408 ? -11.331 27.389 25.307 1.00 40.47 408 ASP A CA 1
ATOM 3146 C C . ASP A 1 408 ? -10.072 28.243 25.559 1.00 40.47 408 ASP A C 1
ATOM 3148 O O . ASP A 1 408 ? -9.715 29.018 24.669 1.00 40.47 408 ASP A O 1
ATOM 3152 N N . HIS A 1 409 ? -9.334 28.103 26.667 1.00 39.72 409 HIS A N 1
ATOM 3153 C CA . HIS A 1 409 ? -8.170 28.979 26.919 1.00 39.72 409 HIS A CA 1
ATOM 3154 C C . HIS A 1 409 ? -6.835 28.294 27.262 1.00 39.72 409 HIS A C 1
ATOM 3156 O O . HIS A 1 409 ? -5.793 28.860 26.931 1.00 39.72 409 HIS A O 1
ATOM 3162 N N . ASP A 1 410 ? -6.814 27.054 27.767 1.00 34.78 410 ASP A N 1
ATOM 3163 C CA . ASP A 1 410 ? -5.572 26.500 28.350 1.00 34.78 410 ASP A CA 1
ATOM 3164 C C . ASP A 1 410 ? -4.852 25.415 27.532 1.00 34.78 410 ASP A C 1
ATOM 3166 O O . ASP A 1 410 ? -3.673 25.154 27.782 1.00 34.78 410 ASP A O 1
ATOM 3170 N N . VAL A 1 411 ? -5.479 24.832 26.501 1.00 38.66 411 VAL A N 1
ATOM 3171 C CA . VAL A 1 411 ? -4.705 24.092 25.482 1.00 38.66 411 VAL A CA 1
ATOM 3172 C C . VAL A 1 411 ? -3.808 25.067 24.720 1.00 38.66 411 VAL A C 1
ATOM 3174 O O . VAL A 1 411 ? -2.623 24.790 24.597 1.00 38.66 411 VAL A O 1
ATOM 3177 N N . PRO A 1 412 ? -4.277 26.266 24.325 1.00 37.31 412 PRO A N 1
ATOM 3178 C CA . PRO A 1 412 ? -3.374 27.332 23.931 1.00 37.31 412 PRO A CA 1
ATOM 3179 C C . PRO A 1 412 ? -2.378 27.677 25.037 1.00 37.31 412 PRO A C 1
ATOM 3181 O O . PRO A 1 412 ? -1.215 27.794 24.718 1.00 37.31 412 PRO A O 1
ATOM 3184 N N . GLU A 1 413 ? -2.744 27.775 26.322 1.00 34.19 413 GLU A N 1
ATOM 3185 C CA . GLU A 1 413 ? -1.838 28.269 27.381 1.00 34.19 413 GLU A CA 1
ATOM 3186 C C . GLU A 1 413 ? -0.671 27.321 27.762 1.00 34.19 413 GLU A C 1
ATOM 3188 O O . GLU A 1 413 ? 0.444 27.788 28.032 1.00 34.19 413 GLU A O 1
ATOM 3193 N N . LEU A 1 414 ? -0.860 25.995 27.677 1.00 34.56 414 LEU A N 1
ATOM 3194 C CA . LEU A 1 414 ? 0.225 24.995 27.759 1.00 34.56 414 LEU A CA 1
ATOM 3195 C C . LEU A 1 414 ? 1.225 25.125 26.594 1.00 34.56 414 LEU A C 1
ATOM 3197 O O . LEU A 1 414 ? 2.410 24.824 26.759 1.00 34.56 414 LEU A O 1
ATOM 3201 N N . PHE A 1 415 ? 0.763 25.643 25.454 1.00 35.28 415 PHE A N 1
ATOM 3202 C CA . PHE A 1 415 ? 1.553 25.912 24.251 1.00 35.28 415 PHE A CA 1
ATOM 3203 C C . PHE A 1 415 ? 1.954 27.407 24.101 1.00 35.28 415 PHE A C 1
ATOM 3205 O O . PHE A 1 415 ? 2.923 27.717 23.413 1.00 35.28 415 PHE A O 1
ATOM 3212 N N . ALA A 1 416 ? 1.312 28.342 24.814 1.00 33.78 416 ALA A N 1
ATOM 3213 C CA . ALA A 1 416 ? 1.493 29.797 24.714 1.00 33.78 416 ALA A CA 1
ATOM 3214 C C . ALA A 1 416 ? 2.591 30.315 25.644 1.00 33.78 416 ALA A C 1
ATOM 3216 O O . ALA A 1 416 ? 3.133 31.399 25.428 1.00 33.78 416 ALA A O 1
ATOM 3217 N N . ARG A 1 417 ? 3.013 29.519 26.637 1.00 30.25 417 ARG A N 1
ATOM 3218 C CA . ARG A 1 417 ? 4.197 29.834 27.457 1.00 30.25 417 ARG A CA 1
ATOM 3219 C C . ARG A 1 417 ? 5.517 29.808 26.680 1.00 30.25 417 ARG A C 1
ATOM 3221 O O . ARG A 1 417 ? 6.557 30.121 27.257 1.00 30.25 417 ARG A O 1
ATOM 3228 N N . ARG A 1 418 ? 5.506 29.448 25.394 1.00 37.44 418 ARG A N 1
ATOM 3229 C CA . ARG A 1 418 ? 6.698 29.405 24.539 1.00 37.44 418 ARG A CA 1
ATOM 3230 C C . ARG A 1 418 ? 6.420 29.959 23.143 1.00 37.44 418 ARG A C 1
ATOM 3232 O O . ARG A 1 418 ? 6.574 29.227 22.188 1.00 37.44 418 ARG A O 1
ATOM 3239 N N . SER A 1 419 ? 6.003 31.225 23.039 1.00 29.59 419 SER A N 1
ATOM 3240 C CA . SER A 1 419 ? 6.091 32.075 21.826 1.00 29.59 419 SER A CA 1
ATOM 3241 C C . SER A 1 419 ? 6.126 31.314 20.483 1.00 29.59 419 SER A C 1
ATOM 3243 O O . SER A 1 419 ? 7.197 31.108 19.915 1.00 29.59 419 SER A O 1
ATOM 3245 N N . ILE A 1 420 ? 4.956 30.889 19.991 1.00 38.69 420 ILE A N 1
ATOM 3246 C CA . ILE A 1 420 ? 4.799 30.037 18.800 1.00 38.69 420 ILE A CA 1
ATOM 3247 C C . ILE A 1 420 ? 4.097 30.807 17.661 1.00 38.69 420 ILE A C 1
ATOM 3249 O O . ILE A 1 420 ? 3.076 31.434 17.927 1.00 38.69 420 ILE A O 1
ATOM 3253 N N . PRO A 1 421 ? 4.558 30.737 16.392 1.00 36.25 421 PRO A N 1
ATOM 3254 C CA . PRO A 1 421 ? 3.788 31.195 15.228 1.00 36.25 421 PRO A CA 1
ATOM 3255 C C . PRO A 1 421 ? 2.656 30.204 14.886 1.00 36.25 421 PRO A C 1
ATOM 3257 O O . PRO A 1 421 ? 2.896 29.006 14.743 1.00 36.25 421 PRO A O 1
ATOM 3260 N N . GLU A 1 422 ? 1.427 30.702 14.741 1.00 38.12 422 GLU A N 1
ATOM 3261 C CA . GLU A 1 422 ? 0.184 29.947 14.989 1.00 38.12 422 GLU A CA 1
ATOM 3262 C C . GLU A 1 422 ? -0.390 29.092 13.835 1.00 38.12 422 GLU A C 1
ATOM 3264 O O . GLU A 1 422 ? -1.331 28.345 14.074 1.00 38.12 422 GLU A O 1
ATOM 3269 N N . GLY A 1 423 ? 0.127 29.147 12.602 1.00 44.94 423 GLY A N 1
ATOM 3270 C CA . GLY A 1 423 ? -0.688 28.753 11.431 1.00 44.94 423 GLY A CA 1
ATOM 3271 C C . GLY A 1 423 ? -0.451 27.397 10.749 1.00 44.94 423 GLY A C 1
ATOM 3272 O O . GLY A 1 423 ? -1.197 27.075 9.842 1.00 44.94 423 GLY A O 1
ATOM 3273 N N . SER A 1 424 ? 0.596 26.629 11.076 1.00 59.84 424 SER A N 1
ATOM 3274 C CA . SER A 1 424 ? 0.901 25.363 10.358 1.00 59.84 424 SER A CA 1
ATOM 3275 C C . SER A 1 424 ? 1.223 24.196 11.282 1.00 59.84 424 SER A C 1
ATOM 3277 O O . SER A 1 424 ? 0.947 23.044 10.951 1.00 59.84 424 SER A O 1
ATOM 3279 N N . LEU A 1 425 ? 1.816 24.477 12.441 1.00 61.53 425 LEU A N 1
ATOM 3280 C CA . LEU A 1 425 ? 2.181 23.429 13.380 1.00 61.53 425 LEU A CA 1
ATOM 3281 C C . LEU A 1 425 ? 1.012 23.035 14.284 1.00 61.53 425 LEU A C 1
ATOM 3283 O O . LEU A 1 425 ? 0.868 21.858 14.584 1.00 61.53 425 LEU A O 1
ATOM 3287 N N . ASN A 1 426 ? 0.176 23.995 14.689 1.00 65.62 426 ASN A N 1
ATOM 3288 C CA . ASN A 1 426 ? -1.012 23.710 15.494 1.00 65.62 426 ASN A CA 1
ATOM 3289 C C . ASN A 1 426 ? -1.962 22.766 14.747 1.00 65.62 426 ASN A C 1
ATOM 3291 O O . ASN A 1 426 ? -2.402 21.779 15.330 1.00 65.62 426 ASN A O 1
ATOM 3295 N N . ASP A 1 427 ? -2.162 22.996 13.448 1.00 68.50 427 ASP A N 1
ATOM 3296 C CA . ASP A 1 427 ? -2.958 22.122 12.582 1.00 68.50 427 ASP A CA 1
ATOM 3297 C C . ASP A 1 427 ? -2.374 20.703 12.536 1.00 68.50 427 ASP A C 1
ATOM 3299 O O . ASP A 1 427 ? -3.080 19.735 12.793 1.00 68.50 427 ASP A O 1
ATOM 3303 N N . LEU A 1 428 ? -1.053 20.566 12.354 1.00 69.06 428 LEU A N 1
ATOM 3304 C CA . LEU A 1 428 ? -0.388 19.258 12.365 1.00 69.06 428 LEU A CA 1
ATOM 3305 C C . LEU A 1 428 ? -0.543 18.520 13.708 1.00 69.06 428 LEU A C 1
ATOM 3307 O O . LEU A 1 428 ? -0.679 17.296 13.735 1.00 69.06 428 LEU A O 1
ATOM 3311 N N . VAL A 1 429 ? -0.488 19.239 14.833 1.00 70.75 429 VAL A N 1
ATOM 3312 C CA . VAL A 1 429 ? -0.693 18.647 16.163 1.00 70.75 429 VAL A CA 1
ATOM 3313 C C . VAL A 1 429 ? -2.135 18.177 16.329 1.00 70.75 429 VAL A C 1
ATOM 3315 O O . VAL A 1 429 ? -2.354 17.053 16.782 1.00 70.75 429 VAL A O 1
ATOM 3318 N N . VAL A 1 430 ? -3.107 19.004 15.940 1.00 72.19 430 VAL A N 1
ATOM 3319 C CA . VAL A 1 430 ? -4.533 18.658 15.981 1.00 72.19 430 VAL A CA 1
ATOM 3320 C C . VAL A 1 430 ? -4.807 17.430 15.115 1.00 72.19 430 VAL A C 1
ATOM 3322 O O . VAL A 1 430 ? -5.385 16.464 15.615 1.00 72.19 430 VAL A O 1
ATOM 3325 N N . ASP A 1 431 ? -4.305 17.412 13.882 1.00 75.69 431 ASP A N 1
ATOM 3326 C CA . ASP A 1 431 ? -4.462 16.296 12.949 1.00 75.69 431 ASP A CA 1
ATOM 3327 C C . ASP A 1 431 ? -3.894 14.991 13.526 1.00 75.69 431 ASP A C 1
ATOM 3329 O O . ASP A 1 431 ? -4.514 13.930 13.437 1.00 75.69 431 ASP A O 1
ATOM 3333 N N . LYS A 1 432 ? -2.729 15.052 14.183 1.00 76.12 432 LYS A N 1
ATOM 3334 C CA . LYS A 1 432 ? -2.113 13.882 14.826 1.00 76.12 432 LYS A CA 1
ATOM 3335 C C . LYS A 1 432 ? -2.911 13.354 16.007 1.00 76.12 432 LYS A C 1
ATOM 3337 O O . LYS A 1 432 ? -3.041 12.140 16.170 1.00 76.12 432 LYS A O 1
ATOM 3342 N N . VAL A 1 433 ? -3.430 14.249 16.845 1.00 76.94 433 VAL A N 1
ATOM 3343 C CA . VAL A 1 433 ? -4.284 13.857 17.969 1.00 76.94 433 VAL A CA 1
ATOM 3344 C C . VAL A 1 433 ? -5.556 13.210 17.434 1.00 76.94 433 VAL A C 1
ATOM 3346 O O . VAL A 1 433 ? -5.892 12.101 17.844 1.00 76.94 433 VAL A O 1
ATOM 3349 N N . GLN A 1 434 ? -6.221 13.840 16.467 1.00 78.56 434 GLN A N 1
ATOM 3350 C CA . GLN A 1 434 ? -7.421 13.292 15.839 1.00 78.56 434 GLN A CA 1
ATOM 3351 C C . GLN A 1 434 ? -7.159 11.926 15.191 1.00 78.56 434 GLN A C 1
ATOM 3353 O O . GLN A 1 434 ? -7.941 10.995 15.405 1.00 78.56 434 GLN A O 1
ATOM 3358 N N . LEU A 1 435 ? -6.028 11.764 14.494 1.00 81.56 435 LEU A N 1
ATOM 3359 C CA . LEU A 1 435 ? -5.609 10.481 13.932 1.00 81.56 435 LEU A CA 1
ATOM 3360 C C . LEU A 1 435 ? -5.469 9.408 15.014 1.00 81.56 435 LEU A C 1
ATOM 3362 O O . LEU A 1 435 ? -6.060 8.341 14.883 1.00 81.56 435 LEU A O 1
ATOM 3366 N N . ALA A 1 436 ? -4.730 9.679 16.091 1.00 80.44 436 ALA A N 1
ATOM 3367 C CA . ALA A 1 436 ? -4.496 8.696 17.148 1.00 80.44 436 ALA A CA 1
ATOM 3368 C C . ALA A 1 436 ? -5.796 8.283 17.862 1.00 80.44 436 ALA A C 1
ATOM 3370 O O . ALA A 1 436 ? -6.006 7.107 18.171 1.00 80.44 436 ALA A O 1
ATOM 3371 N N . PHE A 1 437 ? -6.693 9.243 18.104 1.00 81.00 437 PHE A N 1
ATOM 3372 C CA . PHE A 1 437 ? -8.016 8.983 18.673 1.00 81.00 437 PHE A CA 1
ATOM 3373 C C . PHE A 1 437 ? -8.853 8.083 17.773 1.00 81.00 437 PHE A C 1
ATOM 3375 O O . PHE A 1 437 ? -9.484 7.127 18.232 1.00 81.00 437 PHE A O 1
ATOM 3382 N N . ARG A 1 438 ? -8.843 8.384 16.479 1.00 84.31 438 ARG A N 1
ATOM 3383 C CA . ARG A 1 438 ? -9.542 7.592 15.488 1.00 84.31 438 ARG A CA 1
ATOM 3384 C C . ARG A 1 438 ? -8.966 6.186 15.377 1.00 84.31 438 ARG A C 1
ATOM 3386 O O . ARG A 1 438 ? -9.733 5.235 15.364 1.00 84.31 438 ARG A O 1
ATOM 3393 N N . GLU A 1 439 ? -7.651 6.043 15.300 1.00 86.25 439 GLU A N 1
ATOM 3394 C CA . GLU A 1 439 ? -6.973 4.746 15.254 1.00 86.25 439 GLU A CA 1
ATOM 3395 C C . GLU A 1 439 ? -7.368 3.855 16.438 1.00 86.25 439 GLU A C 1
ATOM 3397 O O . GLU A 1 439 ? -7.618 2.659 16.279 1.00 86.25 439 GLU A O 1
ATOM 3402 N N . LEU A 1 440 ? -7.475 4.442 17.633 1.00 84.44 440 LEU A N 1
ATOM 3403 C CA . LEU A 1 440 ? -7.972 3.726 18.800 1.00 84.44 440 LEU A CA 1
ATOM 3404 C C . LEU A 1 440 ? -9.448 3.331 18.633 1.00 84.44 440 LEU A C 1
ATOM 3406 O O . LEU A 1 440 ? -9.801 2.191 18.929 1.00 84.44 440 LEU A O 1
ATOM 3410 N N . ALA A 1 441 ? -10.301 4.220 18.116 1.00 84.88 441 ALA A N 1
ATOM 3411 C CA . ALA A 1 441 ? -11.701 3.900 17.832 1.00 84.88 441 ALA A CA 1
ATOM 3412 C C . ALA A 1 441 ? -11.848 2.773 16.786 1.00 84.88 441 ALA A C 1
ATOM 3414 O O . ALA A 1 441 ? -12.619 1.840 17.006 1.00 84.88 441 ALA A O 1
ATOM 3415 N N . GLU A 1 442 ? -11.065 2.805 15.701 1.00 88.62 442 GLU A N 1
ATOM 3416 C CA . GLU A 1 442 ? -10.971 1.750 14.677 1.00 88.62 442 GLU A CA 1
ATOM 3417 C C . GLU A 1 442 ? -10.661 0.390 15.323 1.00 88.62 442 GLU A C 1
ATOM 3419 O O . GLU A 1 442 ? -11.366 -0.600 15.101 1.00 88.62 442 GLU A O 1
ATOM 3424 N N . VAL A 1 443 ? -9.646 0.342 16.192 1.00 86.00 443 VAL A N 1
ATOM 3425 C CA . VAL A 1 443 ? -9.260 -0.893 16.883 1.00 86.00 443 VAL A CA 1
ATOM 3426 C C . VAL A 1 443 ? -10.307 -1.347 17.896 1.00 86.00 443 VAL A C 1
ATOM 3428 O O . VAL A 1 443 ? -10.542 -2.550 18.007 1.00 86.00 443 VAL A O 1
ATOM 3431 N N . VAL A 1 444 ? -10.962 -0.434 18.616 1.00 85.44 444 VAL A N 1
ATOM 3432 C CA . VAL A 1 444 ? -12.057 -0.777 19.539 1.00 85.44 444 VAL A CA 1
ATOM 3433 C C . VAL A 1 444 ? -13.212 -1.426 18.779 1.00 85.44 444 VAL A C 1
ATOM 3435 O O . VAL A 1 444 ? -13.712 -2.465 19.204 1.00 85.44 444 VAL A O 1
ATOM 3438 N N . ILE A 1 445 ? -13.588 -0.883 17.622 1.00 85.38 445 ILE A N 1
ATOM 3439 C CA . ILE A 1 445 ? -14.632 -1.462 16.769 1.00 85.38 445 ILE A CA 1
ATOM 3440 C C . ILE A 1 445 ? -14.217 -2.858 16.292 1.00 85.38 445 ILE A C 1
ATOM 3442 O O . ILE A 1 445 ? -14.974 -3.813 16.464 1.00 85.38 445 ILE A O 1
ATOM 3446 N N . CYS A 1 446 ? -12.996 -3.011 15.771 1.00 87.31 446 CYS A N 1
ATOM 3447 C CA . CYS A 1 446 ? -12.481 -4.315 15.339 1.00 87.31 446 CYS A CA 1
ATOM 3448 C C . CYS A 1 446 ? -12.435 -5.327 16.497 1.00 87.31 446 CYS A C 1
ATOM 3450 O O . CYS A 1 446 ? -12.768 -6.500 16.325 1.00 87.31 446 CYS A O 1
ATOM 3452 N N . TYR A 1 447 ? -12.067 -4.878 17.699 1.00 86.50 447 TYR A N 1
ATOM 3453 C CA . TYR A 1 447 ? -12.081 -5.702 18.902 1.00 86.50 447 TYR A CA 1
ATOM 3454 C C . TYR A 1 447 ? -13.497 -6.189 19.217 1.00 86.50 447 TYR A C 1
ATOM 3456 O O . TYR A 1 447 ? -13.706 -7.389 19.397 1.00 86.50 447 TYR A O 1
ATOM 3464 N N . LEU A 1 448 ? -14.476 -5.285 19.241 1.00 85.06 448 LEU A N 1
ATOM 3465 C CA . LEU A 1 448 ? -15.874 -5.607 19.522 1.00 85.06 448 LEU A CA 1
ATOM 3466 C C . LEU A 1 448 ? -16.465 -6.558 18.469 1.00 85.06 448 LEU A C 1
ATOM 3468 O O . LEU A 1 448 ? -17.179 -7.494 18.827 1.00 85.06 448 LEU A O 1
ATOM 3472 N N . MET A 1 449 ? -16.110 -6.389 17.192 1.00 86.06 449 MET A N 1
ATOM 3473 C CA . MET A 1 449 ? -16.484 -7.324 16.123 1.00 86.06 449 MET A CA 1
ATOM 3474 C C . MET A 1 449 ? -15.866 -8.713 16.325 1.00 86.06 449 MET A C 1
ATOM 3476 O O . MET A 1 449 ? -16.558 -9.720 16.183 1.00 86.06 449 MET A O 1
ATOM 3480 N N . SER A 1 450 ? -14.592 -8.790 16.725 1.00 86.25 450 SER A N 1
ATOM 3481 C CA . SER A 1 450 ? -13.914 -10.073 16.984 1.00 86.25 450 SER A CA 1
ATOM 3482 C C . SER A 1 450 ? -14.451 -10.818 18.214 1.00 86.25 450 SER A C 1
ATOM 3484 O O . SER A 1 450 ? -14.258 -12.024 18.350 1.00 86.25 450 SER A O 1
ATOM 3486 N N . LYS A 1 451 ? -15.131 -10.104 19.121 1.00 84.44 451 LYS A N 1
ATOM 3487 C CA . LYS A 1 451 ? -15.852 -10.674 20.269 1.00 84.44 451 LYS A CA 1
ATOM 3488 C C . LYS A 1 451 ? -17.313 -10.990 19.962 1.00 84.44 451 LYS A C 1
ATOM 3490 O O . LYS A 1 451 ? -18.044 -11.332 20.883 1.00 84.44 451 LYS A O 1
ATOM 3495 N N . GLU A 1 452 ? -17.726 -10.857 18.701 1.00 85.19 452 GLU A N 1
ATOM 3496 C CA . GLU A 1 452 ? -19.110 -11.037 18.248 1.00 85.19 452 GLU A CA 1
ATOM 3497 C C . GLU A 1 452 ? -20.112 -10.109 18.956 1.00 85.19 452 GLU A C 1
ATOM 3499 O O . GLU A 1 452 ? -21.316 -10.349 18.926 1.00 85.19 452 GLU A O 1
ATOM 3504 N N . VAL A 1 453 ? -19.628 -9.018 19.565 1.00 84.44 453 VAL A N 1
ATOM 3505 C CA . VAL A 1 453 ? -20.484 -7.992 20.169 1.00 84.44 453 VAL A CA 1
ATOM 3506 C C . VAL A 1 453 ? -21.175 -7.211 19.057 1.00 84.44 453 VAL A C 1
ATOM 3508 O O . VAL A 1 453 ? -22.387 -7.046 19.090 1.00 84.44 453 VAL A O 1
ATOM 3511 N N . ILE A 1 454 ? -20.412 -6.791 18.042 1.00 83.31 454 ILE A N 1
ATOM 3512 C CA . ILE A 1 454 ? -20.933 -6.158 16.825 1.00 83.31 454 ILE A CA 1
ATOM 3513 C C . ILE A 1 454 ? -21.071 -7.234 15.737 1.00 83.31 454 ILE A C 1
ATOM 3515 O O . ILE A 1 454 ? -20.073 -7.879 15.394 1.00 83.31 454 ILE A O 1
ATOM 3519 N N . PRO A 1 455 ? -22.263 -7.431 15.145 1.00 82.44 455 PRO A N 1
ATOM 3520 C CA . PRO A 1 455 ? -22.440 -8.425 14.103 1.00 82.44 455 PRO A CA 1
ATOM 3521 C C . PRO A 1 455 ? -21.698 -8.028 12.822 1.00 82.44 455 PRO A C 1
ATOM 3523 O O . PRO A 1 455 ? -21.696 -6.875 12.397 1.00 82.44 455 PRO A O 1
ATOM 3526 N N . ARG A 1 456 ? -21.125 -9.016 12.126 1.00 82.44 456 ARG A N 1
ATOM 3527 C CA . ARG A 1 456 ? -20.403 -8.798 10.853 1.00 82.44 456 ARG A CA 1
ATOM 3528 C C . ARG A 1 456 ? -21.292 -8.308 9.701 1.00 82.44 456 ARG A C 1
ATOM 3530 O O . ARG A 1 456 ? -20.777 -7.962 8.644 1.00 82.44 456 ARG A O 1
ATOM 3537 N N . THR A 1 457 ? -22.611 -8.307 9.889 1.00 84.81 457 THR A N 1
ATOM 3538 C CA . THR A 1 457 ? -23.600 -7.802 8.928 1.00 84.81 457 THR A CA 1
ATOM 3539 C C . THR A 1 457 ? -23.819 -6.294 9.019 1.00 84.81 457 THR A C 1
ATOM 3541 O O . THR A 1 457 ? -24.538 -5.756 8.180 1.00 84.81 457 THR A O 1
ATOM 3544 N N . VAL A 1 458 ? -23.265 -5.619 10.034 1.00 86.56 458 VAL A N 1
ATOM 3545 C CA . VAL A 1 458 ? -23.360 -4.159 10.156 1.00 86.56 458 VAL A CA 1
ATOM 3546 C C . VAL A 1 458 ? -22.670 -3.497 8.965 1.00 86.56 458 VAL A C 1
ATOM 3548 O O . VAL A 1 458 ? -21.641 -3.977 8.484 1.00 86.56 458 VAL A O 1
ATOM 3551 N N . ASP A 1 459 ? -23.249 -2.398 8.482 1.00 85.44 459 ASP A N 1
ATOM 3552 C CA . ASP A 1 459 ? -22.682 -1.616 7.388 1.00 85.44 459 ASP A CA 1
ATOM 3553 C C . ASP A 1 459 ? -21.357 -0.975 7.822 1.00 85.44 459 ASP A C 1
ATOM 3555 O O . ASP A 1 459 ? -21.307 0.057 8.496 1.00 85.44 459 ASP A O 1
ATOM 3559 N N . THR A 1 460 ? -20.261 -1.613 7.423 1.00 84.75 460 THR A N 1
ATOM 3560 C CA . THR A 1 460 ? -18.909 -1.170 7.752 1.00 84.75 460 THR A CA 1
ATOM 3561 C C . THR A 1 460 ? -18.566 0.161 7.088 1.00 84.75 460 THR A C 1
ATOM 3563 O O . THR A 1 460 ? -17.794 0.921 7.659 1.00 84.75 460 THR A O 1
ATOM 3566 N N . HIS A 1 461 ? -19.141 0.486 5.923 1.00 83.75 461 HIS A N 1
ATOM 3567 C CA . HIS A 1 461 ? -18.908 1.786 5.286 1.00 83.75 461 HIS A CA 1
ATOM 3568 C C . HIS A 1 461 ? -19.578 2.904 6.083 1.00 83.75 461 HIS A C 1
ATOM 3570 O O . HIS A 1 461 ? -18.959 3.943 6.302 1.00 83.75 461 HIS A O 1
ATOM 3576 N N . ALA A 1 462 ? -20.796 2.675 6.585 1.00 82.88 462 ALA A N 1
ATOM 3577 C CA . ALA A 1 462 ? -21.469 3.629 7.464 1.00 82.88 462 ALA A CA 1
ATOM 3578 C C . ALA A 1 462 ? -20.664 3.894 8.748 1.00 82.88 462 ALA A C 1
ATOM 3580 O O . ALA A 1 462 ? -20.551 5.044 9.167 1.00 82.88 462 ALA A O 1
ATOM 3581 N N . ILE A 1 463 ? -20.047 2.857 9.332 1.00 82.81 463 ILE A N 1
ATOM 3582 C CA . ILE A 1 463 ? -19.128 3.011 10.472 1.00 82.81 463 ILE A CA 1
ATOM 3583 C C . ILE A 1 463 ? -17.929 3.890 10.087 1.00 82.81 463 ILE A C 1
ATOM 3585 O O . ILE A 1 463 ? -17.639 4.860 10.783 1.00 82.81 463 ILE A O 1
ATOM 3589 N N . VAL A 1 464 ? -17.243 3.577 8.980 1.00 80.81 464 VAL A N 1
ATOM 3590 C CA . VAL A 1 464 ? -16.053 4.330 8.540 1.00 80.81 464 VAL A CA 1
ATOM 3591 C C . VAL A 1 464 ? -16.386 5.798 8.267 1.00 80.81 464 VAL A C 1
ATOM 3593 O O . VAL A 1 464 ? -15.612 6.679 8.634 1.00 80.81 464 VAL A O 1
ATOM 3596 N N . LEU A 1 465 ? -17.542 6.083 7.664 1.00 82.56 465 LEU A N 1
ATOM 3597 C CA . LEU A 1 465 ? -17.994 7.452 7.400 1.00 82.56 465 LEU A CA 1
ATOM 3598 C C . LEU A 1 465 ? -18.387 8.212 8.673 1.00 82.56 465 LEU A C 1
ATOM 3600 O O . LEU A 1 465 ? -18.231 9.429 8.714 1.00 82.56 465 LEU A O 1
ATOM 3604 N N . ALA A 1 466 ? -18.884 7.514 9.697 1.00 81.31 466 ALA A N 1
ATOM 3605 C CA . ALA A 1 466 ? -19.296 8.119 10.961 1.00 81.31 466 ALA A CA 1
ATOM 3606 C C . ALA A 1 466 ? -18.125 8.417 11.915 1.00 81.31 466 ALA A C 1
ATOM 3608 O O . ALA A 1 466 ? -18.297 9.222 12.833 1.00 81.31 466 ALA A O 1
ATOM 3609 N N . LEU A 1 467 ? -16.954 7.793 11.725 1.00 78.19 467 LEU A N 1
ATOM 3610 C CA . LEU A 1 467 ? -15.746 8.111 12.498 1.00 78.19 467 LEU A CA 1
ATOM 3611 C C . LEU A 1 467 ? -15.375 9.601 12.357 1.00 78.19 467 LEU A C 1
ATOM 3613 O O . LEU A 1 467 ? -15.623 10.190 11.310 1.00 78.19 467 LEU A O 1
ATOM 3617 N N . PRO A 1 468 ? -14.777 10.232 13.381 1.00 68.94 468 PRO A N 1
ATOM 3618 C CA . PRO A 1 468 ? -14.285 11.601 13.260 1.00 68.94 468 PRO A CA 1
ATOM 3619 C C . PRO A 1 468 ? -13.171 11.674 12.200 1.00 68.94 468 PRO A C 1
ATOM 3621 O O . PRO A 1 468 ? -12.271 10.827 12.175 1.00 68.94 468 PRO A O 1
ATOM 3624 N N . TRP A 1 469 ? -13.279 12.665 11.313 1.00 61.03 469 TRP A N 1
ATOM 3625 C CA . TRP A 1 469 ? -12.467 12.849 10.109 1.00 61.03 469 TRP A CA 1
ATOM 3626 C C . TRP A 1 469 ? -11.842 14.224 10.042 1.00 61.03 469 TRP A C 1
ATOM 3628 O O . TRP A 1 469 ? -12.589 15.187 10.332 1.00 61.03 469 TRP A O 1
#